Protein AF-A0AAW0LXL0-F1 (afdb_monomer_lite)

Organism: Quercus suber (NCBI:txid58331)

InterPro domains:
  IPR003107 HAT (Half-A-TPR) repeat [SM00386] (89-121)
  IPR003107 HAT (Half-A-TPR) repeat [SM00386] (128-159)
  IPR003107 HAT (Half-A-TPR) repeat [SM00386] (170-206)
  IPR003107 HAT (Half-A-TPR) repeat [SM00386] (319-351)
  IPR003107 HAT (Half-A-TPR) repeat [SM00386] (354-386)
  IPR008847 Suppressor of forked [PF05843] (61-403)
  IPR011990 Tetratricopeptide-like helical domain superfamily [G3DSA:1.25.40.10] (64-263)
  IPR011990 Tetratricopeptide-like helical domain superfamily [G3DSA:1.25.40.10] (299-406)
  IPR011990 Tetratricopeptide-like helical domain superfamily [SSF48452] (65-401)

Sequence (417 aa):
MEETLTTILEEEEEREETTDQPMPDVPQNPNSLASDDASDSHSDSDSDSDSEDEPQQKVELQTLETELSSNPSNYDSHVQYIRLLRKMGEIEKLRQAREAMSLLFPLTPSMWQDWAKDEASLATTQPEAVAAIEKLYERGVFDYLSVSLWYDYLTFVQEYDPMVRDCLPAGISKARNLFERALTAAGLHVTEGIKLWEAYRTFEQAILLTIDESDIQAKEKQNQRIRTLFHRQLSVPLVNMKSTLQAYKAWEVEQGKVLDVESSDLDGISSHVATAYQKALEGYNARAHLEEQSSRQDISDSERLQQFVIYLKFEESSGDPARVQVLYERAIADFPIASDLWLDYTRYLDKTLKVGNVVREVYSRATKNCPWVGELWVRYLLCLERGRASEEELAAVCYNWCLAFGVIVLWELILIF

Structure (mmCIF, N/CA/C/O backbone):
data_AF-A0AAW0LXL0-F1
#
_entry.id   AF-A0AAW0LXL0-F1
#
loop_
_atom_site.group_PDB
_atom_site.id
_atom_site.type_symbol
_atom_site.label_atom_id
_atom_site.label_alt_id
_atom_site.label_comp_id
_atom_site.label_asym_id
_atom_site.label_entity_id
_atom_site.label_seq_id
_atom_site.pdbx_PDB_ins_code
_atom_site.Cartn_x
_atom_site.Cartn_y
_atom_site.Cartn_z
_atom_site.occupancy
_atom_site.B_iso_or_equiv
_atom_site.auth_seq_id
_atom_site.auth_comp_id
_atom_site.auth_asym_id
_atom_site.auth_atom_id
_atom_site.pdbx_PDB_model_num
ATOM 1 N N . MET A 1 1 ? 37.447 -44.797 -29.712 1.00 35.69 1 MET A N 1
ATOM 2 C CA . MET A 1 1 ? 38.153 -45.220 -30.935 1.00 35.69 1 MET A CA 1
ATOM 3 C C . MET A 1 1 ? 37.114 -45.164 -32.025 1.00 35.69 1 MET A C 1
ATOM 5 O O . MET A 1 1 ? 36.094 -45.829 -31.898 1.00 35.69 1 MET A O 1
ATOM 9 N N . GLU A 1 2 ? 37.301 -44.192 -32.902 1.00 31.72 2 GLU A N 1
ATOM 10 C CA . GLU A 1 2 ? 36.338 -43.651 -33.854 1.00 31.72 2 GLU A CA 1
ATOM 11 C C . GLU A 1 2 ? 35.936 -44.644 -34.950 1.00 31.72 2 GLU A C 1
ATOM 13 O O . GLU A 1 2 ? 36.704 -45.538 -35.292 1.00 31.72 2 GLU A O 1
ATOM 18 N N . GLU A 1 3 ? 34.731 -44.428 -35.482 1.00 33.69 3 GLU A N 1
ATOM 19 C CA . GLU A 1 3 ? 34.411 -44.234 -36.911 1.00 33.69 3 GLU A CA 1
ATOM 20 C C . GLU A 1 3 ? 33.104 -44.940 -37.295 1.00 33.69 3 GLU A C 1
ATOM 22 O O . GLU A 1 3 ? 33.062 -46.100 -37.693 1.00 33.69 3 GLU A O 1
ATOM 27 N N . THR A 1 4 ? 32.009 -44.186 -37.203 1.00 34.78 4 THR A N 1
ATOM 28 C CA . THR A 1 4 ? 30.754 -44.455 -37.910 1.00 34.78 4 THR A CA 1
ATOM 29 C C . THR A 1 4 ? 30.404 -43.199 -38.686 1.00 34.78 4 THR A C 1
ATOM 31 O O . THR A 1 4 ? 29.961 -42.212 -38.098 1.00 34.78 4 THR A O 1
ATOM 34 N N . LEU A 1 5 ? 30.631 -43.215 -39.996 1.00 31.39 5 LEU A N 1
ATOM 35 C CA . LEU A 1 5 ? 30.158 -42.165 -40.885 1.00 31.39 5 LEU A CA 1
ATOM 36 C C . LEU A 1 5 ? 29.953 -42.735 -42.287 1.00 31.39 5 LEU A C 1
ATOM 38 O O . LEU A 1 5 ? 30.866 -43.345 -42.839 1.00 31.39 5 LEU A O 1
ATOM 42 N N . THR A 1 6 ? 28.789 -42.413 -42.865 1.00 28.69 6 THR A N 1
ATOM 43 C CA . THR A 1 6 ? 28.425 -42.533 -44.294 1.00 28.69 6 THR A CA 1
ATOM 44 C C . THR A 1 6 ? 28.309 -43.979 -44.805 1.00 28.69 6 THR A C 1
ATOM 46 O O . THR A 1 6 ? 29.237 -44.766 -44.721 1.00 28.69 6 THR A O 1
ATOM 49 N N . THR A 1 7 ? 27.170 -44.450 -45.315 1.00 29.94 7 THR A N 1
ATOM 50 C CA . THR A 1 7 ? 26.404 -43.908 -46.448 1.00 29.94 7 THR A CA 1
ATOM 51 C C . THR A 1 7 ? 25.082 -44.685 -46.542 1.00 29.94 7 THR A C 1
ATOM 53 O O . THR A 1 7 ? 25.094 -45.888 -46.298 1.00 29.94 7 THR A O 1
ATOM 56 N N . ILE A 1 8 ? 23.980 -44.019 -46.902 1.00 30.28 8 ILE A N 1
ATOM 57 C CA . ILE A 1 8 ? 22.997 -44.393 -47.947 1.00 30.28 8 ILE A CA 1
ATOM 58 C C . ILE A 1 8 ? 21.758 -43.503 -47.735 1.00 30.28 8 ILE A C 1
ATOM 60 O O . ILE A 1 8 ? 20.955 -43.707 -46.827 1.00 30.28 8 ILE A O 1
ATOM 64 N N . LEU A 1 9 ? 21.697 -42.461 -48.562 1.00 28.16 9 LEU A N 1
ATOM 65 C CA . LEU A 1 9 ? 20.495 -41.736 -48.972 1.00 28.16 9 LEU A CA 1
ATOM 66 C C . LEU A 1 9 ? 20.111 -42.248 -50.374 1.00 28.16 9 LEU A C 1
ATOM 68 O O . LEU A 1 9 ? 20.982 -42.794 -51.051 1.00 28.16 9 LEU A O 1
ATOM 72 N N . GLU A 1 10 ? 18.864 -41.968 -50.775 1.00 30.05 10 GLU A N 1
ATOM 73 C CA . GLU A 1 10 ? 18.208 -42.227 -52.081 1.00 30.05 10 GLU A CA 1
ATOM 74 C C . GLU A 1 10 ? 17.595 -43.641 -52.212 1.00 30.05 10 GLU A C 1
ATOM 76 O O . GLU A 1 10 ? 18.254 -44.633 -51.927 1.00 30.05 10 GLU A O 1
ATOM 81 N N . GLU A 1 11 ? 16.341 -43.857 -52.624 1.00 29.58 11 GLU A N 1
ATOM 82 C CA . GLU A 1 11 ? 15.230 -42.991 -53.054 1.00 29.58 11 GLU A CA 1
ATOM 83 C C . GLU A 1 11 ? 13.950 -43.859 -53.185 1.00 29.58 11 GLU A C 1
ATOM 85 O O . GLU A 1 11 ? 14.056 -45.067 -53.394 1.00 29.58 11 GLU A O 1
ATOM 90 N N . GLU A 1 12 ? 12.791 -43.188 -53.099 1.00 29.16 12 GLU A N 1
ATOM 91 C CA . GLU A 1 12 ? 11.453 -43.517 -53.647 1.00 29.16 12 GLU A CA 1
ATOM 92 C C . GLU A 1 12 ? 10.670 -44.762 -53.166 1.00 29.16 12 GLU A C 1
ATOM 94 O O . GLU A 1 12 ? 11.224 -45.802 -52.834 1.00 29.16 12 GLU A O 1
ATOM 99 N N . GLU A 1 13 ? 9.338 -44.843 -53.229 1.00 26.27 13 GLU A N 1
ATOM 100 C CA . GLU A 1 13 ? 8.147 -43.972 -53.130 1.00 26.27 13 GLU A CA 1
ATOM 101 C C . GLU A 1 13 ? 6.992 -44.934 -53.505 1.00 26.27 13 GLU A C 1
ATOM 103 O O . GLU A 1 13 ? 7.088 -45.606 -54.524 1.00 26.27 13 GLU A O 1
ATOM 108 N N . GLU A 1 14 ? 5.949 -45.090 -52.681 1.00 26.53 14 GLU A N 1
ATOM 109 C CA . GLU A 1 14 ? 4.532 -45.060 -53.104 1.00 26.53 14 GLU A CA 1
ATOM 110 C C . GLU A 1 14 ? 3.570 -45.479 -51.979 1.00 26.53 14 GLU A C 1
ATOM 112 O O . GLU A 1 14 ? 3.890 -46.225 -51.055 1.00 26.53 14 GLU A O 1
ATOM 117 N N . ARG A 1 15 ? 2.389 -44.868 -52.064 1.00 25.83 15 ARG A N 1
ATOM 118 C CA . ARG A 1 15 ? 1.365 -44.618 -51.046 1.00 25.83 15 ARG A CA 1
ATOM 119 C C . ARG A 1 15 ? 0.335 -45.746 -50.959 1.00 25.83 15 ARG A C 1
ATOM 121 O O . ARG A 1 15 ? 0.042 -46.364 -51.971 1.00 25.83 15 ARG A O 1
ATOM 128 N N . GLU A 1 16 ? -0.345 -45.852 -49.815 1.00 25.38 16 GLU A N 1
ATOM 129 C CA . GLU A 1 16 ? -1.813 -45.958 -49.774 1.00 25.38 16 GLU A CA 1
ATOM 130 C C . GLU A 1 16 ? -2.368 -45.587 -48.385 1.00 25.38 16 GLU A C 1
ATOM 132 O O . GLU A 1 16 ? -1.665 -45.595 -47.377 1.00 25.38 16 GLU A O 1
ATOM 137 N N . GLU A 1 17 ? -3.619 -45.144 -48.398 1.00 24.89 17 GLU A N 1
ATOM 138 C CA . GLU A 1 17 ? -4.264 -44.166 -47.523 1.00 24.89 17 GLU A CA 1
ATOM 139 C C . GLU A 1 17 ? -4.796 -44.721 -46.190 1.00 24.89 17 GLU A C 1
ATOM 141 O O . GLU A 1 17 ? -5.415 -45.782 -46.150 1.00 24.89 17 GLU A O 1
ATOM 146 N N . THR A 1 18 ? -4.722 -43.920 -45.118 1.00 27.45 18 THR A N 1
ATOM 147 C CA . THR A 1 18 ? -5.676 -44.006 -43.997 1.00 27.45 18 THR A CA 1
ATOM 148 C C . THR A 1 18 ? -6.074 -42.610 -43.520 1.00 27.45 18 THR A C 1
ATOM 150 O O . THR A 1 18 ? -5.287 -41.902 -42.902 1.00 27.45 18 THR A O 1
ATOM 153 N N . THR A 1 19 ? -7.315 -42.263 -43.856 1.00 26.39 19 THR A N 1
ATOM 154 C CA . THR A 1 19 ? -8.231 -41.245 -43.311 1.00 26.39 19 THR A CA 1
ATOM 155 C C . THR A 1 19 ? -7.801 -40.478 -42.055 1.00 26.39 19 THR A C 1
ATOM 157 O O . THR A 1 19 ? -7.807 -41.018 -40.950 1.00 26.39 19 THR A O 1
ATOM 160 N N . ASP A 1 20 ? -7.588 -39.176 -42.254 1.00 25.94 20 ASP A N 1
ATOM 161 C CA . ASP A 1 20 ? -7.561 -38.114 -41.247 1.00 25.94 20 ASP A CA 1
ATOM 162 C C . ASP A 1 20 ? -8.994 -37.796 -40.775 1.00 25.94 20 ASP A C 1
ATOM 164 O O . ASP A 1 20 ? -9.881 -37.518 -41.588 1.00 25.94 20 ASP A O 1
ATOM 168 N N . GLN A 1 21 ? -9.226 -37.803 -39.462 1.00 29.67 21 GLN A N 1
ATOM 169 C CA . GLN A 1 21 ? -10.357 -37.105 -38.847 1.00 29.67 21 GLN A CA 1
ATOM 170 C C . GLN A 1 21 ? -9.808 -36.058 -37.869 1.00 29.67 21 GLN A C 1
ATOM 172 O O . GLN A 1 21 ? -9.042 -36.421 -36.975 1.00 29.67 21 GLN A O 1
ATOM 177 N N . PRO A 1 22 ? -10.186 -34.774 -38.011 1.00 31.11 22 PRO A N 1
ATOM 178 C CA . PRO A 1 22 ? -9.677 -33.711 -37.159 1.00 31.11 22 PRO A CA 1
ATOM 179 C C . PRO A 1 22 ? -10.313 -33.774 -35.767 1.00 31.11 22 PRO A C 1
ATOM 181 O O . PRO A 1 22 ? -11.529 -33.917 -35.618 1.00 31.11 22 PRO A O 1
ATOM 184 N N . MET A 1 23 ? -9.468 -33.643 -34.744 1.00 34.75 23 MET A N 1
ATOM 185 C CA . MET A 1 23 ? -9.897 -33.368 -33.376 1.00 34.75 23 MET A CA 1
ATOM 186 C C . MET A 1 23 ? -10.593 -31.999 -33.304 1.00 34.75 23 MET A C 1
ATOM 188 O O . MET A 1 23 ? -10.178 -31.079 -34.008 1.00 34.75 23 MET A O 1
ATOM 192 N N . PRO A 1 24 ? -11.634 -31.842 -32.469 1.00 31.30 24 PRO A N 1
ATOM 193 C CA . PRO A 1 24 ? -12.372 -30.591 -32.382 1.00 31.30 24 PRO A CA 1
ATOM 194 C C . PRO A 1 24 ? -11.538 -29.502 -31.697 1.00 31.30 24 PRO A C 1
ATOM 196 O O . PRO A 1 24 ? -11.009 -29.704 -30.602 1.00 31.30 24 PRO A O 1
ATOM 199 N N . ASP A 1 25 ? -11.468 -28.352 -32.367 1.00 29.25 25 ASP A N 1
ATOM 200 C CA . ASP A 1 25 ? -10.920 -27.093 -31.875 1.00 29.25 25 ASP A CA 1
ATOM 201 C C . ASP A 1 25 ? -11.474 -26.743 -30.488 1.00 29.25 25 ASP A C 1
ATOM 203 O O . ASP A 1 25 ? -12.685 -26.631 -30.274 1.00 29.25 25 ASP A O 1
ATOM 207 N N . VAL A 1 26 ? -10.559 -26.526 -29.544 1.00 34.94 26 VAL A N 1
ATOM 208 C CA . VAL A 1 26 ? -10.850 -25.838 -28.286 1.00 34.94 26 VAL A CA 1
ATOM 209 C C . VAL A 1 26 ? -11.145 -24.376 -28.635 1.00 34.94 26 VAL A C 1
ATOM 211 O O . VAL A 1 26 ? -10.315 -23.752 -29.302 1.00 34.94 26 VAL A O 1
ATOM 214 N N . PRO A 1 27 ? -12.282 -23.795 -28.212 1.00 29.42 27 PRO A N 1
ATOM 215 C CA . PRO A 1 27 ? -12.586 -22.410 -28.530 1.00 29.42 27 PRO A CA 1
ATOM 216 C C . PRO A 1 27 ? -11.541 -21.492 -27.892 1.00 29.42 27 PRO A C 1
ATOM 218 O O . PRO A 1 27 ? -11.480 -21.344 -26.671 1.00 29.42 27 PRO A O 1
ATOM 221 N N . GLN A 1 28 ? -10.726 -20.855 -28.732 1.00 29.33 28 GLN A N 1
ATOM 222 C CA . GLN A 1 28 ? -10.069 -19.604 -28.383 1.00 29.33 28 GLN A CA 1
ATOM 223 C C . GLN A 1 28 ? -11.175 -18.626 -28.006 1.00 29.33 28 GLN A C 1
ATOM 225 O O . GLN A 1 28 ? -11.992 -18.279 -28.851 1.00 29.33 28 GLN A O 1
ATOM 230 N N . ASN A 1 29 ? -11.232 -18.238 -26.736 1.00 29.53 29 ASN A N 1
ATOM 231 C CA . ASN A 1 29 ? -12.184 -17.260 -26.238 1.00 29.53 29 ASN A CA 1
ATOM 232 C C . ASN A 1 29 ? -11.718 -15.857 -26.673 1.00 29.53 29 ASN A C 1
ATOM 234 O O . ASN A 1 29 ? -10.702 -15.389 -26.155 1.00 29.53 29 ASN A O 1
ATOM 238 N N . PRO A 1 30 ? -12.393 -15.172 -27.613 1.00 32.53 30 PRO A N 1
ATOM 239 C CA . PRO A 1 30 ? -12.071 -13.813 -27.995 1.00 32.53 30 PRO A CA 1
ATOM 240 C C . PRO A 1 30 ? -13.143 -12.918 -27.374 1.00 32.53 30 PRO A C 1
ATOM 242 O O . PRO A 1 30 ? -14.120 -12.578 -28.029 1.00 32.53 30 PRO A O 1
ATOM 245 N N . ASN A 1 31 ? -12.995 -12.578 -26.096 1.00 27.28 31 ASN A N 1
ATOM 246 C CA . ASN A 1 31 ? -13.834 -11.559 -25.472 1.00 27.28 31 ASN A CA 1
ATOM 247 C C . ASN A 1 31 ? -12.950 -10.532 -24.771 1.00 27.28 31 ASN A C 1
ATOM 249 O O . ASN A 1 31 ? -12.727 -10.554 -23.566 1.00 27.28 31 ASN A O 1
ATOM 253 N N . SER A 1 32 ? -12.446 -9.615 -25.592 1.00 38.56 32 SER A N 1
ATOM 254 C CA . SER A 1 32 ? -12.276 -8.224 -25.203 1.00 38.56 32 SER A CA 1
ATOM 255 C C . SER A 1 32 ? -13.664 -7.628 -24.930 1.00 38.56 32 SER A C 1
ATOM 257 O O . SER A 1 32 ? -14.427 -7.397 -25.867 1.00 38.56 32 SER A O 1
ATOM 259 N N . LEU A 1 33 ? -13.995 -7.397 -23.664 1.00 33.31 33 LEU A N 1
ATOM 260 C CA . LEU A 1 33 ? -15.152 -6.611 -23.229 1.00 33.31 33 LEU A CA 1
ATOM 261 C C . LEU A 1 33 ? -14.581 -5.566 -22.261 1.00 33.31 33 LEU A C 1
ATOM 263 O O . LEU A 1 33 ? -14.096 -5.924 -21.198 1.00 33.31 33 LEU A O 1
ATOM 267 N N . ALA A 1 34 ? -14.294 -4.349 -22.724 1.00 27.55 34 ALA A N 1
ATOM 268 C CA . ALA A 1 34 ? -15.253 -3.244 -22.797 1.00 27.55 34 ALA A CA 1
ATOM 269 C C . ALA A 1 34 ? -15.828 -2.934 -21.406 1.00 27.55 34 ALA A C 1
ATOM 271 O O . ALA A 1 34 ? -16.892 -3.414 -21.028 1.00 27.55 34 ALA A O 1
ATOM 272 N N . SER A 1 35 ? -15.074 -2.148 -20.639 1.00 31.30 35 SER A N 1
ATOM 273 C CA . SER A 1 35 ? -15.563 -1.446 -19.461 1.00 31.30 35 SER A CA 1
ATOM 274 C C . SER A 1 35 ? -16.475 -0.304 -19.920 1.00 31.30 35 SER A C 1
ATOM 276 O O . SER A 1 35 ? -15.994 0.758 -20.315 1.00 31.30 35 SER A O 1
ATOM 278 N N . ASP A 1 36 ? -17.786 -0.538 -19.908 1.00 27.06 36 ASP A N 1
ATOM 279 C CA . ASP A 1 36 ? -18.772 0.538 -19.989 1.00 27.06 36 ASP A CA 1
ATOM 280 C C . ASP A 1 36 ? -18.753 1.310 -18.663 1.00 27.06 36 ASP A C 1
ATOM 282 O O . ASP A 1 36 ? -19.288 0.873 -17.642 1.00 27.06 36 ASP A O 1
ATOM 286 N N . ASP A 1 37 ? -18.074 2.453 -18.694 1.00 29.80 37 ASP A N 1
ATOM 287 C CA . ASP A 1 37 ? -17.977 3.415 -17.604 1.00 29.80 37 ASP A CA 1
ATOM 288 C C . ASP A 1 37 ? -19.286 4.218 -17.530 1.00 29.80 37 ASP A C 1
ATOM 290 O O . ASP A 1 37 ? -19.553 5.117 -18.335 1.00 29.80 37 ASP A O 1
ATOM 294 N N . ALA A 1 38 ? -20.146 3.867 -16.575 1.00 32.62 38 ALA A N 1
ATOM 295 C CA . ALA A 1 38 ? -21.320 4.658 -16.236 1.00 32.62 38 ALA A CA 1
ATOM 296 C C . ALA A 1 38 ? -20.901 5.798 -15.298 1.00 32.62 38 ALA A C 1
ATOM 298 O O . ALA A 1 38 ? -20.801 5.635 -14.082 1.00 32.62 38 ALA A O 1
ATOM 299 N N . SER A 1 39 ? -20.674 6.978 -15.873 1.00 40.41 39 SER A N 1
ATOM 300 C CA . SER A 1 39 ? -20.691 8.228 -15.123 1.00 40.41 39 SER A CA 1
ATOM 301 C C . SER A 1 39 ? -22.133 8.546 -14.723 1.00 40.41 39 SER A C 1
ATOM 303 O O . SER A 1 39 ? -22.899 9.028 -15.556 1.00 40.41 39 SER A O 1
ATOM 305 N N . ASP A 1 40 ? -22.495 8.325 -13.462 1.00 31.94 40 ASP A N 1
ATOM 306 C CA . ASP A 1 40 ? -23.738 8.860 -12.913 1.00 31.94 40 ASP A CA 1
ATOM 307 C C . ASP A 1 40 ? -23.471 9.645 -11.630 1.00 31.94 40 ASP A C 1
ATOM 309 O O . ASP A 1 40 ? -23.043 9.131 -10.595 1.00 31.94 40 ASP A O 1
ATOM 313 N N . SER A 1 41 ? -23.697 10.956 -11.735 1.00 46.09 41 SER A N 1
ATOM 314 C CA . SER A 1 41 ? -23.760 11.854 -10.595 1.00 46.09 41 SER A CA 1
ATOM 315 C C . SER A 1 41 ? -25.126 11.681 -9.942 1.00 46.09 41 SER A C 1
ATOM 317 O O . SER A 1 41 ? -26.146 11.998 -10.564 1.00 46.09 41 SER A O 1
ATOM 319 N N . HIS A 1 42 ? -25.168 11.248 -8.688 1.00 40.06 42 HIS A N 1
ATOM 320 C CA . HIS A 1 42 ? -26.412 11.219 -7.931 1.00 40.06 42 HIS A CA 1
ATOM 321 C C . HIS A 1 42 ? -26.319 12.122 -6.709 1.00 40.06 42 HIS A C 1
ATOM 323 O O . HIS A 1 42 ? -25.660 11.839 -5.716 1.00 40.06 42 HIS A O 1
ATOM 329 N N . SER A 1 43 ? -26.983 13.264 -6.884 1.00 37.75 43 SER A N 1
ATOM 330 C CA . SER A 1 43 ? -27.622 14.050 -5.840 1.00 37.75 43 SER A CA 1
ATOM 331 C C . SER A 1 43 ? -28.657 13.186 -5.124 1.00 37.75 43 SER A C 1
ATOM 333 O O . SER A 1 43 ? -29.455 12.515 -5.778 1.00 37.75 43 SER A O 1
ATOM 335 N N . ASP A 1 44 ? -28.664 13.270 -3.799 1.00 43.44 44 ASP A N 1
ATOM 336 C CA . ASP A 1 44 ? -29.593 12.590 -2.903 1.00 43.44 44 ASP A CA 1
ATOM 337 C C . ASP A 1 44 ? -31.064 12.886 -3.236 1.00 43.44 44 ASP A C 1
ATOM 339 O O . ASP A 1 44 ? -31.462 14.043 -3.413 1.00 43.44 44 ASP A O 1
ATOM 343 N N . SER A 1 45 ? -31.884 11.835 -3.260 1.00 39.16 45 SER A N 1
ATOM 344 C CA . SER A 1 45 ? -33.325 11.926 -3.027 1.00 39.16 45 SER A CA 1
ATOM 345 C C . SER A 1 45 ? -33.828 10.584 -2.500 1.00 39.16 45 SER A C 1
ATOM 347 O O . SER A 1 45 ? -34.112 9.671 -3.274 1.00 39.16 45 SER A O 1
ATOM 349 N N . ASP A 1 46 ? -33.959 10.493 -1.178 1.00 49.94 46 ASP A N 1
ATOM 350 C CA . ASP A 1 46 ? -34.618 9.397 -0.471 1.00 49.94 46 ASP A CA 1
ATOM 351 C C . ASP A 1 46 ? -36.048 9.185 -0.995 1.00 49.94 46 ASP A C 1
ATOM 353 O O . ASP A 1 46 ? -36.898 10.080 -0.933 1.00 49.94 46 ASP A O 1
ATOM 357 N N . SER A 1 47 ? -36.331 7.985 -1.501 1.00 40.59 47 SER A N 1
ATOM 358 C CA . SER A 1 47 ? -37.694 7.515 -1.739 1.00 40.59 47 SER A CA 1
ATOM 359 C C . SER A 1 47 ? -37.787 6.039 -1.361 1.00 40.59 47 SER A C 1
ATOM 361 O O . SER A 1 47 ? -37.465 5.155 -2.149 1.00 40.59 47 SER A O 1
ATOM 363 N N . ASP A 1 48 ? -38.213 5.797 -0.120 1.00 51.41 48 ASP A N 1
ATOM 364 C CA . ASP A 1 48 ? -38.544 4.480 0.422 1.00 51.41 48 ASP A CA 1
ATOM 365 C C . ASP A 1 48 ? -39.674 3.819 -0.390 1.00 51.41 48 ASP A C 1
ATOM 367 O O . ASP A 1 48 ? -40.847 4.190 -0.274 1.00 51.41 48 ASP A O 1
ATOM 371 N N . SER A 1 49 ? -39.337 2.807 -1.194 1.00 48.12 49 SER A N 1
ATOM 372 C CA . SER A 1 49 ? -40.303 1.883 -1.801 1.00 48.12 49 SER A CA 1
ATOM 373 C C . SER A 1 49 ? -39.660 0.513 -2.065 1.00 48.12 49 SER A C 1
ATOM 375 O O . SER A 1 49 ? -39.467 0.117 -3.205 1.00 48.12 49 SER A O 1
ATOM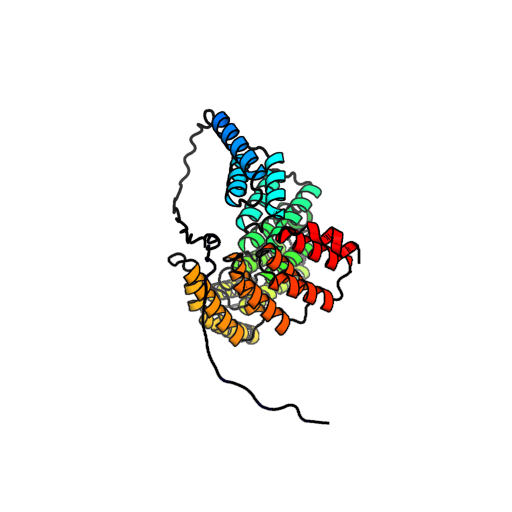 377 N N . ASP A 1 50 ? -39.294 -0.208 -0.999 1.00 54.94 50 ASP A N 1
ATOM 378 C CA . ASP A 1 50 ? -38.509 -1.459 -1.087 1.00 54.94 50 ASP A CA 1
ATOM 379 C C . ASP A 1 50 ? -39.286 -2.748 -0.727 1.00 54.94 50 ASP A C 1
ATOM 381 O O . ASP A 1 50 ? -38.704 -3.826 -0.627 1.00 54.94 50 ASP A O 1
ATOM 385 N N . SER A 1 51 ? -40.608 -2.705 -0.524 1.00 55.75 51 SER A N 1
ATOM 386 C CA . SER A 1 51 ? -41.338 -3.877 0.003 1.00 55.75 51 SER A CA 1
ATOM 387 C C . SER A 1 51 ? -41.861 -4.881 -1.036 1.00 55.75 51 SER A C 1
ATOM 389 O O . SER A 1 51 ? -42.408 -5.908 -0.635 1.00 55.75 51 SER A O 1
ATOM 391 N N . GLU A 1 52 ? -41.744 -4.623 -2.345 1.00 52.75 52 GLU A N 1
ATOM 392 C CA . GLU A 1 52 ? -42.313 -5.507 -3.388 1.00 52.75 52 GLU A CA 1
ATOM 393 C C . GLU A 1 52 ? -41.285 -6.440 -4.078 1.00 52.75 52 GLU A C 1
ATOM 395 O O . GLU A 1 52 ? -41.696 -7.389 -4.747 1.00 52.75 52 GLU A O 1
ATOM 400 N N . ASP A 1 53 ? -39.975 -6.282 -3.827 1.00 65.25 53 ASP A N 1
ATOM 401 C CA . ASP A 1 53 ? -38.900 -7.002 -4.549 1.00 65.25 53 ASP A CA 1
ATOM 402 C C . ASP A 1 53 ? -38.261 -8.194 -3.797 1.00 65.25 53 ASP A C 1
ATOM 404 O O . ASP A 1 53 ? -37.517 -8.983 -4.389 1.00 65.25 53 ASP A O 1
ATOM 408 N N . GLU A 1 54 ? -38.542 -8.388 -2.503 1.00 73.62 54 GLU A N 1
ATOM 409 C CA . GLU A 1 54 ? -37.970 -9.495 -1.711 1.00 73.62 54 GLU A CA 1
ATOM 410 C C . GLU A 1 54 ? -38.161 -10.915 -2.295 1.00 73.62 54 GLU A C 1
ATOM 412 O O . GLU A 1 54 ? -37.219 -11.716 -2.235 1.00 73.62 54 GLU A O 1
ATOM 417 N N . PRO A 1 55 ? -39.345 -11.311 -2.816 1.00 80.69 55 PRO A N 1
ATOM 418 C CA . PRO A 1 55 ? -39.526 -12.672 -3.316 1.00 80.69 55 PRO A CA 1
ATOM 419 C C . PRO A 1 55 ? -38.720 -12.928 -4.593 1.00 80.69 55 PRO A C 1
ATOM 421 O O . PRO A 1 55 ? -38.238 -14.043 -4.785 1.00 80.69 55 PRO A O 1
ATOM 424 N N . GLN A 1 56 ? -38.535 -11.910 -5.437 1.00 83.50 56 GLN A N 1
ATOM 425 C CA . GLN A 1 56 ? -37.737 -12.022 -6.654 1.00 83.50 56 GLN A CA 1
ATOM 426 C C . GLN A 1 56 ? -36.247 -12.177 -6.319 1.00 83.50 56 GLN A C 1
ATOM 428 O O . GLN A 1 56 ? -35.599 -13.092 -6.826 1.00 83.50 56 GLN A O 1
ATOM 433 N N . GLN A 1 57 ? -35.742 -11.386 -5.368 1.00 84.31 57 GLN A N 1
ATOM 434 C CA . GLN A 1 57 ? -34.358 -11.479 -4.886 1.00 84.31 57 GLN A CA 1
ATOM 435 C C . GLN A 1 57 ? -34.039 -12.862 -4.287 1.00 84.31 57 GLN A C 1
ATOM 437 O O . GLN A 1 57 ? -32.961 -13.409 -4.507 1.00 84.31 57 GLN A O 1
ATOM 442 N N . LYS A 1 58 ? -34.990 -13.493 -3.585 1.00 87.06 58 LYS A N 1
ATOM 443 C CA . LYS A 1 58 ? -34.809 -14.857 -3.048 1.00 87.06 58 LYS A CA 1
ATOM 444 C C . LYS A 1 58 ? -34.697 -15.927 -4.142 1.00 87.06 58 LYS A C 1
ATOM 446 O O . LYS A 1 58 ? -33.924 -16.870 -3.982 1.00 87.06 58 LYS A O 1
ATOM 451 N N . VAL A 1 59 ? -35.443 -15.795 -5.242 1.00 88.88 59 VAL A N 1
ATOM 452 C CA . VAL A 1 59 ? -35.360 -16.719 -6.392 1.00 88.88 59 VAL A CA 1
ATOM 453 C C . VAL A 1 59 ? -34.040 -16.538 -7.144 1.00 88.88 59 VAL A C 1
ATOM 455 O O . VAL A 1 59 ? -33.386 -17.523 -7.497 1.00 88.88 59 VAL A O 1
ATOM 458 N N . GLU A 1 60 ? -33.614 -15.291 -7.345 1.00 88.88 60 GLU A N 1
ATOM 459 C CA . GLU A 1 60 ? -32.313 -14.969 -7.940 1.00 88.88 60 GLU A CA 1
ATOM 460 C C . GLU A 1 60 ? -31.164 -15.548 -7.101 1.00 88.88 60 GLU A C 1
ATOM 462 O O . GLU A 1 60 ? -30.263 -16.186 -7.646 1.00 88.88 60 GLU A O 1
ATOM 467 N N . LEU A 1 61 ? -31.246 -15.451 -5.768 1.00 89.50 61 LEU A N 1
ATOM 468 C CA . LEU A 1 61 ? -30.254 -16.036 -4.865 1.00 89.50 61 LEU A CA 1
ATOM 469 C C . LEU A 1 61 ? -30.151 -17.560 -5.022 1.00 89.50 61 LEU A C 1
ATOM 471 O O . LEU A 1 61 ? -29.046 -18.082 -5.133 1.00 89.50 61 LEU A O 1
ATOM 475 N N . GLN A 1 62 ? -31.276 -18.280 -5.064 1.00 88.75 62 GLN A N 1
ATOM 476 C CA . GLN A 1 62 ? -31.273 -19.741 -5.252 1.00 88.75 62 GLN A CA 1
ATOM 477 C C . GLN A 1 62 ? -30.692 -20.156 -6.609 1.00 88.75 62 GLN A C 1
ATOM 479 O O . GLN A 1 62 ? -30.032 -21.193 -6.728 1.00 88.75 62 GLN A O 1
ATOM 484 N N . THR A 1 63 ? -30.928 -19.340 -7.636 1.00 91.12 63 THR A N 1
ATOM 485 C CA . THR A 1 63 ? -30.371 -19.557 -8.973 1.00 91.12 63 THR A CA 1
ATOM 486 C C . THR A 1 63 ? -28.848 -19.428 -8.938 1.00 91.12 63 THR A C 1
ATOM 488 O O . THR A 1 63 ? -28.155 -20.326 -9.415 1.00 91.12 63 THR A O 1
ATOM 491 N N . LEU A 1 64 ? -28.331 -18.381 -8.288 1.00 90.00 64 LEU A N 1
ATOM 492 C CA . LEU A 1 64 ? -26.893 -18.166 -8.103 1.00 90.00 64 LEU A CA 1
ATOM 493 C C . LEU A 1 64 ? -26.245 -19.241 -7.216 1.00 90.00 64 LEU A C 1
ATOM 495 O O . LEU A 1 64 ? -25.166 -19.721 -7.548 1.00 90.00 64 LEU A O 1
ATOM 499 N N . GLU A 1 65 ? -26.899 -19.688 -6.135 1.00 90.44 65 GLU A N 1
ATOM 500 C CA . GLU A 1 65 ? -26.415 -20.815 -5.314 1.00 90.44 65 GLU A CA 1
ATOM 501 C C . GLU A 1 65 ? -26.275 -22.093 -6.163 1.00 90.44 65 GLU A C 1
ATOM 503 O O . GLU A 1 65 ? -25.274 -22.809 -6.068 1.00 90.44 65 GLU A O 1
ATOM 508 N N . THR A 1 66 ? -27.250 -22.360 -7.038 1.00 89.75 66 THR A N 1
ATOM 509 C CA . THR A 1 66 ? -27.210 -23.514 -7.947 1.00 89.75 66 THR A CA 1
ATOM 510 C C . THR A 1 66 ? -26.091 -23.365 -8.976 1.00 89.75 66 THR A C 1
ATOM 512 O O . THR A 1 66 ? -25.333 -24.311 -9.199 1.00 89.75 66 THR A O 1
ATOM 515 N N . GLU A 1 67 ? -25.934 -22.181 -9.566 1.00 89.12 67 GLU A N 1
ATOM 516 C CA . GLU A 1 67 ? -24.875 -21.906 -10.534 1.00 89.12 67 GLU A CA 1
ATOM 517 C C . GLU A 1 67 ? -23.487 -22.082 -9.908 1.00 89.12 67 GLU A C 1
ATOM 519 O O . GLU A 1 67 ? -22.669 -22.825 -10.449 1.00 89.12 67 GLU A O 1
ATOM 524 N N . LEU A 1 68 ? -23.255 -21.514 -8.723 1.00 89.94 68 LEU A N 1
ATOM 525 C CA . LEU A 1 68 ? -21.998 -21.651 -7.984 1.00 89.94 68 LEU A CA 1
ATOM 526 C C . LEU A 1 68 ? -21.721 -23.094 -7.551 1.00 89.94 68 LEU A C 1
ATOM 528 O O . LEU A 1 68 ? -20.566 -23.513 -7.527 1.00 89.94 68 LEU A O 1
ATOM 532 N N . SER A 1 69 ? -22.760 -23.883 -7.258 1.00 87.81 69 SER A N 1
ATOM 533 C CA . SER A 1 69 ? -22.596 -25.317 -6.986 1.00 87.81 69 SER A CA 1
ATOM 534 C C . SER A 1 69 ? -22.171 -26.109 -8.229 1.00 87.81 69 SER A C 1
ATOM 536 O O . SER A 1 69 ? -21.451 -27.100 -8.114 1.00 87.81 69 SER A O 1
ATOM 538 N N . SER A 1 70 ? -22.594 -25.665 -9.418 1.00 89.12 70 SER A N 1
ATOM 539 C CA . SER A 1 70 ? -22.275 -26.308 -10.696 1.00 89.12 70 SER A CA 1
ATOM 540 C C . SER A 1 70 ? -20.941 -25.847 -11.288 1.00 89.12 70 SER A C 1
ATOM 542 O O . SER A 1 70 ? -20.228 -26.644 -11.895 1.00 89.12 70 SER A O 1
ATOM 544 N N . ASN A 1 71 ? -20.585 -24.577 -11.082 1.00 85.31 71 ASN A N 1
ATOM 545 C CA . ASN A 1 71 ? -19.354 -23.959 -11.550 1.00 85.31 71 ASN A CA 1
ATOM 546 C C . ASN A 1 71 ? -18.787 -23.012 -10.474 1.00 85.31 71 ASN A C 1
ATOM 548 O O . ASN A 1 71 ? -18.981 -21.795 -10.548 1.00 85.31 71 ASN A O 1
ATOM 552 N N . PRO A 1 72 ? -18.041 -23.548 -9.490 1.00 85.81 72 PRO A N 1
ATOM 553 C CA . PRO A 1 72 ? -17.439 -22.742 -8.426 1.00 85.81 72 PRO A CA 1
ATOM 554 C C . PRO A 1 72 ? -16.436 -21.696 -8.930 1.00 85.81 72 PRO A C 1
ATOM 556 O O . PRO A 1 72 ? -16.135 -20.743 -8.214 1.00 85.81 72 PRO A O 1
ATOM 559 N N . SER A 1 73 ? -15.916 -21.866 -10.149 1.00 83.62 73 SER A N 1
ATOM 560 C CA . SER A 1 73 ? -14.923 -20.987 -10.769 1.00 83.62 73 SER A CA 1
ATOM 561 C C . SER A 1 73 ? -15.534 -19.808 -11.543 1.00 83.62 73 SER A C 1
ATOM 563 O O . SER A 1 73 ? -14.789 -19.060 -12.174 1.00 83.62 73 SER A O 1
ATOM 565 N N . ASN A 1 74 ? -16.858 -19.612 -11.511 1.00 87.75 74 ASN A N 1
ATOM 566 C CA . ASN A 1 74 ? -17.492 -18.451 -12.139 1.00 87.75 74 ASN A CA 1
ATOM 567 C C . ASN A 1 74 ? -17.356 -17.193 -11.260 1.00 87.75 74 ASN A C 1
ATOM 569 O O . ASN A 1 74 ? -18.071 -17.036 -10.270 1.00 87.75 74 ASN A O 1
ATOM 573 N N . TYR A 1 75 ? -16.451 -16.287 -11.641 1.00 88.19 75 TYR A N 1
ATOM 574 C CA . TYR A 1 75 ? -16.201 -15.033 -10.926 1.00 88.19 75 TYR A CA 1
ATOM 575 C C . TYR A 1 75 ? -17.440 -14.127 -10.852 1.00 88.19 75 TYR A C 1
ATOM 577 O O . TYR A 1 75 ? -17.785 -13.648 -9.770 1.00 88.19 75 TYR A O 1
ATOM 585 N N . ASP A 1 76 ? -18.141 -13.927 -11.971 1.00 90.62 76 ASP A N 1
ATOM 586 C CA . ASP A 1 76 ? -19.273 -12.998 -12.043 1.00 90.62 76 ASP A CA 1
ATOM 587 C C . ASP A 1 76 ? -20.436 -13.452 -11.158 1.00 90.62 76 ASP A C 1
ATOM 589 O O . ASP A 1 76 ? -21.058 -12.628 -10.481 1.00 90.62 76 ASP A O 1
ATOM 593 N N . SER A 1 77 ? -20.687 -14.763 -11.087 1.00 91.69 77 SER A N 1
ATOM 594 C CA . SER A 1 77 ? -21.710 -15.328 -10.200 1.00 91.69 77 SER A CA 1
ATOM 595 C C . SER A 1 77 ? -21.383 -15.083 -8.726 1.00 91.69 77 SER A C 1
ATOM 597 O O . SER A 1 77 ? -22.284 -14.737 -7.963 1.00 91.69 77 SER A O 1
ATOM 599 N N . HIS A 1 78 ? -20.110 -15.181 -8.309 1.00 92.56 78 HIS A N 1
ATOM 600 C CA . HIS A 1 78 ? -19.704 -14.843 -6.932 1.00 92.56 78 HIS A CA 1
ATOM 601 C C . HIS A 1 78 ? -19.943 -13.364 -6.625 1.00 92.56 78 HIS A C 1
ATOM 603 O O . HIS A 1 78 ? -20.503 -13.036 -5.577 1.00 92.56 78 HIS A O 1
ATOM 609 N N . VAL A 1 79 ? -19.572 -12.467 -7.544 1.00 92.75 79 VAL A N 1
ATOM 610 C CA . VAL A 1 79 ? -19.766 -11.017 -7.374 1.00 92.75 79 VAL A CA 1
ATOM 611 C C . VAL A 1 79 ? -21.248 -10.667 -7.253 1.00 92.75 79 VAL A C 1
ATOM 613 O O . VAL A 1 79 ? -21.637 -9.921 -6.350 1.00 92.75 79 VAL A O 1
ATOM 616 N N . GLN A 1 80 ? -22.088 -11.219 -8.130 1.00 92.38 80 GLN A N 1
ATOM 617 C CA . GLN A 1 80 ? -23.535 -11.005 -8.095 1.00 92.38 80 GLN A CA 1
ATOM 618 C C . GLN A 1 80 ? -24.158 -11.575 -6.816 1.00 92.38 80 GLN A C 1
ATOM 620 O O . GLN A 1 80 ? -24.959 -10.897 -6.171 1.00 92.38 80 GLN A O 1
ATOM 625 N N . TYR A 1 81 ? -23.737 -12.770 -6.400 1.00 92.75 81 TYR A N 1
ATOM 626 C CA . TYR A 1 81 ? -24.214 -13.419 -5.181 1.00 92.75 81 TYR A CA 1
ATOM 627 C C . TYR A 1 81 ? -23.886 -12.600 -3.926 1.00 92.75 81 TYR A C 1
ATOM 629 O O . TYR A 1 81 ? -24.770 -12.326 -3.114 1.00 92.75 81 TYR A O 1
ATOM 637 N N . ILE A 1 82 ? -22.646 -12.117 -3.799 1.00 94.12 82 ILE A N 1
ATOM 638 C CA . ILE A 1 82 ? -22.216 -11.245 -2.694 1.00 94.12 82 ILE A CA 1
ATOM 639 C C . ILE A 1 82 ? -22.998 -9.927 -2.699 1.00 94.12 82 ILE A C 1
ATOM 641 O O . ILE A 1 82 ? -23.446 -9.475 -1.643 1.00 94.12 82 ILE A O 1
ATOM 645 N N . ARG A 1 83 ? -23.201 -9.312 -3.871 1.00 93.12 83 ARG A N 1
ATOM 646 C CA . ARG A 1 83 ? -23.973 -8.065 -4.000 1.00 93.12 83 ARG A CA 1
ATOM 647 C C . ARG A 1 83 ? -25.417 -8.248 -3.529 1.00 93.12 83 ARG A C 1
ATOM 649 O O . ARG A 1 83 ? -25.922 -7.414 -2.779 1.00 93.12 83 ARG A O 1
ATOM 656 N N . LEU A 1 84 ? -26.060 -9.341 -3.935 1.00 92.38 84 LEU A N 1
ATOM 657 C CA . LEU A 1 84 ? -27.441 -9.645 -3.569 1.00 92.38 84 LEU A CA 1
ATOM 658 C C . LEU A 1 84 ? -27.576 -9.943 -2.068 1.00 92.38 84 LEU A C 1
ATOM 660 O O . LEU A 1 84 ? -28.457 -9.392 -1.410 1.00 92.38 84 LEU A O 1
ATOM 664 N N . LEU A 1 85 ? -26.659 -10.736 -1.501 1.00 92.62 85 LEU A N 1
ATOM 665 C CA . LEU A 1 85 ? -26.597 -11.006 -0.059 1.00 92.62 85 LEU A CA 1
ATOM 666 C C . LEU A 1 85 ? -26.422 -9.729 0.772 1.00 92.62 85 LEU A C 1
ATOM 668 O O . LEU A 1 85 ? -27.081 -9.575 1.801 1.00 92.62 85 LEU A O 1
ATOM 672 N N . ARG A 1 86 ? -25.569 -8.803 0.310 1.00 92.88 86 ARG A N 1
ATOM 673 C CA . ARG A 1 86 ? -25.381 -7.489 0.941 1.00 92.88 86 ARG A CA 1
ATOM 674 C C . ARG A 1 86 ? -26.671 -6.666 0.907 1.00 92.88 86 ARG A C 1
ATOM 676 O O . ARG A 1 86 ? -27.020 -6.092 1.932 1.00 92.88 86 ARG A O 1
ATOM 683 N N . LYS A 1 87 ? -27.406 -6.658 -0.217 1.00 91.19 87 LYS A N 1
ATOM 684 C CA . LYS A 1 87 ? -28.694 -5.946 -0.352 1.00 91.19 87 LYS A CA 1
ATOM 685 C C . LYS A 1 87 ? -29.771 -6.499 0.591 1.00 91.19 87 LYS A C 1
ATOM 687 O O . LYS A 1 87 ? -30.501 -5.725 1.193 1.00 91.19 87 LYS A O 1
ATOM 692 N N . MET A 1 88 ? -29.847 -7.820 0.748 1.00 89.38 88 MET A N 1
ATOM 693 C CA . MET A 1 88 ? -30.846 -8.466 1.614 1.00 89.38 88 MET A CA 1
ATOM 694 C C . MET A 1 88 ? -30.492 -8.449 3.109 1.00 89.38 88 MET A C 1
ATOM 696 O O . MET A 1 88 ? -31.308 -8.865 3.928 1.00 89.38 88 MET A O 1
ATOM 700 N N . GLY A 1 89 ? -29.287 -8.010 3.488 1.00 88.06 89 GLY A N 1
ATOM 701 C CA . GLY A 1 89 ? -28.855 -7.992 4.890 1.00 88.06 89 GLY A CA 1
ATOM 702 C C . GLY A 1 89 ? -28.579 -9.380 5.485 1.00 88.06 89 GLY A C 1
ATOM 703 O O . GLY A 1 89 ? -28.588 -9.544 6.704 1.00 88.06 89 GLY A O 1
ATOM 704 N N . GLU A 1 90 ? -28.303 -10.388 4.653 1.00 89.81 90 GLU A N 1
ATOM 705 C CA . GLU A 1 90 ? -27.991 -11.760 5.082 1.00 89.81 90 GLU A CA 1
ATOM 706 C C . GLU A 1 90 ? -26.514 -11.878 5.515 1.00 89.81 90 GLU A C 1
ATOM 708 O O . GLU A 1 90 ? -25.686 -12.498 4.844 1.00 89.81 90 GLU A O 1
ATOM 713 N N . ILE A 1 91 ? -26.170 -11.246 6.645 1.00 90.69 91 ILE A N 1
ATOM 714 C CA . ILE A 1 91 ? -24.786 -11.007 7.107 1.00 90.69 91 ILE A CA 1
ATOM 715 C C . ILE A 1 91 ? -23.947 -12.292 7.182 1.00 90.69 91 ILE A C 1
ATOM 717 O O . ILE A 1 91 ? -22.807 -12.325 6.720 1.00 90.69 91 ILE A O 1
ATOM 721 N N . GLU A 1 92 ? -24.483 -13.365 7.765 1.00 91.06 92 GLU A N 1
ATOM 722 C CA . GLU A 1 92 ? -23.698 -14.586 7.988 1.00 91.06 92 GLU A CA 1
ATOM 723 C C . GLU A 1 92 ? -23.410 -15.329 6.677 1.00 91.06 92 GLU A C 1
ATOM 725 O O . GLU A 1 92 ? -22.289 -15.781 6.439 1.00 91.06 92 GLU A O 1
ATOM 730 N N . LYS A 1 93 ? -24.393 -15.378 5.769 1.00 91.81 93 LYS A N 1
ATOM 731 C CA . LYS A 1 93 ? -24.185 -15.907 4.417 1.00 91.81 93 LYS A CA 1
ATOM 732 C C . LYS A 1 93 ? -23.204 -15.042 3.627 1.00 91.81 93 LYS A C 1
ATOM 734 O O . LYS A 1 93 ? -22.369 -15.584 2.908 1.00 91.81 93 LYS A O 1
ATOM 739 N N . LEU A 1 94 ? -23.271 -13.718 3.780 1.00 93.38 94 LEU A N 1
ATOM 740 C CA . LEU A 1 94 ? -22.356 -12.775 3.135 1.00 93.38 94 LEU A CA 1
ATOM 741 C C . LEU A 1 94 ? -20.900 -13.022 3.548 1.00 93.38 94 LEU A C 1
ATOM 743 O O . LEU A 1 94 ? -20.023 -13.061 2.685 1.00 93.38 94 LEU A O 1
ATOM 747 N N . ARG A 1 95 ? -20.640 -13.251 4.841 1.00 94.12 95 ARG A N 1
ATOM 748 C CA . ARG A 1 95 ? -19.306 -13.619 5.347 1.00 94.12 95 ARG A CA 1
ATOM 749 C C . ARG A 1 95 ? -18.791 -14.903 4.712 1.00 94.12 95 ARG A C 1
ATOM 751 O O . ARG A 1 95 ? -17.669 -14.934 4.214 1.00 94.12 95 ARG A O 1
ATOM 758 N N . GLN A 1 96 ? -19.624 -15.942 4.686 1.00 93.44 96 GLN A N 1
ATOM 759 C CA . GLN A 1 96 ? -19.267 -17.235 4.097 1.00 93.44 96 GLN A CA 1
ATOM 760 C C . GLN A 1 96 ? -18.990 -17.117 2.594 1.00 93.44 96 GLN A C 1
ATOM 762 O O . GLN A 1 96 ? -18.008 -17.675 2.109 1.00 93.44 96 GLN A O 1
ATOM 767 N N . ALA A 1 97 ? -19.809 -16.351 1.869 1.00 93.44 97 ALA A N 1
ATOM 768 C CA . ALA A 1 97 ? -19.633 -16.100 0.443 1.00 93.44 97 ALA A CA 1
ATOM 769 C C . ALA A 1 97 ? -18.321 -15.358 0.144 1.00 93.44 97 ALA A C 1
ATOM 771 O O . ALA A 1 97 ? -17.579 -15.751 -0.755 1.00 93.44 97 ALA A O 1
ATOM 772 N N . ARG A 1 98 ? -18.000 -14.320 0.926 1.00 94.88 98 ARG A N 1
ATOM 773 C CA . ARG A 1 98 ? -16.751 -13.554 0.790 1.00 94.88 98 ARG A CA 1
ATOM 774 C C . ARG A 1 98 ? -15.516 -14.397 1.092 1.00 94.88 98 ARG A C 1
ATOM 776 O O . ARG A 1 98 ? -14.556 -14.351 0.326 1.00 94.88 98 ARG A O 1
ATOM 783 N N . GLU A 1 99 ? -15.549 -15.209 2.150 1.00 94.62 99 GLU A N 1
ATOM 784 C CA . GLU A 1 99 ? -14.454 -16.140 2.445 1.00 94.62 99 GLU A CA 1
ATOM 785 C C . GLU A 1 99 ? -14.279 -17.164 1.320 1.00 94.62 99 GLU A C 1
ATOM 787 O O . GLU A 1 99 ? -13.164 -17.327 0.824 1.00 94.62 99 GLU A O 1
ATOM 792 N N . ALA A 1 100 ? -15.368 -17.781 0.849 1.00 91.69 100 ALA A N 1
ATOM 793 C CA . ALA A 1 100 ? -15.331 -18.729 -0.263 1.00 91.69 100 ALA A CA 1
ATOM 794 C C . ALA A 1 100 ? -14.738 -18.104 -1.536 1.00 91.69 100 ALA A C 1
ATOM 796 O O . ALA A 1 100 ? -13.846 -18.692 -2.150 1.00 91.69 100 ALA A O 1
ATOM 797 N N . MET A 1 101 ? -15.163 -16.888 -1.894 1.00 92.00 101 MET A N 1
ATOM 798 C CA . MET A 1 101 ? -14.611 -16.164 -3.038 1.00 92.00 101 MET A CA 1
ATOM 799 C C . MET A 1 101 ? -13.121 -15.853 -2.842 1.00 92.00 101 MET A C 1
ATOM 801 O O . MET A 1 101 ? -12.340 -16.058 -3.763 1.00 92.00 101 MET A O 1
ATOM 805 N N . SER A 1 102 ? -12.701 -15.431 -1.643 1.00 92.44 102 SER A N 1
ATOM 806 C CA . SER A 1 102 ? -11.302 -15.070 -1.349 1.00 92.44 102 SER A CA 1
ATOM 807 C C . SER A 1 102 ? -10.315 -16.246 -1.406 1.00 92.44 102 SER A C 1
ATOM 809 O O . SER A 1 102 ? -9.107 -16.042 -1.583 1.00 92.44 102 SER A O 1
ATOM 811 N N . LEU A 1 103 ? -10.822 -17.470 -1.216 1.00 88.12 103 LEU A N 1
ATOM 812 C CA . LEU A 1 103 ? -10.053 -18.710 -1.322 1.00 88.12 103 LEU A CA 1
ATOM 813 C C . LEU A 1 103 ? -9.809 -19.097 -2.782 1.00 88.12 103 LEU A C 1
ATOM 815 O O . LEU A 1 103 ? -8.766 -19.668 -3.090 1.00 88.12 103 LEU A O 1
ATOM 819 N N . LEU A 1 104 ? -10.757 -18.781 -3.664 1.00 85.06 104 LEU A N 1
ATOM 820 C CA . LEU A 1 104 ? -10.697 -19.122 -5.084 1.00 85.06 104 LEU A CA 1
ATOM 821 C C . LEU A 1 104 ? -10.033 -18.026 -5.916 1.00 85.06 104 LEU A C 1
ATOM 823 O O . LEU A 1 104 ? -9.271 -18.323 -6.831 1.00 85.06 104 LEU A O 1
ATOM 827 N N . PHE A 1 105 ? -10.302 -16.766 -5.580 1.00 85.38 105 PHE A N 1
ATOM 828 C CA . PHE A 1 105 ? -9.871 -15.605 -6.342 1.00 85.38 105 PHE A CA 1
ATOM 829 C C . PHE A 1 105 ? -9.143 -14.604 -5.442 1.00 85.38 105 PHE A C 1
ATOM 831 O O . PHE A 1 105 ? -9.534 -14.381 -4.292 1.00 85.38 105 PHE A O 1
ATOM 838 N N . PRO A 1 106 ? -8.087 -13.955 -5.946 1.00 86.19 106 PRO A N 1
ATOM 839 C CA . PRO A 1 106 ? -7.647 -12.679 -5.402 1.00 86.19 106 PRO A CA 1
ATOM 840 C C . PRO A 1 106 ? -8.802 -11.669 -5.436 1.00 86.19 106 PRO A C 1
ATOM 842 O O . PRO A 1 106 ? -9.469 -11.524 -6.462 1.00 86.19 106 PRO A O 1
ATOM 845 N N . LEU A 1 107 ? -9.055 -10.978 -4.324 1.00 92.44 107 LEU A N 1
ATOM 846 C CA . LEU A 1 107 ? -10.091 -9.945 -4.288 1.00 92.44 107 LEU A CA 1
ATOM 847 C C . LEU A 1 107 ? -9.476 -8.590 -4.622 1.00 92.44 107 LEU A C 1
ATOM 849 O O . LEU A 1 107 ? -8.386 -8.264 -4.151 1.00 92.44 107 LEU A O 1
ATOM 853 N N . THR A 1 108 ? -10.188 -7.783 -5.406 1.00 92.88 108 THR A N 1
ATOM 854 C CA . THR A 1 108 ? -9.732 -6.431 -5.739 1.00 92.88 108 THR A CA 1
ATOM 855 C C . THR A 1 108 ? -9.634 -5.566 -4.475 1.00 92.88 108 THR A C 1
ATOM 857 O O . THR A 1 108 ? -10.326 -5.828 -3.483 1.00 92.88 108 THR A O 1
ATOM 860 N N . PRO A 1 109 ? -8.833 -4.486 -4.488 1.00 94.44 109 PRO A N 1
ATOM 861 C CA . PRO A 1 109 ? -8.765 -3.569 -3.353 1.00 94.44 109 PRO A CA 1
ATOM 862 C C . PRO A 1 109 ? -10.135 -3.042 -2.903 1.00 94.44 109 PRO A C 1
ATOM 864 O O . PRO A 1 109 ? -10.396 -2.979 -1.705 1.00 94.44 109 PRO A O 1
ATOM 867 N N . SER A 1 110 ? -11.035 -2.736 -3.844 1.00 94.62 110 SER A N 1
ATOM 868 C CA . SER A 1 110 ? -12.389 -2.260 -3.535 1.00 94.62 110 SER A CA 1
ATOM 869 C C . SER A 1 110 ? -13.240 -3.315 -2.826 1.00 94.62 110 SER A C 1
ATOM 871 O O . SER A 1 110 ? -13.944 -2.987 -1.874 1.00 94.62 110 SER A O 1
ATOM 873 N N . MET A 1 111 ? -13.134 -4.589 -3.215 1.00 95.12 111 MET A N 1
ATOM 874 C CA . MET A 1 111 ? -13.829 -5.688 -2.536 1.00 95.12 111 MET A CA 1
ATOM 875 C C . MET A 1 111 ? -13.346 -5.867 -1.094 1.00 95.12 111 MET A C 1
ATOM 877 O O . MET A 1 111 ? -14.163 -6.076 -0.195 1.00 95.12 111 MET A O 1
ATOM 881 N N . TRP A 1 112 ? -12.035 -5.747 -0.858 1.00 96.75 112 TRP A N 1
ATOM 882 C CA . TRP A 1 112 ? -11.471 -5.766 0.493 1.00 96.75 112 TRP A CA 1
ATOM 883 C C . TRP A 1 112 ? -11.947 -4.575 1.333 1.00 96.75 112 TRP A C 1
ATOM 885 O O . TRP A 1 112 ? -12.329 -4.768 2.488 1.00 96.75 112 TRP A O 1
ATOM 895 N N . GLN A 1 113 ? -11.971 -3.365 0.760 1.00 95.56 113 GLN A N 1
ATOM 896 C CA . GLN A 1 113 ? -12.477 -2.163 1.436 1.00 95.56 113 GLN A CA 1
ATOM 897 C C . GLN A 1 113 ? -13.953 -2.309 1.816 1.00 95.56 113 GLN A C 1
ATOM 899 O O . GLN A 1 113 ? -14.316 -2.039 2.959 1.00 95.56 113 GLN A O 1
ATOM 904 N N . ASP A 1 114 ? -14.794 -2.766 0.887 1.00 94.94 114 ASP A N 1
ATOM 905 C CA . ASP A 1 114 ? -16.222 -2.986 1.129 1.00 94.94 114 ASP A CA 1
ATOM 906 C C . ASP A 1 114 ? -16.455 -4.007 2.239 1.00 94.94 114 ASP A C 1
ATOM 908 O O . ASP A 1 114 ? -17.271 -3.784 3.133 1.00 94.94 114 ASP A O 1
ATOM 912 N N . TRP A 1 115 ? -15.713 -5.116 2.218 1.00 95.81 115 TRP A N 1
ATOM 913 C CA . TRP A 1 115 ? -15.814 -6.127 3.261 1.00 95.81 115 TRP A CA 1
ATOM 914 C C . TRP A 1 115 ? -15.402 -5.573 4.625 1.00 95.81 115 TRP A C 1
ATOM 916 O O . TRP A 1 115 ? -16.158 -5.693 5.589 1.00 95.81 115 TRP A O 1
ATOM 926 N N . ALA A 1 116 ? -14.243 -4.922 4.713 1.00 95.50 116 ALA A N 1
ATOM 927 C CA . ALA A 1 116 ? -13.761 -4.374 5.972 1.00 95.50 116 ALA A CA 1
ATOM 928 C C . ALA A 1 116 ? -14.697 -3.288 6.536 1.00 95.50 116 ALA A C 1
ATOM 930 O O . ALA A 1 116 ? -14.920 -3.250 7.745 1.00 95.50 116 ALA A O 1
ATOM 931 N N . LYS A 1 117 ? -15.286 -2.442 5.679 1.00 94.12 117 LYS A N 1
ATOM 932 C CA . LYS A 1 117 ? -16.253 -1.404 6.079 1.00 94.12 117 LYS A CA 1
ATOM 933 C C . LYS A 1 117 ? -17.575 -1.986 6.558 1.00 94.12 117 LYS A C 1
ATOM 935 O O . LYS A 1 117 ? -18.082 -1.543 7.586 1.00 94.12 117 LYS A O 1
ATOM 940 N N . ASP A 1 118 ? -18.106 -2.987 5.860 1.00 93.44 118 ASP A N 1
ATOM 941 C CA . ASP A 1 118 ? -19.320 -3.674 6.301 1.00 93.44 118 ASP A CA 1
ATOM 942 C C . ASP A 1 118 ? -19.098 -4.309 7.681 1.00 93.44 118 ASP A C 1
ATOM 944 O O . ASP A 1 118 ? -19.897 -4.100 8.590 1.00 93.44 118 ASP A O 1
ATOM 948 N N . GLU A 1 119 ? -17.978 -5.011 7.884 1.00 92.75 119 GLU A N 1
ATOM 949 C CA . GLU A 1 119 ? -17.653 -5.589 9.193 1.00 92.75 119 GLU A CA 1
ATOM 950 C C . GLU A 1 119 ? -17.441 -4.517 10.263 1.00 92.75 119 GLU A C 1
ATOM 952 O O . GLU A 1 119 ? -17.929 -4.680 11.377 1.00 92.75 119 GLU A O 1
ATOM 957 N N . ALA A 1 120 ? -16.785 -3.397 9.941 1.00 91.38 120 ALA A N 1
ATOM 958 C CA . ALA A 1 120 ? -16.622 -2.278 10.870 1.00 91.38 120 ALA A CA 1
ATOM 959 C C . ALA A 1 120 ? -17.965 -1.656 11.282 1.00 91.38 120 ALA A C 1
ATOM 961 O O . ALA A 1 120 ? -18.138 -1.321 12.451 1.00 91.38 120 ALA A O 1
ATOM 962 N N . SER A 1 121 ? -18.932 -1.561 10.362 1.00 90.81 121 SER A N 1
ATOM 963 C CA . SER A 1 121 ? -20.276 -1.038 10.653 1.00 90.81 121 SER A CA 1
ATOM 964 C C . SER A 1 121 ? -21.094 -1.946 11.580 1.00 90.81 121 SER A C 1
ATOM 966 O O . SER A 1 121 ? -21.949 -1.473 12.329 1.00 90.81 121 SER A O 1
ATOM 968 N N . LEU A 1 122 ? -20.818 -3.252 11.544 1.00 87.31 122 LEU A N 1
ATOM 969 C CA . LEU A 1 122 ? -21.477 -4.272 12.361 1.00 87.31 122 LEU A CA 1
ATOM 970 C C . LEU A 1 122 ? -20.729 -4.546 13.671 1.00 87.31 122 LEU A C 1
ATOM 972 O O . LEU A 1 122 ? -21.304 -5.079 14.625 1.00 87.31 122 LEU A O 1
ATOM 976 N N . ALA A 1 123 ? -19.437 -4.232 13.711 1.00 81.06 123 ALA A N 1
ATOM 977 C CA . ALA A 1 123 ? -18.579 -4.504 14.843 1.00 81.06 123 ALA A CA 1
ATOM 978 C C . ALA A 1 123 ? -18.918 -3.604 16.032 1.00 81.06 123 ALA A C 1
ATOM 980 O O . ALA A 1 123 ? -19.134 -2.399 15.930 1.00 81.06 123 ALA A O 1
ATOM 981 N N . THR A 1 124 ? -18.882 -4.205 17.217 1.00 72.94 124 THR A N 1
ATOM 982 C CA . THR A 1 124 ? -18.785 -3.439 18.461 1.00 72.94 124 THR A CA 1
ATOM 983 C C . THR A 1 124 ? -17.326 -3.038 18.685 1.00 72.94 124 THR A C 1
ATOM 985 O O . THR A 1 124 ? -16.418 -3.676 18.155 1.00 72.94 124 THR A O 1
ATOM 988 N N . THR A 1 125 ? -17.057 -2.038 19.531 1.00 72.25 125 THR A N 1
ATOM 989 C CA . THR A 1 125 ? -15.687 -1.615 19.906 1.00 72.25 125 THR A CA 1
ATOM 990 C C . THR A 1 125 ? -14.940 -2.649 20.771 1.00 72.25 125 THR A C 1
ATOM 992 O O . THR A 1 125 ? -14.088 -2.299 21.589 1.00 72.25 125 THR A O 1
ATOM 995 N N . GLN A 1 126 ? -15.302 -3.929 20.665 1.00 82.06 126 GLN A N 1
ATOM 996 C CA . GLN A 1 126 ? -14.639 -5.033 21.337 1.00 82.06 126 GLN A CA 1
ATOM 997 C C . GLN A 1 126 ? -13.291 -5.320 20.658 1.00 82.06 126 GLN A C 1
ATOM 999 O O . GLN A 1 126 ? -13.236 -5.396 19.428 1.00 82.06 126 GLN A O 1
ATOM 1004 N N . PRO A 1 127 ? -12.211 -5.555 21.427 1.00 85.19 127 PRO A N 1
ATOM 1005 C CA . PRO A 1 127 ? -10.878 -5.786 20.866 1.00 85.19 127 PRO A CA 1
ATOM 1006 C C . PRO A 1 127 ? -10.800 -6.948 19.865 1.00 85.19 127 PRO A C 1
ATOM 1008 O O . PRO A 1 127 ? -10.024 -6.888 18.917 1.00 85.19 127 PRO A O 1
ATOM 1011 N N . GLU A 1 128 ? -11.605 -7.996 20.054 1.00 88.56 128 GLU A N 1
ATOM 1012 C CA . GLU A 1 128 ? -11.632 -9.163 19.163 1.00 88.56 128 GLU A CA 1
ATOM 1013 C C . GLU A 1 128 ? -12.188 -8.821 17.776 1.00 88.56 128 GLU A C 1
ATOM 1015 O O . GLU A 1 128 ? -11.622 -9.246 16.769 1.00 88.56 128 GLU A O 1
ATOM 1020 N N . ALA A 1 129 ? -13.251 -8.011 17.718 1.00 88.94 129 ALA A N 1
ATOM 1021 C CA . ALA A 1 129 ? -13.844 -7.562 16.463 1.00 88.94 129 ALA A CA 1
ATOM 1022 C C . ALA A 1 129 ? -12.888 -6.629 15.705 1.00 88.94 129 ALA A C 1
ATOM 1024 O O . ALA A 1 129 ? -12.671 -6.807 14.508 1.00 88.94 129 ALA A O 1
ATOM 1025 N N . VAL A 1 130 ? -12.232 -5.705 16.420 1.00 91.06 130 VAL A N 1
ATOM 1026 C CA . VAL A 1 130 ? -11.200 -4.830 15.840 1.00 91.06 130 VAL A CA 1
ATOM 1027 C C . VAL A 1 130 ? -10.055 -5.663 15.264 1.00 91.06 130 VAL A C 1
ATOM 1029 O O . VAL A 1 130 ? -9.702 -5.490 14.102 1.00 91.06 130 VAL A O 1
ATOM 1032 N N . ALA A 1 131 ? -9.533 -6.633 16.019 1.00 93.31 131 ALA A N 1
ATOM 1033 C CA . ALA A 1 131 ? -8.455 -7.504 15.554 1.00 93.31 131 ALA A CA 1
ATOM 1034 C C . ALA A 1 131 ? -8.851 -8.374 14.345 1.00 93.31 131 ALA A C 1
ATOM 1036 O O . ALA A 1 131 ? -8.004 -8.682 13.506 1.00 93.31 131 ALA A O 1
ATOM 1037 N N . ALA A 1 132 ? -10.117 -8.789 14.237 1.00 93.50 132 ALA A N 1
ATOM 1038 C CA . ALA A 1 132 ? -10.614 -9.513 13.068 1.00 93.50 132 ALA A CA 1
ATOM 1039 C C . ALA A 1 132 ? -10.635 -8.625 11.812 1.00 93.50 132 ALA A C 1
ATOM 1041 O O . ALA A 1 132 ? -10.205 -9.070 10.749 1.00 93.50 132 ALA A O 1
ATOM 1042 N N . ILE A 1 133 ? -11.055 -7.364 11.939 1.00 95.69 133 ILE A N 1
ATOM 1043 C CA . ILE A 1 133 ? -11.061 -6.401 10.828 1.00 95.69 133 ILE A CA 1
ATOM 1044 C C . ILE A 1 133 ? -9.636 -5.991 10.442 1.00 95.69 133 ILE A C 1
ATOM 1046 O O . ILE A 1 133 ? -9.329 -5.919 9.254 1.00 95.69 133 ILE A O 1
ATOM 1050 N N . GLU A 1 134 ? -8.729 -5.806 11.410 1.00 96.00 134 GLU A N 1
ATOM 1051 C CA . GLU A 1 134 ? -7.304 -5.587 11.118 1.00 96.00 134 GLU A CA 1
ATOM 1052 C C . GLU A 1 134 ? -6.758 -6.725 10.247 1.00 96.00 134 GLU A C 1
ATOM 1054 O O . GLU A 1 134 ? -6.122 -6.465 9.233 1.00 96.00 134 GLU A O 1
ATOM 1059 N N . LYS A 1 135 ? -7.086 -7.989 10.554 1.00 96.31 135 LYS A N 1
ATOM 1060 C CA . LYS A 1 135 ? -6.687 -9.133 9.713 1.00 96.31 135 LYS A CA 1
ATOM 1061 C C . LYS A 1 135 ? -7.264 -9.081 8.296 1.00 96.31 135 LYS A C 1
ATOM 1063 O O . LYS A 1 135 ? -6.597 -9.548 7.376 1.00 96.31 135 LYS A O 1
ATOM 1068 N N . LEU A 1 136 ? -8.473 -8.548 8.102 1.00 96.31 136 LEU A N 1
ATOM 1069 C CA . LEU A 1 136 ? -9.039 -8.354 6.760 1.00 96.31 136 LEU A CA 1
ATOM 1070 C C . LEU A 1 136 ? -8.243 -7.309 5.976 1.00 96.31 136 LEU A C 1
ATOM 1072 O O . LEU A 1 136 ? -7.866 -7.569 4.835 1.00 96.31 136 LEU A O 1
ATOM 1076 N N . TYR A 1 137 ? -7.909 -6.177 6.601 1.00 97.69 137 TYR A N 1
ATOM 1077 C CA . TYR A 1 137 ? -7.036 -5.183 5.977 1.00 97.69 137 TYR A CA 1
ATOM 1078 C C . TYR A 1 137 ? -5.650 -5.752 5.667 1.00 97.69 137 TYR A C 1
ATOM 1080 O O . TYR A 1 137 ? -5.160 -5.550 4.561 1.00 97.69 137 TYR A O 1
ATOM 1088 N N . GLU A 1 138 ? -5.048 -6.512 6.588 1.00 97.50 138 GLU A N 1
ATOM 1089 C CA . GLU A 1 138 ? -3.754 -7.178 6.380 1.00 97.50 138 GLU A CA 1
ATOM 1090 C C . GLU A 1 138 ? -3.775 -8.128 5.172 1.00 97.50 138 GLU A C 1
ATOM 1092 O O . GLU A 1 138 ? -2.830 -8.137 4.386 1.00 97.50 138 GLU A O 1
ATOM 1097 N N . ARG A 1 139 ? -4.864 -8.886 4.975 1.00 96.25 139 ARG A N 1
ATOM 1098 C CA . ARG A 1 139 ? -5.050 -9.730 3.779 1.00 96.25 139 ARG A CA 1
ATOM 1099 C C . ARG A 1 139 ? -5.136 -8.889 2.508 1.00 96.25 139 ARG A C 1
ATOM 1101 O O . ARG A 1 139 ? -4.480 -9.210 1.522 1.00 96.25 139 ARG A O 1
ATOM 1108 N N . GLY A 1 140 ? -5.904 -7.803 2.534 1.00 96.31 140 GLY A N 1
ATOM 1109 C CA . GLY A 1 140 ? -6.081 -6.961 1.355 1.00 96.31 140 GLY A CA 1
ATOM 1110 C C . GLY A 1 140 ? -4.810 -6.215 0.938 1.00 96.31 140 GLY A C 1
ATOM 1111 O O . GLY A 1 140 ? -4.470 -6.209 -0.244 1.00 96.31 140 GLY A O 1
ATOM 1112 N N . VAL A 1 141 ? -4.074 -5.627 1.892 1.00 96.94 141 VAL A N 1
ATOM 1113 C CA . VAL A 1 141 ? -2.807 -4.926 1.597 1.00 96.94 141 VAL A CA 1
ATOM 1114 C C . VAL A 1 141 ? -1.673 -5.885 1.242 1.00 96.94 141 VAL A C 1
ATOM 1116 O O . VAL A 1 141 ? -0.676 -5.459 0.659 1.00 96.94 141 VAL A O 1
ATOM 1119 N N . PHE A 1 142 ? -1.807 -7.165 1.604 1.00 95.94 142 PHE A N 1
ATOM 1120 C CA . PHE A 1 142 ? -0.930 -8.223 1.125 1.00 95.94 142 PHE A CA 1
ATOM 1121 C C . PHE A 1 142 ? -1.212 -8.536 -0.345 1.00 95.94 142 PHE A C 1
ATOM 1123 O O . PHE A 1 142 ? -0.274 -8.549 -1.138 1.00 95.94 142 PHE A O 1
ATOM 1130 N N . ASP A 1 143 ? -2.478 -8.757 -0.717 1.00 95.06 143 ASP A N 1
ATOM 1131 C CA . ASP A 1 143 ? -2.855 -9.132 -2.084 1.00 95.06 143 ASP A CA 1
ATOM 1132 C C . ASP A 1 143 ? -2.414 -8.063 -3.101 1.00 95.06 143 ASP A C 1
ATOM 1134 O O . ASP A 1 143 ? -1.720 -8.392 -4.068 1.00 95.06 143 ASP A O 1
ATOM 1138 N N . TYR A 1 144 ? -2.722 -6.784 -2.853 1.00 96.00 144 TYR A N 1
ATOM 1139 C CA . TYR A 1 144 ? -2.421 -5.703 -3.795 1.00 96.00 144 TYR A CA 1
ATOM 1140 C C . TYR A 1 144 ? -1.958 -4.409 -3.129 1.00 96.00 144 TYR A C 1
ATOM 1142 O O . TYR A 1 144 ? -2.438 -3.999 -2.070 1.00 96.00 144 TYR A O 1
ATOM 1150 N N . LEU A 1 145 ? -1.078 -3.692 -3.829 1.00 96.75 145 LEU A N 1
ATOM 1151 C CA . LEU A 1 145 ? -0.699 -2.337 -3.462 1.00 96.75 145 LEU A CA 1
ATOM 1152 C C . LEU A 1 145 ? -1.822 -1.354 -3.813 1.00 96.75 145 LEU A C 1
ATOM 1154 O O . LEU A 1 145 ? -1.968 -0.947 -4.961 1.00 96.75 145 LEU A O 1
ATOM 1158 N N . SER A 1 146 ? -2.575 -0.921 -2.804 1.00 96.75 146 SER A N 1
ATOM 1159 C CA . SER A 1 146 ? -3.616 0.099 -2.951 1.00 96.75 146 SER A CA 1
ATOM 1160 C C . SER A 1 146 ? -3.482 1.179 -1.885 1.00 96.75 146 SER A C 1
ATOM 1162 O O . SER A 1 146 ? -3.555 0.907 -0.685 1.00 96.75 146 SER A O 1
ATOM 1164 N N . VAL A 1 147 ? -3.298 2.430 -2.318 1.00 97.62 147 VAL A N 1
ATOM 1165 C CA . VAL A 1 147 ? -3.191 3.568 -1.397 1.00 97.62 147 VAL A CA 1
ATOM 1166 C C . VAL A 1 147 ? -4.506 3.821 -0.669 1.00 97.62 147 VAL A C 1
ATOM 1168 O O . VAL A 1 147 ? -4.481 4.128 0.521 1.00 97.62 147 VAL A O 1
ATOM 1171 N N . SER A 1 148 ? -5.643 3.664 -1.350 1.00 97.19 148 SER A N 1
ATOM 1172 C CA . SER A 1 148 ? -6.963 3.818 -0.733 1.00 97.19 148 SER A CA 1
ATOM 1173 C C . SER A 1 148 ? -7.195 2.785 0.369 1.00 97.19 148 SER A C 1
ATOM 1175 O O . SER A 1 148 ? -7.654 3.150 1.448 1.00 97.19 148 SER A O 1
ATOM 1177 N N . LEU A 1 149 ? -6.804 1.526 0.148 1.00 97.62 149 LEU A N 1
ATOM 1178 C CA . LEU A 1 149 ? -6.927 0.471 1.153 1.00 97.62 149 LEU A CA 1
ATOM 1179 C C . LEU A 1 149 ? -6.010 0.720 2.360 1.00 97.62 149 LEU A C 1
ATOM 1181 O O . LEU A 1 149 ? -6.449 0.580 3.500 1.00 97.62 149 LEU A O 1
ATOM 1185 N N . TRP A 1 150 ? -4.760 1.142 2.131 1.00 98.38 150 TRP A N 1
ATOM 1186 C CA . TRP A 1 150 ? -3.856 1.547 3.215 1.00 98.38 150 TRP A CA 1
ATOM 1187 C C . TRP A 1 150 ? -4.404 2.731 4.012 1.00 98.38 150 TRP A C 1
ATOM 1189 O O . TRP A 1 150 ? -4.301 2.742 5.237 1.00 98.38 150 TRP A O 1
ATOM 1199 N N . TYR A 1 151 ? -4.975 3.725 3.332 1.00 97.81 151 TYR A N 1
ATOM 1200 C CA . TYR A 1 151 ? -5.572 4.890 3.976 1.00 97.81 151 TYR A CA 1
ATOM 1201 C C . TYR A 1 151 ? -6.771 4.490 4.843 1.00 97.81 151 TYR A C 1
ATOM 1203 O O . TYR A 1 151 ? -6.811 4.846 6.017 1.00 97.81 151 TYR A O 1
ATOM 1211 N N . ASP A 1 152 ? 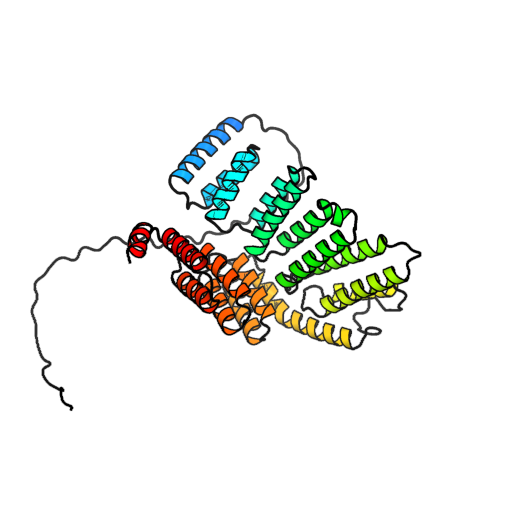-7.690 3.683 4.306 1.00 97.56 152 ASP A N 1
ATOM 1212 C CA . ASP A 1 152 ? -8.840 3.167 5.056 1.00 97.56 152 ASP A CA 1
ATOM 1213 C C . ASP A 1 152 ? -8.397 2.345 6.273 1.00 97.56 152 ASP A C 1
ATOM 1215 O O . ASP A 1 152 ? -8.945 2.517 7.361 1.00 97.56 152 ASP A O 1
ATOM 1219 N N . TYR A 1 153 ? -7.353 1.520 6.134 1.00 98.12 153 TYR A N 1
ATOM 1220 C CA . TYR A 1 153 ? -6.788 0.763 7.251 1.00 98.12 153 TYR A CA 1
ATOM 1221 C C . TYR A 1 153 ? -6.217 1.685 8.342 1.00 98.12 153 TYR A C 1
ATOM 1223 O O . TYR A 1 153 ? -6.499 1.514 9.530 1.00 98.12 153 TYR A O 1
ATOM 1231 N N . LEU A 1 154 ? -5.442 2.701 7.951 1.00 97.88 154 LEU A N 1
ATOM 1232 C CA . LEU A 1 154 ? -4.874 3.685 8.875 1.00 97.88 154 LEU A CA 1
ATOM 1233 C C . LEU A 1 154 ? -5.962 4.470 9.614 1.00 97.88 154 LEU A C 1
ATOM 1235 O O . LEU A 1 154 ? -5.814 4.730 10.810 1.00 97.88 154 LEU A O 1
ATOM 1239 N N . THR A 1 155 ? -7.034 4.849 8.920 1.00 96.75 155 THR A N 1
ATOM 1240 C CA . THR A 1 155 ? -8.185 5.537 9.513 1.00 96.75 155 THR A CA 1
ATOM 1241 C C . THR A 1 155 ? -8.943 4.618 10.464 1.00 96.75 155 THR A C 1
ATOM 1243 O O . THR A 1 155 ? -9.212 5.014 11.596 1.00 96.75 155 THR A O 1
ATOM 1246 N N . PHE A 1 156 ? -9.202 3.372 10.060 1.00 96.31 156 PHE A N 1
ATOM 1247 C CA . PHE A 1 156 ? -9.859 2.376 10.902 1.00 96.31 156 PHE A CA 1
ATOM 1248 C C . PHE A 1 156 ? -9.111 2.172 12.225 1.00 96.31 156 PHE A C 1
ATOM 1250 O O . PHE A 1 156 ? -9.706 2.252 13.297 1.00 96.31 156 PHE A O 1
ATOM 1257 N N . VAL A 1 157 ? -7.791 1.976 12.176 1.00 95.81 157 VAL A N 1
ATOM 1258 C CA . VAL A 1 157 ? -6.986 1.788 13.392 1.00 95.81 157 VAL A CA 1
ATOM 1259 C C . VAL A 1 157 ? -7.010 3.035 14.280 1.00 95.81 157 VAL A C 1
ATOM 1261 O O . VAL A 1 157 ? -7.060 2.908 15.498 1.00 95.81 157 VAL A O 1
ATOM 1264 N N . GLN A 1 158 ? -7.015 4.239 13.707 1.00 94.56 158 GLN A N 1
ATOM 1265 C CA . GLN A 1 158 ? -7.103 5.476 14.492 1.00 94.56 158 GLN A CA 1
ATOM 1266 C C . GLN A 1 158 ? -8.454 5.661 15.195 1.00 94.56 158 GLN A C 1
ATOM 1268 O O . GLN A 1 158 ? -8.493 6.218 16.290 1.00 94.56 158 GLN A O 1
ATOM 1273 N N . GLU A 1 159 ? -9.546 5.208 14.584 1.00 93.19 159 GLU A N 1
ATOM 1274 C CA . GLU A 1 159 ? -10.900 5.381 15.114 1.00 93.19 159 GLU A CA 1
ATOM 1275 C C . GLU A 1 159 ? -11.288 4.275 16.111 1.00 93.19 159 GLU A C 1
ATOM 1277 O O . GLU A 1 159 ? -11.845 4.553 17.181 1.00 93.19 159 GLU A O 1
ATOM 1282 N N . TYR A 1 160 ? -10.961 3.021 15.785 1.00 92.31 160 TYR A N 1
ATOM 1283 C CA . TYR A 1 160 ? -11.478 1.846 16.486 1.00 92.31 160 TYR A CA 1
ATOM 1284 C C . TYR A 1 160 ? -10.497 1.220 17.483 1.00 92.31 160 TYR A C 1
ATOM 1286 O O . TYR A 1 160 ? -10.958 0.570 18.423 1.00 92.31 160 TYR A O 1
ATOM 1294 N N . ASP A 1 161 ? -9.177 1.423 17.355 1.00 92.44 161 ASP A N 1
ATOM 1295 C CA . ASP A 1 161 ? -8.219 0.975 18.376 1.00 92.44 161 ASP A CA 1
ATOM 1296 C C . ASP A 1 161 ? -8.192 1.978 19.548 1.00 92.44 161 ASP A C 1
ATOM 1298 O O . ASP A 1 161 ? -7.732 3.114 19.378 1.00 92.44 161 ASP A O 1
ATOM 1302 N N . PRO A 1 162 ? -8.627 1.589 20.766 1.00 91.94 162 PRO A N 1
ATOM 1303 C CA . PRO A 1 162 ? -8.688 2.510 21.898 1.00 91.94 162 PRO A CA 1
ATOM 1304 C C . PRO A 1 162 ? -7.323 3.086 22.282 1.00 91.94 162 PRO A C 1
ATOM 1306 O O . PRO A 1 162 ? -7.230 4.241 22.680 1.00 91.94 162 PRO A O 1
ATOM 1309 N N . MET A 1 163 ? -6.244 2.310 22.148 1.00 92.81 163 MET A N 1
ATOM 1310 C CA . MET A 1 163 ? -4.909 2.770 22.521 1.00 92.81 163 MET A CA 1
ATOM 1311 C C . MET A 1 163 ? -4.405 3.845 21.562 1.00 92.81 163 MET A C 1
ATOM 1313 O O . MET A 1 163 ? -3.674 4.743 21.987 1.00 92.81 163 MET A O 1
ATOM 1317 N N . VAL A 1 164 ? -4.755 3.729 20.279 1.00 93.94 164 VAL A N 1
ATOM 1318 C CA . VAL A 1 164 ? -4.396 4.706 19.246 1.00 93.94 164 VAL A CA 1
ATOM 1319 C C . VAL A 1 164 ? -5.256 5.955 19.385 1.00 93.94 164 VAL A C 1
ATOM 1321 O O . VAL A 1 164 ? -4.699 7.048 19.476 1.00 93.94 164 VAL A O 1
ATOM 1324 N N . ARG A 1 165 ? -6.581 5.789 19.469 1.00 92.69 165 ARG A N 1
ATOM 1325 C CA . ARG A 1 165 ? -7.543 6.888 19.613 1.00 92.69 165 ARG A CA 1
ATOM 1326 C C . ARG A 1 165 ? -7.266 7.738 20.850 1.00 92.69 165 ARG A C 1
ATOM 1328 O O . ARG A 1 165 ? -7.291 8.962 20.780 1.00 92.69 165 ARG A O 1
ATOM 1335 N N . ASP A 1 166 ? -6.963 7.089 21.972 1.00 91.50 166 ASP A N 1
ATOM 1336 C CA . ASP A 1 166 ? -6.711 7.766 23.245 1.00 91.50 166 ASP A CA 1
ATOM 1337 C C . ASP A 1 166 ? -5.239 8.236 23.366 1.00 91.50 166 ASP A C 1
ATOM 1339 O O . ASP A 1 166 ? -4.792 8.627 24.446 1.00 91.50 166 ASP A O 1
ATOM 1343 N N . CYS A 1 167 ? -4.467 8.194 22.269 1.00 92.50 167 CYS A N 1
ATOM 1344 C CA . CYS A 1 167 ? -3.074 8.646 22.174 1.00 92.50 167 CYS A CA 1
ATOM 1345 C C . CYS A 1 167 ? -2.148 8.058 23.256 1.00 92.50 167 CYS A C 1
ATOM 1347 O O . CYS A 1 167 ? -1.208 8.708 23.723 1.00 92.50 167 CYS A O 1
ATOM 1349 N N . LEU A 1 168 ? -2.372 6.802 23.656 1.00 94.56 168 LEU A N 1
ATOM 1350 C CA . LEU A 1 168 ? -1.504 6.136 24.625 1.00 94.56 168 LEU A CA 1
ATOM 1351 C C . LEU A 1 168 ? -0.126 5.854 23.998 1.00 94.56 168 LEU A C 1
ATOM 1353 O O . LEU A 1 168 ? -0.048 5.539 22.809 1.00 94.56 168 LEU A O 1
ATOM 1357 N N . PRO A 1 169 ? 0.981 5.854 24.767 1.00 93.56 169 PRO A N 1
ATOM 1358 C CA . PRO A 1 169 ? 2.328 5.666 24.209 1.00 93.56 169 PRO A CA 1
ATOM 1359 C C . PRO A 1 169 ? 2.508 4.394 23.360 1.00 93.56 169 PRO A C 1
ATOM 1361 O O . PRO A 1 169 ? 3.228 4.395 22.356 1.00 93.56 169 PRO A O 1
ATOM 1364 N N . ALA A 1 170 ? 1.837 3.306 23.745 1.00 95.50 170 ALA A N 1
ATOM 1365 C CA . ALA A 1 170 ? 1.846 2.056 22.992 1.00 95.50 170 ALA A CA 1
ATOM 1366 C C . ALA A 1 170 ? 0.973 2.124 21.723 1.00 95.50 170 ALA A C 1
ATOM 1368 O O . ALA A 1 170 ? 1.392 1.613 20.687 1.00 95.50 170 ALA A O 1
ATOM 1369 N N . GLY A 1 171 ? -0.170 2.820 21.759 1.00 95.56 171 GLY A N 1
ATOM 1370 C CA . GLY A 1 171 ? -1.003 3.056 20.576 1.00 95.56 171 GLY A CA 1
ATOM 1371 C C . GLY A 1 171 ? -0.332 3.983 19.565 1.00 95.56 171 GLY A C 1
ATOM 1372 O O . GLY A 1 171 ? -0.270 3.664 18.384 1.00 95.56 171 GLY A O 1
ATOM 1373 N N . ILE A 1 172 ? 0.310 5.061 20.027 1.00 96.19 172 ILE A N 1
ATOM 1374 C CA . ILE A 1 172 ? 1.130 5.929 19.170 1.00 96.19 172 ILE A CA 1
ATOM 1375 C C . ILE A 1 172 ? 2.234 5.114 18.482 1.00 96.19 172 ILE A C 1
ATOM 1377 O O . ILE A 1 172 ? 2.465 5.261 17.284 1.00 96.19 172 ILE A O 1
ATOM 1381 N N . SER A 1 173 ? 2.915 4.234 19.221 1.00 97.31 173 SER A N 1
ATOM 1382 C CA . SER A 1 173 ? 3.936 3.348 18.648 1.00 97.31 173 SER A CA 1
ATOM 1383 C C . SER A 1 173 ? 3.355 2.384 17.605 1.00 97.31 173 SER A C 1
ATOM 1385 O O . SER A 1 173 ? 3.961 2.218 16.544 1.00 97.31 173 SER A O 1
ATOM 1387 N N . LYS A 1 174 ? 2.176 1.800 17.869 1.00 96.75 174 LYS A N 1
ATOM 1388 C CA . LYS A 1 174 ? 1.446 0.929 16.929 1.00 96.75 174 LYS A CA 1
ATOM 1389 C C . LYS A 1 174 ? 1.087 1.678 15.641 1.00 96.75 174 LYS A C 1
ATOM 1391 O O . LYS A 1 174 ? 1.463 1.233 14.561 1.00 96.75 174 LYS A O 1
ATOM 1396 N N . ALA A 1 175 ? 0.448 2.842 15.749 1.00 97.56 175 ALA A N 1
ATOM 1397 C CA . ALA A 1 175 ? 0.053 3.653 14.598 1.00 97.56 175 ALA A CA 1
ATOM 1398 C C . ALA A 1 175 ? 1.262 4.122 13.777 1.00 97.56 175 ALA A C 1
ATOM 1400 O O . ALA A 1 175 ? 1.266 3.987 12.558 1.00 97.56 175 ALA A O 1
ATOM 1401 N N . ARG A 1 176 ? 2.339 4.586 14.428 1.00 98.12 176 ARG A N 1
ATOM 1402 C CA . ARG A 1 176 ? 3.592 4.945 13.738 1.00 98.12 176 ARG A CA 1
ATOM 1403 C C . ARG A 1 176 ? 4.179 3.768 12.967 1.00 98.12 176 ARG A C 1
ATOM 1405 O O . ARG A 1 176 ? 4.617 3.951 11.838 1.00 98.12 176 ARG A O 1
ATOM 1412 N N . ASN A 1 177 ? 4.194 2.569 13.553 1.00 98.19 177 ASN A N 1
ATOM 1413 C CA . ASN A 1 177 ? 4.661 1.378 12.846 1.00 98.19 177 ASN A CA 1
ATOM 1414 C C . ASN A 1 177 ? 3.796 1.084 11.613 1.00 98.19 177 ASN A C 1
ATOM 1416 O O . ASN A 1 177 ? 4.342 0.798 10.550 1.00 98.19 177 ASN A O 1
ATOM 1420 N N . LEU A 1 178 ? 2.475 1.219 11.739 1.00 98.38 178 LEU A N 1
ATOM 1421 C CA . LEU A 1 178 ? 1.554 1.020 10.628 1.00 98.38 178 LEU A CA 1
ATOM 1422 C C . LEU A 1 178 ? 1.758 2.055 9.508 1.00 98.38 178 LEU A C 1
ATOM 1424 O O . LEU A 1 178 ? 1.832 1.677 8.342 1.00 98.38 178 LEU A O 1
ATOM 1428 N N . PHE A 1 179 ? 1.952 3.334 9.845 1.00 98.56 179 PHE A N 1
ATOM 1429 C CA . PHE A 1 179 ? 2.300 4.371 8.867 1.00 98.56 179 PHE A CA 1
ATOM 1430 C C . PHE A 1 179 ? 3.626 4.085 8.155 1.00 98.56 179 PHE A C 1
ATOM 1432 O O . PHE A 1 179 ? 3.707 4.218 6.938 1.00 98.56 179 PHE A O 1
ATOM 1439 N N . GLU A 1 180 ? 4.666 3.659 8.876 1.00 98.31 180 GLU A N 1
ATOM 1440 C CA . GLU A 1 180 ? 5.951 3.313 8.252 1.00 98.31 180 GLU A CA 1
ATOM 1441 C C . GLU A 1 180 ? 5.829 2.092 7.325 1.00 98.31 180 GLU A C 1
ATOM 1443 O O . GLU A 1 180 ? 6.468 2.058 6.272 1.00 98.31 180 GLU A O 1
ATOM 1448 N N . ARG A 1 181 ? 4.970 1.116 7.655 1.00 98.00 181 ARG A N 1
ATOM 1449 C CA . ARG A 1 181 ? 4.639 -0.000 6.751 1.00 98.00 181 ARG A CA 1
ATOM 1450 C C . ARG A 1 181 ? 3.927 0.490 5.492 1.00 98.00 181 ARG A C 1
ATOM 1452 O O . ARG A 1 181 ? 4.358 0.146 4.394 1.00 98.00 181 ARG A O 1
ATOM 1459 N N . ALA A 1 182 ? 2.917 1.347 5.640 1.00 98.31 182 ALA A N 1
ATOM 1460 C CA . ALA A 1 182 ? 2.199 1.940 4.514 1.00 98.31 182 ALA A CA 1
ATOM 1461 C C . ALA A 1 182 ? 3.140 2.753 3.604 1.00 98.31 182 ALA A C 1
ATOM 1463 O O . ALA A 1 182 ? 3.100 2.618 2.384 1.00 98.31 182 ALA A O 1
ATOM 1464 N N . LEU A 1 183 ? 4.053 3.543 4.181 1.00 98.00 183 LEU A N 1
ATOM 1465 C CA . LEU A 1 183 ? 5.061 4.288 3.422 1.00 98.00 183 LEU A CA 1
ATOM 1466 C C . LEU A 1 183 ? 6.114 3.386 2.771 1.00 98.00 183 LEU A C 1
ATOM 1468 O O . LEU A 1 183 ? 6.611 3.716 1.697 1.00 98.00 183 LEU A O 1
ATOM 1472 N N . THR A 1 184 ? 6.450 2.253 3.382 1.00 96.56 184 THR A N 1
ATOM 1473 C CA . THR A 1 184 ? 7.357 1.272 2.770 1.00 96.56 184 THR A CA 1
ATOM 1474 C C . THR A 1 184 ? 6.713 0.621 1.547 1.00 96.56 184 THR A C 1
ATOM 1476 O O . THR A 1 184 ? 7.383 0.450 0.534 1.00 96.56 184 THR A O 1
ATOM 1479 N N . ALA A 1 185 ? 5.417 0.305 1.620 1.00 96.06 185 ALA A N 1
ATOM 1480 C CA . ALA A 1 185 ? 4.679 -0.297 0.514 1.00 96.06 185 ALA A CA 1
ATOM 1481 C C . ALA A 1 185 ? 4.375 0.716 -0.606 1.00 96.06 185 ALA A C 1
ATOM 1483 O O . ALA A 1 185 ? 4.660 0.464 -1.772 1.00 96.06 185 ALA A O 1
ATOM 1484 N N . ALA A 1 186 ? 3.813 1.875 -0.253 1.00 97.19 186 ALA A N 1
ATOM 1485 C CA . ALA A 1 186 ? 3.196 2.814 -1.193 1.00 97.19 186 ALA A CA 1
ATOM 1486 C C . ALA A 1 186 ? 3.794 4.232 -1.172 1.00 97.19 186 ALA A C 1
ATOM 1488 O O . ALA A 1 186 ? 3.387 5.089 -1.956 1.00 97.19 186 ALA A O 1
ATOM 1489 N N . GLY A 1 187 ? 4.767 4.525 -0.308 1.00 97.25 187 GLY A N 1
ATOM 1490 C CA . GLY A 1 187 ? 5.289 5.886 -0.131 1.00 97.25 187 GLY A CA 1
ATOM 1491 C C . GLY A 1 187 ? 6.038 6.447 -1.344 1.00 97.25 187 GLY A C 1
ATOM 1492 O O . GLY A 1 187 ? 6.210 7.663 -1.423 1.00 97.25 187 GLY A O 1
ATOM 1493 N N . LEU A 1 188 ? 6.463 5.592 -2.284 1.00 97.38 188 LEU A N 1
ATOM 1494 C CA . LEU A 1 188 ? 7.079 5.985 -3.562 1.00 97.38 188 LEU A CA 1
ATOM 1495 C C . LEU A 1 188 ? 6.079 6.050 -4.729 1.00 97.38 188 LEU A C 1
ATOM 1497 O O . LEU A 1 188 ? 6.482 6.352 -5.853 1.00 97.38 188 LEU A O 1
ATOM 1501 N N . HIS A 1 189 ? 4.796 5.766 -4.487 1.00 97.50 189 HIS A N 1
ATOM 1502 C CA . HIS A 1 189 ? 3.759 5.874 -5.505 1.00 97.50 189 HIS A CA 1
ATOM 1503 C C . HIS A 1 189 ? 3.624 7.337 -5.940 1.00 97.50 189 HIS A C 1
ATOM 1505 O O . HIS A 1 189 ? 3.210 8.181 -5.151 1.00 97.50 189 HIS A O 1
ATOM 1511 N N . VAL A 1 190 ? 3.945 7.650 -7.199 1.00 96.81 190 VAL A N 1
ATOM 1512 C CA . VAL A 1 190 ? 4.146 9.040 -7.648 1.00 96.81 190 VAL A CA 1
ATOM 1513 C C . VAL A 1 190 ? 2.898 9.902 -7.473 1.00 96.81 190 VAL A C 1
ATOM 1515 O O . VAL A 1 190 ? 2.988 11.005 -6.940 1.00 96.81 190 VAL A O 1
ATOM 1518 N N . THR A 1 191 ? 1.738 9.406 -7.898 1.00 95.94 191 THR A N 1
ATOM 1519 C CA . THR A 1 191 ? 0.479 10.165 -7.869 1.00 95.94 191 THR A CA 1
ATOM 1520 C C . THR A 1 191 ? -0.256 10.059 -6.534 1.00 95.94 191 THR A C 1
ATOM 1522 O O . THR A 1 191 ? -0.736 11.063 -6.017 1.00 95.94 191 THR A O 1
ATOM 1525 N N . GLU A 1 192 ? -0.324 8.867 -5.941 1.00 96.44 192 GLU A N 1
ATOM 1526 C CA . GLU A 1 192 ? -1.143 8.632 -4.749 1.00 96.44 192 GLU A CA 1
ATOM 1527 C C . GLU A 1 192 ? -0.373 8.613 -3.427 1.00 96.44 192 GLU A C 1
ATOM 1529 O O . GLU A 1 192 ? -0.961 8.883 -2.381 1.00 96.44 192 GLU A O 1
ATOM 1534 N N . GLY A 1 193 ? 0.940 8.361 -3.436 1.00 96.81 193 GLY A N 1
ATOM 1535 C CA . GLY A 1 193 ? 1.740 8.209 -2.215 1.00 96.81 193 GLY A CA 1
ATOM 1536 C C . GLY A 1 193 ? 1.686 9.439 -1.307 1.00 96.81 193 GLY A C 1
ATOM 1537 O O . GLY A 1 193 ? 1.753 9.309 -0.083 1.00 96.81 193 GLY A O 1
ATOM 1538 N N . ILE A 1 194 ? 1.478 10.629 -1.887 1.00 96.50 194 ILE A N 1
ATOM 1539 C CA . ILE A 1 194 ? 1.278 11.888 -1.157 1.00 96.50 194 ILE A CA 1
ATOM 1540 C C . ILE A 1 194 ? 0.170 11.796 -0.098 1.00 96.50 194 ILE A C 1
ATOM 1542 O O . ILE A 1 194 ? 0.362 12.328 0.994 1.00 96.50 194 ILE A O 1
ATOM 1546 N N . LYS A 1 195 ? -0.915 11.051 -0.363 1.00 97.38 195 LYS A N 1
ATOM 1547 C CA . LYS A 1 195 ? -2.047 10.871 0.560 1.00 97.38 195 LYS A CA 1
ATOM 1548 C C . LYS A 1 195 ? -1.600 10.232 1.881 1.00 97.38 195 LYS A C 1
ATOM 1550 O O . LYS A 1 195 ? -2.005 10.672 2.953 1.00 97.38 195 LYS A O 1
ATOM 1555 N N . LEU A 1 196 ? -0.712 9.234 1.822 1.00 98.12 196 LEU A N 1
ATOM 1556 C CA . LEU A 1 196 ? -0.186 8.551 3.014 1.00 98.12 196 LEU A CA 1
ATOM 1557 C C . LEU A 1 196 ? 0.797 9.427 3.786 1.00 98.12 196 LEU A C 1
ATOM 1559 O O . LEU A 1 196 ? 0.767 9.463 5.016 1.00 98.12 196 LEU A O 1
ATOM 1563 N N . TRP A 1 197 ? 1.654 10.161 3.073 1.00 98.19 197 TRP A N 1
ATOM 1564 C CA . TRP A 1 197 ? 2.543 11.127 3.712 1.00 98.19 197 TRP A CA 1
ATOM 1565 C C . TRP A 1 197 ? 1.745 12.218 4.425 1.00 98.19 197 TRP A C 1
ATOM 1567 O O . TRP A 1 197 ? 2.128 12.624 5.520 1.00 98.19 197 TRP A O 1
ATOM 1577 N N . GLU A 1 198 ? 0.675 12.723 3.807 1.00 97.12 198 GLU A N 1
ATOM 1578 C CA . GLU A 1 198 ? -0.220 13.733 4.386 1.00 97.12 198 GLU A CA 1
ATOM 1579 C C . GLU A 1 198 ? -0.928 13.204 5.621 1.00 97.12 198 GLU A C 1
ATOM 1581 O O . GLU A 1 198 ? -0.797 13.811 6.680 1.00 97.12 198 GLU A O 1
ATOM 1586 N N . ALA A 1 199 ? -1.547 12.026 5.525 1.00 97.94 199 ALA A N 1
ATOM 1587 C CA . ALA A 1 199 ? -2.160 11.355 6.664 1.00 97.94 199 ALA A CA 1
ATOM 1588 C C . ALA A 1 199 ? -1.175 11.198 7.832 1.00 97.94 199 ALA A C 1
ATOM 1590 O O . ALA A 1 199 ? -1.512 11.503 8.977 1.00 97.94 199 ALA A O 1
ATOM 1591 N N . TYR A 1 200 ? 0.072 10.796 7.549 1.00 98.31 200 TYR A N 1
ATOM 1592 C CA . TYR A 1 200 ? 1.068 10.627 8.602 1.00 98.31 200 TYR A CA 1
ATOM 1593 C C . TYR A 1 200 ? 1.498 11.969 9.222 1.00 98.31 200 TYR A C 1
ATOM 1595 O O . TYR A 1 200 ? 1.667 12.072 10.439 1.00 98.31 200 TYR A O 1
ATOM 1603 N N . ARG A 1 201 ? 1.632 13.031 8.415 1.00 97.25 201 ARG A N 1
ATOM 1604 C CA . ARG A 1 201 ? 1.921 14.380 8.932 1.00 97.25 201 ARG A CA 1
ATOM 1605 C C . ARG A 1 201 ? 0.790 14.886 9.818 1.00 97.25 201 ARG A C 1
ATOM 1607 O O . ARG A 1 201 ? 1.074 15.353 10.918 1.00 97.25 201 ARG A O 1
ATOM 1614 N N . THR A 1 202 ? -0.457 14.741 9.380 1.00 96.75 202 THR A N 1
ATOM 1615 C CA . THR A 1 202 ? -1.638 15.127 10.158 1.00 96.75 202 THR A CA 1
ATOM 1616 C C . THR A 1 202 ? -1.702 14.368 11.478 1.00 96.75 202 THR A C 1
ATOM 1618 O O . THR A 1 202 ? -1.924 14.980 12.519 1.00 96.75 202 THR A O 1
ATOM 1621 N N . PHE A 1 203 ? -1.418 13.064 11.474 1.00 97.38 203 PHE A N 1
ATOM 1622 C CA . PHE A 1 203 ? -1.352 12.260 12.693 1.00 97.38 203 PHE A CA 1
ATOM 1623 C C . PHE A 1 203 ? -0.271 12.754 13.673 1.00 97.38 203 PHE A C 1
ATOM 1625 O O . PHE A 1 203 ? -0.542 12.960 14.856 1.00 97.38 203 PHE A O 1
ATOM 1632 N N . GLU A 1 204 ? 0.956 13.005 13.203 1.00 97.31 204 GLU A N 1
ATOM 1633 C CA . GLU A 1 204 ? 2.033 13.500 14.075 1.00 97.31 204 GLU A CA 1
ATOM 1634 C C . GLU A 1 204 ? 1.761 14.939 14.570 1.00 97.31 204 GLU A C 1
ATOM 1636 O O . GLU A 1 204 ? 2.114 15.278 15.703 1.00 97.31 204 GLU A O 1
ATOM 1641 N N . GLN A 1 205 ? 1.100 15.780 13.770 1.00 95.38 205 GLN A N 1
ATOM 1642 C CA . GLN A 1 205 ? 0.635 17.107 14.193 1.00 95.38 205 GLN A CA 1
ATOM 1643 C C . GLN A 1 205 ? -0.489 17.018 15.234 1.00 95.38 205 GLN A C 1
ATOM 1645 O O . GLN A 1 205 ? -0.460 17.757 16.215 1.00 95.38 205 GLN A O 1
ATOM 1650 N N . ALA A 1 206 ? -1.432 16.085 15.088 1.00 95.06 206 ALA A N 1
ATOM 1651 C CA . ALA A 1 206 ? -2.473 15.851 16.085 1.00 95.06 206 ALA A CA 1
ATOM 1652 C C . ALA A 1 206 ? -1.867 15.429 17.433 1.00 95.06 206 ALA A C 1
ATOM 1654 O O . ALA A 1 206 ? -2.240 15.979 18.468 1.00 95.06 206 ALA A O 1
ATOM 1655 N N . ILE A 1 207 ? -0.857 14.548 17.429 1.00 95.06 207 ILE A N 1
ATOM 1656 C CA . ILE A 1 207 ? -0.123 14.181 18.652 1.00 95.06 207 ILE A CA 1
ATOM 1657 C C . ILE A 1 207 ? 0.504 15.414 19.310 1.00 95.06 207 ILE A C 1
ATOM 1659 O O . ILE A 1 207 ? 0.410 15.555 20.527 1.00 95.06 207 ILE A O 1
ATOM 1663 N N . LEU A 1 208 ? 1.114 16.323 18.542 1.00 94.19 208 LEU A N 1
ATOM 1664 C CA . LEU A 1 208 ? 1.720 17.542 19.092 1.00 94.19 208 LEU A CA 1
ATOM 1665 C C . LEU A 1 208 ? 0.715 18.380 19.896 1.00 94.19 208 LEU A C 1
ATOM 1667 O O . LEU A 1 208 ? 1.080 18.920 20.940 1.00 94.19 208 LEU A O 1
ATOM 1671 N N . LEU A 1 209 ? -0.540 18.451 19.441 1.00 92.69 209 LEU A N 1
ATOM 1672 C CA . LEU A 1 209 ? -1.612 19.182 20.124 1.00 92.69 209 LEU A CA 1
ATOM 1673 C C . LEU A 1 209 ? -2.044 18.526 21.443 1.00 92.69 209 LEU A C 1
ATOM 1675 O O . LEU A 1 209 ? -2.552 19.215 22.321 1.00 92.69 209 LEU A O 1
ATOM 1679 N N . THR A 1 210 ? -1.824 17.219 21.605 1.00 93.00 210 THR A N 1
ATOM 1680 C CA . THR A 1 210 ? -2.145 16.495 22.850 1.00 93.00 210 THR A CA 1
ATOM 1681 C C . THR A 1 210 ? -1.080 16.637 23.941 1.00 93.00 210 THR A C 1
ATOM 1683 O O . THR A 1 210 ? -1.342 16.308 25.097 1.00 93.00 210 THR A O 1
ATOM 1686 N N . ILE A 1 211 ? 0.124 17.112 23.601 1.00 93.25 211 ILE A N 1
ATOM 1687 C CA . ILE A 1 211 ? 1.232 17.259 24.553 1.00 93.25 211 ILE A CA 1
ATOM 1688 C C . ILE A 1 211 ? 1.022 18.509 25.419 1.00 93.25 211 ILE A C 1
ATOM 1690 O O . ILE A 1 211 ? 0.792 19.604 24.898 1.00 93.25 211 ILE A O 1
ATOM 1694 N N . ASP A 1 212 ? 1.181 18.348 26.736 1.00 91.31 212 ASP A N 1
ATOM 1695 C CA . ASP A 1 212 ? 1.084 19.423 27.731 1.00 91.31 212 ASP A CA 1
ATOM 1696 C C . ASP A 1 212 ? 1.971 20.629 27.365 1.00 91.31 212 ASP A C 1
ATOM 1698 O O . ASP A 1 212 ? 3.126 20.483 26.957 1.00 91.31 212 ASP A O 1
ATOM 1702 N N . GLU A 1 213 ? 1.436 21.846 27.499 1.00 89.00 213 GLU A N 1
ATOM 1703 C CA . GLU A 1 213 ? 2.148 23.082 27.152 1.00 89.00 213 GLU A CA 1
ATOM 1704 C C . GLU A 1 213 ? 3.416 23.317 27.975 1.00 89.00 213 GLU A C 1
ATOM 1706 O O . GLU A 1 213 ? 4.353 23.947 27.480 1.00 89.00 213 GLU A O 1
ATOM 1711 N N . SER A 1 214 ? 3.469 22.789 29.196 1.00 92.50 214 SER A N 1
ATOM 1712 C CA . SER A 1 214 ? 4.638 22.878 30.065 1.00 92.50 214 SER A CA 1
ATOM 1713 C C . SER A 1 214 ? 5.759 21.910 29.669 1.00 92.50 214 SER A C 1
ATOM 1715 O O . SER A 1 214 ? 6.924 22.176 29.983 1.00 92.50 214 SER A O 1
ATOM 1717 N N . ASP A 1 215 ? 5.461 20.833 28.928 1.00 94.12 215 ASP A N 1
ATOM 1718 C CA . ASP A 1 215 ? 6.464 19.867 28.464 1.00 94.12 215 ASP A CA 1
ATOM 1719 C C . ASP A 1 215 ? 7.111 20.307 27.141 1.00 94.12 215 ASP A C 1
ATOM 1721 O O . ASP A 1 215 ? 6.915 19.743 26.058 1.00 94.12 215 ASP A O 1
ATOM 1725 N N . ILE A 1 216 ? 7.945 21.342 27.252 1.00 92.31 216 ILE A N 1
ATOM 1726 C CA . ILE A 1 216 ? 8.715 21.910 26.138 1.00 92.31 216 ILE A CA 1
ATOM 1727 C C . ILE A 1 216 ? 9.599 20.837 25.477 1.00 92.31 216 ILE A C 1
ATOM 1729 O O . ILE A 1 216 ? 9.784 20.842 24.259 1.00 92.31 216 ILE A O 1
ATOM 1733 N N . GLN A 1 217 ? 10.138 19.890 26.255 1.00 94.50 217 GLN A N 1
ATOM 1734 C CA . GLN A 1 217 ? 11.040 18.867 25.730 1.00 94.50 217 GLN A CA 1
ATOM 1735 C C . GLN A 1 217 ? 10.298 17.844 24.861 1.00 94.50 217 GLN A C 1
ATOM 1737 O O . GLN A 1 217 ? 10.817 17.447 23.812 1.00 94.50 217 GLN A O 1
ATOM 1742 N N . ALA A 1 218 ? 9.112 17.397 25.276 1.00 93.31 218 ALA A N 1
ATOM 1743 C CA . ALA A 1 218 ? 8.286 16.502 24.473 1.00 93.31 218 ALA A CA 1
ATOM 1744 C C . ALA A 1 218 ? 7.801 17.185 23.189 1.00 93.31 218 ALA A C 1
ATOM 1746 O O . ALA A 1 218 ? 7.893 16.577 22.118 1.00 93.31 218 ALA A O 1
ATOM 1747 N N . LYS A 1 219 ? 7.385 18.459 23.263 1.00 93.75 219 LYS A N 1
ATOM 1748 C CA . LYS A 1 219 ? 7.004 19.241 22.075 1.00 93.75 219 LYS A CA 1
ATOM 1749 C C . LYS A 1 219 ? 8.151 19.379 21.084 1.00 93.75 219 LYS A C 1
ATOM 1751 O O . LYS A 1 219 ? 7.955 19.120 19.901 1.00 93.75 219 LYS A O 1
ATOM 1756 N N . GLU A 1 220 ? 9.362 19.684 21.547 1.00 93.94 220 GLU A N 1
ATOM 1757 C CA . GLU A 1 220 ? 10.518 19.799 20.651 1.00 93.94 220 GLU A CA 1
ATOM 1758 C C . GLU A 1 220 ? 10.856 18.464 19.970 1.00 93.94 220 GLU A C 1
ATOM 1760 O O . GLU A 1 220 ? 11.105 18.418 18.765 1.00 93.94 220 GLU A O 1
ATOM 1765 N N . LYS A 1 221 ? 10.792 17.343 20.704 1.00 95.19 221 LYS A N 1
ATOM 1766 C CA . LYS A 1 221 ? 10.970 16.005 20.110 1.00 95.19 221 LYS A CA 1
ATOM 1767 C C . LYS A 1 221 ? 9.919 15.717 19.038 1.00 95.19 221 LYS A C 1
ATOM 1769 O O . LYS A 1 221 ? 10.257 15.173 17.986 1.00 95.19 221 LYS A O 1
ATOM 1774 N N . GLN A 1 222 ? 8.665 16.074 19.301 1.00 95.94 222 GLN A N 1
ATOM 1775 C CA . GLN A 1 222 ? 7.561 15.856 18.373 1.00 95.94 222 GLN A CA 1
ATOM 1776 C C . GLN A 1 222 ? 7.679 16.752 17.131 1.00 95.94 222 GLN A C 1
ATOM 1778 O O . GLN A 1 222 ? 7.571 16.261 16.008 1.00 95.94 222 GLN A O 1
ATOM 1783 N N . ASN A 1 223 ? 8.031 18.026 17.307 1.00 95.50 223 ASN A N 1
ATOM 1784 C CA . ASN A 1 223 ? 8.347 18.952 16.221 1.00 95.50 223 ASN A CA 1
ATOM 1785 C C . ASN A 1 223 ? 9.494 18.447 15.349 1.00 95.50 223 ASN A C 1
ATOM 1787 O O . ASN A 1 223 ? 9.402 18.470 14.122 1.00 95.50 223 ASN A O 1
ATOM 1791 N N . GLN A 1 224 ? 10.566 17.937 15.958 1.00 95.94 224 GLN A N 1
ATOM 1792 C CA . GLN A 1 224 ? 11.673 17.371 15.199 1.00 95.94 224 GLN A CA 1
ATOM 1793 C C . GLN A 1 224 ? 11.240 16.146 14.383 1.00 95.94 224 GLN A C 1
ATOM 1795 O O . GLN A 1 224 ? 11.723 15.954 13.268 1.00 95.94 224 GLN A O 1
ATOM 1800 N N . ARG A 1 225 ? 10.293 15.350 14.891 1.00 96.69 225 ARG A N 1
ATOM 1801 C CA . ARG A 1 225 ? 9.717 14.209 14.168 1.00 96.69 225 ARG A CA 1
ATOM 1802 C C . ARG A 1 225 ? 8.931 14.657 12.936 1.00 96.69 225 ARG A C 1
ATOM 1804 O O . ARG A 1 225 ? 9.181 14.143 11.848 1.00 96.69 225 ARG A O 1
ATOM 1811 N N . ILE A 1 226 ? 8.059 15.656 13.091 1.00 97.56 226 ILE A N 1
ATOM 1812 C CA . ILE A 1 226 ? 7.292 16.263 11.989 1.00 97.56 226 ILE A CA 1
ATOM 1813 C C . ILE A 1 226 ? 8.243 16.867 10.945 1.00 97.56 226 ILE A C 1
ATOM 1815 O O . ILE A 1 226 ? 8.102 16.609 9.750 1.00 97.56 226 ILE A O 1
ATOM 1819 N N . ARG A 1 227 ? 9.275 17.595 11.387 1.00 96.44 227 ARG A N 1
ATOM 1820 C CA . ARG A 1 227 ? 10.313 18.165 10.514 1.00 96.44 227 ARG A CA 1
ATOM 1821 C C . ARG A 1 227 ? 11.031 17.093 9.699 1.00 96.44 227 ARG A C 1
ATOM 1823 O O . ARG A 1 227 ? 11.166 17.226 8.486 1.00 96.44 227 ARG A O 1
ATOM 1830 N N . THR A 1 228 ? 11.463 16.011 10.348 1.00 97.00 228 THR A N 1
ATOM 1831 C CA . THR A 1 228 ? 12.092 14.875 9.664 1.00 97.00 228 THR A CA 1
ATOM 1832 C C . THR A 1 228 ? 11.136 14.217 8.668 1.00 97.00 228 THR A C 1
ATOM 1834 O O . THR A 1 228 ? 11.577 13.809 7.595 1.00 97.00 228 THR A O 1
ATOM 1837 N N . LEU A 1 229 ? 9.838 14.146 8.974 1.00 97.56 229 LEU A N 1
ATOM 1838 C CA . LEU A 1 229 ? 8.836 13.599 8.062 1.00 97.56 229 LEU A CA 1
ATOM 1839 C C . LEU A 1 229 ? 8.675 14.465 6.800 1.00 97.56 229 LEU A C 1
ATOM 1841 O O . LEU A 1 229 ? 8.703 13.924 5.696 1.00 97.56 229 LEU A O 1
ATOM 1845 N N . PHE A 1 230 ? 8.624 15.795 6.941 1.00 97.44 230 PHE A N 1
ATOM 1846 C CA . PHE A 1 230 ? 8.663 16.718 5.799 1.00 97.44 230 PHE A CA 1
ATOM 1847 C C . PHE A 1 230 ? 9.933 16.547 4.963 1.00 97.44 230 PHE A C 1
ATOM 1849 O O . PHE A 1 230 ? 9.856 16.450 3.742 1.00 97.44 230 PHE A O 1
ATOM 1856 N N . HIS A 1 231 ? 11.107 16.476 5.598 1.00 97.12 231 HIS A N 1
ATOM 1857 C CA . HIS A 1 231 ? 12.378 16.311 4.879 1.00 97.12 231 HIS A CA 1
ATOM 1858 C C . HIS A 1 231 ? 12.420 15.005 4.083 1.00 97.12 231 HIS A C 1
ATOM 1860 O O . HIS A 1 231 ? 12.870 15.002 2.937 1.00 97.12 231 HIS A O 1
ATOM 1866 N N . ARG A 1 232 ? 11.911 13.910 4.662 1.00 97.69 232 ARG A N 1
ATOM 1867 C CA . ARG A 1 232 ? 11.772 12.623 3.968 1.00 97.69 232 ARG A CA 1
ATOM 1868 C C . ARG A 1 232 ? 10.856 12.754 2.756 1.00 97.69 232 ARG A C 1
ATOM 1870 O O . ARG A 1 232 ? 11.287 12.411 1.664 1.00 97.69 232 ARG A O 1
ATOM 1877 N N . GLN A 1 233 ? 9.650 13.296 2.922 1.00 97.50 233 GLN A N 1
ATOM 1878 C CA . GLN A 1 233 ? 8.690 13.441 1.824 1.00 97.50 233 GLN A CA 1
ATOM 1879 C C . GLN A 1 233 ? 9.210 14.354 0.704 1.00 97.50 233 GLN A C 1
ATOM 1881 O O . GLN A 1 233 ? 9.092 14.005 -0.466 1.00 97.50 233 GLN A O 1
ATOM 1886 N N . LEU A 1 234 ? 9.830 15.491 1.041 1.00 96.62 234 LEU A N 1
ATOM 1887 C CA . LEU A 1 234 ? 10.423 16.413 0.061 1.00 96.62 234 LEU A CA 1
ATOM 1888 C C . LEU A 1 234 ? 11.562 15.772 -0.742 1.00 96.62 234 LEU A C 1
ATOM 1890 O O . LEU A 1 234 ? 11.906 16.268 -1.808 1.00 96.62 234 LEU A O 1
ATOM 1894 N N . SER A 1 235 ? 12.130 14.672 -0.246 1.00 96.94 235 SER A N 1
ATOM 1895 C CA . SER A 1 235 ? 13.157 13.892 -0.938 1.00 96.94 235 SER A CA 1
ATOM 1896 C C . SER A 1 235 ? 12.578 12.806 -1.856 1.00 96.94 235 SER A C 1
ATOM 1898 O O . SER A 1 235 ? 13.347 12.109 -2.521 1.00 96.94 235 SER A O 1
ATOM 1900 N N . VAL A 1 236 ? 11.252 12.632 -1.904 1.00 97.00 236 VAL A N 1
ATOM 1901 C CA . VAL A 1 236 ? 10.582 11.628 -2.740 1.00 97.00 236 VAL A CA 1
ATOM 1902 C C . VAL A 1 236 ? 9.958 12.295 -3.974 1.00 97.00 236 VAL A C 1
ATOM 1904 O O . VAL A 1 236 ? 9.193 13.247 -3.829 1.00 97.00 236 VAL A O 1
ATOM 1907 N N . PRO A 1 237 ? 10.233 11.790 -5.193 1.00 96.88 237 PRO A N 1
ATOM 1908 C CA . PRO A 1 237 ? 9.568 12.240 -6.417 1.00 96.88 237 PRO A CA 1
ATOM 1909 C C . PRO A 1 237 ? 8.068 11.892 -6.441 1.00 96.88 237 PRO A C 1
ATOM 1911 O O . PRO A 1 237 ? 7.693 10.808 -6.897 1.00 96.88 237 PRO A O 1
ATOM 1914 N N . LEU A 1 238 ? 7.228 12.803 -5.945 1.00 96.44 238 LEU A N 1
ATOM 1915 C CA . LEU A 1 238 ? 5.763 12.691 -5.888 1.00 96.44 238 LEU A CA 1
ATOM 1916 C C . LEU A 1 238 ? 5.093 13.816 -6.685 1.00 96.44 238 LEU A C 1
ATOM 1918 O O . LEU A 1 238 ? 5.724 14.814 -7.016 1.00 96.44 238 LEU A O 1
ATOM 1922 N N . VAL A 1 239 ? 3.797 13.694 -6.951 1.00 95.25 239 VAL A N 1
ATOM 1923 C CA . VAL A 1 239 ? 2.978 14.795 -7.470 1.00 95.25 239 VAL A CA 1
ATOM 1924 C C . VAL A 1 239 ? 2.899 15.948 -6.456 1.00 95.25 239 VAL A C 1
ATOM 1926 O O . VAL A 1 239 ? 3.087 15.759 -5.256 1.00 95.25 239 VAL A O 1
ATOM 1929 N N . ASN A 1 240 ? 2.625 17.168 -6.928 1.00 92.69 240 ASN A N 1
ATOM 1930 C CA . ASN A 1 240 ? 2.394 18.352 -6.084 1.00 92.69 240 ASN A CA 1
ATOM 1931 C C . ASN A 1 240 ? 3.541 18.711 -5.114 1.00 92.69 240 ASN A C 1
ATOM 1933 O O . ASN A 1 240 ? 3.316 19.308 -4.057 1.00 92.69 240 ASN A O 1
ATOM 1937 N N . MET A 1 241 ? 4.796 18.437 -5.492 1.00 93.38 241 MET A N 1
ATOM 1938 C CA . MET A 1 241 ? 5.976 18.764 -4.671 1.00 93.38 241 MET A CA 1
ATOM 1939 C C . MET A 1 241 ? 6.040 20.233 -4.236 1.00 93.38 241 MET A C 1
ATOM 1941 O O . MET A 1 241 ? 6.424 20.524 -3.105 1.00 93.38 241 MET A O 1
ATOM 1945 N N . LYS A 1 242 ? 5.616 21.161 -5.104 1.00 92.81 242 LYS A N 1
ATOM 1946 C CA . LYS A 1 242 ? 5.571 22.598 -4.791 1.00 92.81 242 LYS A CA 1
ATOM 1947 C C . LYS A 1 242 ? 4.631 22.899 -3.621 1.00 92.81 242 LYS A C 1
ATOM 1949 O O . LYS A 1 242 ? 5.022 23.605 -2.700 1.00 92.81 242 LYS A O 1
ATOM 1954 N N . SER A 1 243 ? 3.436 22.308 -3.626 1.00 93.94 243 SER A N 1
ATOM 1955 C CA . SER A 1 243 ? 2.468 22.444 -2.529 1.00 93.94 243 SER A CA 1
ATOM 1956 C C . SER A 1 243 ? 3.026 21.868 -1.227 1.00 93.94 243 SER A C 1
ATOM 1958 O O . SER A 1 243 ? 2.881 22.462 -0.163 1.00 93.94 243 SER A O 1
ATOM 1960 N N . THR A 1 244 ? 3.735 20.736 -1.306 1.00 94.81 244 THR A N 1
ATOM 1961 C CA . THR A 1 244 ? 4.395 20.133 -0.136 1.00 94.81 244 THR A CA 1
ATOM 1962 C C . THR A 1 244 ? 5.480 21.053 0.437 1.00 94.81 244 THR A C 1
ATOM 1964 O O . THR A 1 244 ? 5.585 21.201 1.654 1.00 94.81 244 THR A O 1
ATOM 1967 N N . LEU A 1 245 ? 6.266 21.709 -0.423 1.00 94.31 245 LEU A N 1
ATOM 1968 C CA . LEU A 1 245 ? 7.278 22.683 -0.009 1.00 94.31 245 LEU A CA 1
ATOM 1969 C C . LEU A 1 245 ? 6.649 23.906 0.670 1.00 94.31 245 LEU A C 1
ATOM 1971 O O . LEU A 1 245 ? 7.141 24.344 1.708 1.00 94.31 245 LEU A O 1
ATOM 1975 N N . GLN A 1 246 ? 5.557 24.431 0.116 1.00 94.06 246 GLN A N 1
ATOM 1976 C CA . GLN A 1 246 ? 4.814 25.545 0.711 1.00 94.06 246 GLN A CA 1
ATOM 1977 C C . GLN A 1 246 ? 4.256 25.167 2.087 1.00 94.06 246 GLN A C 1
ATOM 1979 O O . GLN A 1 246 ? 4.446 25.912 3.046 1.00 94.06 246 GLN A O 1
ATOM 1984 N N . ALA A 1 247 ? 3.667 23.974 2.223 1.00 94.25 247 ALA A N 1
ATOM 1985 C CA . ALA A 1 247 ? 3.195 23.459 3.508 1.00 94.25 247 ALA A CA 1
ATOM 1986 C C . ALA A 1 247 ? 4.336 23.312 4.532 1.00 94.25 247 ALA A C 1
ATOM 1988 O O . ALA A 1 247 ? 4.169 23.665 5.697 1.00 94.25 247 ALA A O 1
ATOM 1989 N N . TYR A 1 248 ? 5.516 22.847 4.103 1.00 95.19 248 TYR A N 1
ATOM 1990 C CA . TYR A 1 248 ? 6.699 22.778 4.965 1.00 95.19 248 TYR A CA 1
ATOM 1991 C C . TYR A 1 248 ? 7.148 24.166 5.443 1.00 95.19 248 TYR A C 1
ATOM 1993 O O . TYR A 1 248 ? 7.411 24.356 6.631 1.00 95.19 248 TYR A O 1
ATOM 2001 N N . LYS A 1 249 ? 7.219 25.146 4.534 1.00 93.38 249 LYS A N 1
ATOM 2002 C CA . LYS A 1 249 ? 7.587 26.525 4.872 1.00 93.38 249 LYS A CA 1
ATOM 2003 C C . LYS A 1 249 ? 6.584 27.156 5.834 1.00 93.38 249 LYS A C 1
ATOM 2005 O O . LYS A 1 249 ? 7.010 27.736 6.827 1.00 93.38 249 LYS A O 1
ATOM 2010 N N . ALA A 1 250 ? 5.285 27.006 5.570 1.00 93.81 250 ALA A N 1
ATOM 2011 C CA . ALA A 1 250 ? 4.222 27.486 6.450 1.00 93.81 250 ALA A CA 1
ATOM 2012 C C . ALA A 1 250 ? 4.361 26.894 7.860 1.00 93.81 250 ALA A C 1
ATOM 2014 O O . ALA A 1 250 ? 4.393 27.631 8.842 1.00 93.81 250 ALA A O 1
ATOM 2015 N N . TRP A 1 251 ? 4.571 25.579 7.951 1.00 94.88 251 TRP A N 1
ATOM 2016 C CA . TRP A 1 251 ? 4.774 24.904 9.228 1.00 94.88 251 TRP A CA 1
ATOM 2017 C C . TRP A 1 251 ? 6.040 25.383 9.965 1.00 94.88 251 TRP A C 1
ATOM 2019 O O . TRP A 1 251 ? 6.006 25.607 11.170 1.00 94.88 251 TRP A O 1
ATOM 2029 N N . GLU A 1 252 ? 7.166 25.602 9.278 1.00 92.69 252 GLU A N 1
ATOM 2030 C CA . GLU A 1 252 ? 8.376 26.159 9.911 1.00 92.69 252 GLU A CA 1
ATOM 2031 C C . GLU A 1 252 ? 8.185 27.612 10.385 1.00 92.69 252 GLU A C 1
ATOM 2033 O O . GLU A 1 252 ? 8.790 28.004 11.388 1.00 92.69 252 GLU A O 1
ATOM 2038 N N . VAL A 1 253 ? 7.338 28.399 9.708 1.00 92.19 253 VAL A N 1
ATOM 2039 C CA . VAL A 1 253 ? 6.951 29.746 10.161 1.00 92.19 253 VAL A CA 1
ATOM 2040 C C . VAL A 1 253 ? 6.157 29.681 11.463 1.00 92.19 253 VAL A C 1
ATOM 2042 O O . VAL A 1 253 ? 6.446 30.442 12.386 1.00 92.19 253 VAL A O 1
ATOM 2045 N N . GLU A 1 254 ? 5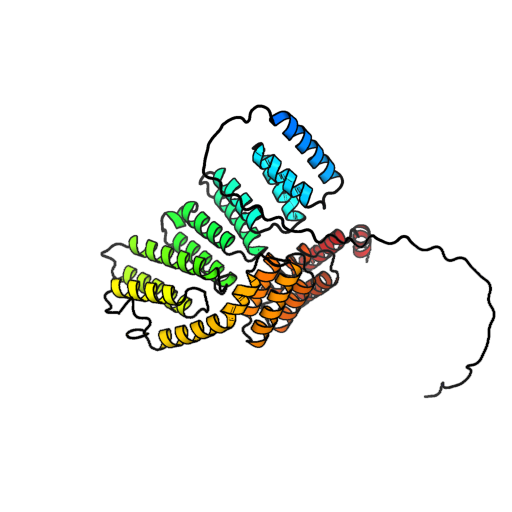.237 28.723 11.597 1.00 90.44 254 GLU A N 1
ATOM 2046 C CA . GLU A 1 254 ? 4.529 28.462 12.861 1.00 90.44 254 GLU A CA 1
ATOM 2047 C C . GLU A 1 254 ? 5.492 28.081 13.998 1.00 90.44 254 GLU A C 1
ATOM 2049 O O . GLU A 1 254 ? 5.241 28.408 15.156 1.00 90.44 254 GLU A O 1
ATOM 2054 N N . GLN A 1 255 ? 6.630 27.453 13.677 1.00 87.88 255 GLN A N 1
ATOM 2055 C CA . GLN A 1 255 ? 7.695 27.150 14.644 1.00 87.88 255 GLN A CA 1
ATOM 2056 C C . GLN A 1 255 ? 8.640 28.339 14.923 1.00 87.88 255 GLN A C 1
ATOM 2058 O O . GLN A 1 255 ? 9.650 28.179 15.611 1.00 87.88 255 GLN A O 1
ATOM 2063 N N . GLY A 1 256 ? 8.341 29.534 14.402 1.00 82.88 256 GLY A N 1
ATOM 2064 C CA . GLY A 1 256 ? 9.076 30.770 14.679 1.00 82.88 256 GLY A CA 1
ATOM 2065 C C . GLY A 1 256 ? 10.224 31.083 13.716 1.00 82.88 256 GLY A C 1
ATOM 2066 O O . GLY A 1 256 ? 11.012 31.991 13.992 1.00 82.88 256 GLY A O 1
ATOM 2067 N N . LYS A 1 257 ? 10.350 30.368 12.588 1.00 84.38 257 LYS A N 1
ATOM 2068 C CA . LYS A 1 257 ? 11.281 30.766 11.520 1.00 84.38 257 LYS A CA 1
ATOM 2069 C C . LYS A 1 257 ? 10.669 31.847 10.635 1.00 84.38 257 LYS A C 1
ATOM 2071 O O . LYS A 1 257 ? 9.464 31.920 10.448 1.00 84.38 257 LYS A O 1
ATOM 2076 N N . VAL A 1 258 ? 11.520 32.679 10.044 1.00 80.81 258 VAL A N 1
ATOM 2077 C CA . VAL A 1 258 ? 11.096 33.665 9.045 1.00 80.81 258 VAL A CA 1
ATOM 2078 C C . VAL A 1 258 ? 11.410 33.093 7.670 1.00 80.81 258 VAL A C 1
ATOM 2080 O O . VAL A 1 258 ? 12.574 33.035 7.279 1.00 80.81 258 VAL A O 1
ATOM 2083 N N . LEU A 1 259 ? 10.377 32.630 6.968 1.00 81.81 259 LEU A N 1
ATOM 2084 C CA . LEU A 1 259 ? 10.463 32.104 5.607 1.00 81.81 259 LEU A CA 1
ATOM 2085 C C . LEU A 1 259 ? 9.380 32.749 4.743 1.00 81.81 259 LEU A C 1
ATOM 2087 O O . LEU A 1 259 ? 8.275 33.007 5.216 1.00 81.81 259 LEU A O 1
ATOM 2091 N N . ASP A 1 260 ? 9.696 32.967 3.470 1.00 83.25 260 ASP A N 1
ATOM 2092 C CA . ASP A 1 260 ? 8.703 33.341 2.468 1.00 83.25 260 ASP A CA 1
ATOM 2093 C C . ASP A 1 260 ? 7.975 32.079 1.983 1.00 83.25 260 ASP A C 1
ATOM 2095 O O . ASP A 1 260 ? 8.556 31.247 1.275 1.00 83.25 260 ASP A O 1
ATOM 2099 N N . VAL A 1 261 ? 6.722 31.927 2.425 1.00 79.06 261 VAL A N 1
ATOM 2100 C CA . VAL A 1 261 ? 5.862 30.762 2.166 1.00 79.06 261 VAL A CA 1
ATOM 2101 C C . VAL A 1 261 ? 5.430 30.688 0.703 1.00 79.06 261 VAL A C 1
ATOM 2103 O O . VAL A 1 261 ? 5.349 29.590 0.156 1.00 79.06 261 VAL A O 1
ATOM 2106 N N . GLU A 1 262 ? 5.166 31.828 0.065 1.00 79.38 262 GLU A N 1
ATOM 2107 C CA . GLU A 1 262 ? 4.612 31.873 -1.292 1.00 79.38 262 GLU A CA 1
ATOM 2108 C C . GLU A 1 262 ? 5.699 31.744 -2.360 1.00 79.38 262 GLU A C 1
ATOM 2110 O O . GLU A 1 262 ? 5.438 31.217 -3.445 1.00 79.38 262 GLU A O 1
ATOM 2115 N N . SER A 1 263 ? 6.930 32.157 -2.045 1.00 80.38 263 SER A N 1
ATOM 2116 C CA . SER A 1 263 ? 8.055 32.007 -2.963 1.00 80.38 263 SER A CA 1
ATOM 2117 C C . SER A 1 263 ? 8.387 30.534 -3.247 1.00 80.38 263 SER A C 1
ATOM 2119 O O . SER A 1 263 ? 8.431 29.679 -2.355 1.00 80.38 263 SER A O 1
ATOM 2121 N N . SER A 1 264 ? 8.697 30.235 -4.511 1.00 75.31 264 SER A N 1
ATOM 2122 C CA . SER A 1 264 ? 9.272 28.950 -4.928 1.00 75.31 264 SER A CA 1
ATOM 2123 C C . SER A 1 264 ? 10.751 28.794 -4.566 1.00 75.31 264 SER A C 1
ATOM 2125 O O . SER A 1 264 ? 11.303 27.708 -4.739 1.00 75.31 264 SER A O 1
ATOM 2127 N N . ASP A 1 265 ? 11.393 29.859 -4.088 1.00 78.81 265 ASP A N 1
ATOM 2128 C CA . ASP A 1 265 ? 12.820 29.876 -3.791 1.00 78.81 265 ASP A CA 1
ATOM 2129 C C . ASP A 1 265 ? 13.131 29.032 -2.556 1.00 78.81 265 ASP A C 1
ATOM 2131 O O . ASP A 1 265 ? 12.333 28.917 -1.622 1.00 78.81 265 ASP A O 1
ATOM 2135 N N . LEU A 1 266 ? 14.317 28.430 -2.535 1.00 84.31 266 LEU A N 1
ATOM 2136 C CA . LEU A 1 266 ? 14.766 27.563 -1.441 1.00 84.31 266 LEU A CA 1
ATOM 2137 C C . LEU A 1 266 ? 15.513 28.345 -0.346 1.00 84.31 266 LEU A C 1
ATOM 2139 O O . LEU A 1 266 ? 16.176 27.751 0.507 1.00 84.31 266 LEU A O 1
ATOM 2143 N N . ASP A 1 267 ? 15.396 29.671 -0.360 1.00 79.94 267 ASP A N 1
ATOM 2144 C CA . ASP A 1 267 ? 16.045 30.566 0.590 1.00 79.94 267 ASP A CA 1
ATOM 2145 C C . ASP A 1 267 ? 15.577 30.286 2.025 1.00 79.94 267 ASP A C 1
ATOM 2147 O O . ASP A 1 267 ? 14.394 30.097 2.309 1.00 79.94 267 ASP A O 1
ATOM 2151 N N . GLY A 1 268 ? 16.537 30.215 2.950 1.00 78.56 268 GLY A N 1
ATOM 2152 C CA . GLY A 1 268 ? 16.286 29.888 4.358 1.00 78.56 268 GLY A CA 1
ATOM 2153 C C . GLY A 1 268 ? 16.076 28.396 4.652 1.00 78.56 268 GLY A C 1
ATOM 2154 O O . GLY A 1 268 ? 16.054 28.006 5.823 1.00 78.56 268 GLY A O 1
ATOM 2155 N N . ILE A 1 269 ? 15.991 27.539 3.629 1.00 87.50 269 ILE A N 1
ATOM 2156 C CA . ILE A 1 269 ? 15.976 26.081 3.791 1.00 87.50 269 ILE A CA 1
ATOM 2157 C C . ILE A 1 269 ? 17.417 25.564 3.884 1.00 87.50 269 ILE A C 1
ATOM 2159 O O . ILE A 1 269 ? 18.338 26.080 3.252 1.00 87.50 269 ILE A O 1
ATOM 2163 N N . SER A 1 270 ? 17.634 24.520 4.688 1.00 90.25 270 SER A N 1
ATOM 2164 C CA . SER A 1 270 ? 18.935 23.847 4.756 1.00 90.25 270 SER A CA 1
ATOM 2165 C C . SER A 1 270 ? 19.376 23.364 3.370 1.00 90.25 270 SER A C 1
ATOM 2167 O O . SER A 1 270 ? 18.594 22.740 2.650 1.00 90.25 270 SER A O 1
ATOM 2169 N N . SER A 1 271 ? 20.649 23.576 3.026 1.00 91.25 271 SER A N 1
ATOM 2170 C CA . SER A 1 271 ? 21.222 23.187 1.729 1.00 91.25 271 SER A CA 1
ATOM 2171 C C . SER A 1 271 ? 21.018 21.706 1.399 1.00 91.25 271 SER A C 1
ATOM 2173 O O . SER A 1 271 ? 20.792 21.353 0.241 1.00 91.25 271 SER A O 1
ATOM 2175 N N . HIS A 1 272 ? 21.042 20.836 2.412 1.00 92.69 272 HIS A N 1
ATOM 2176 C CA . HIS A 1 272 ? 20.798 19.407 2.243 1.00 92.69 272 HIS A CA 1
ATOM 2177 C C . HIS A 1 272 ? 19.365 19.121 1.768 1.00 92.69 272 HIS A C 1
ATOM 2179 O O . HIS A 1 272 ? 19.176 18.390 0.798 1.00 92.69 272 HIS A O 1
ATOM 2185 N N . VAL A 1 273 ? 18.369 19.745 2.405 1.00 93.62 273 VAL A N 1
ATOM 2186 C CA . VAL A 1 273 ? 16.945 19.578 2.064 1.00 93.62 273 VAL A CA 1
ATOM 2187 C C . VAL A 1 273 ? 16.644 20.203 0.704 1.00 93.62 273 VAL A C 1
ATOM 2189 O O . VAL A 1 273 ? 15.957 19.592 -0.105 1.00 93.62 273 VAL A O 1
ATOM 2192 N N . ALA A 1 274 ? 17.219 21.373 0.416 1.00 93.81 274 ALA A N 1
ATOM 2193 C CA . ALA A 1 274 ? 17.099 22.030 -0.883 1.00 93.81 274 ALA A CA 1
ATOM 2194 C C . ALA A 1 274 ? 17.642 21.153 -2.027 1.00 93.81 274 ALA A C 1
ATOM 2196 O O . ALA A 1 274 ? 16.982 20.978 -3.049 1.00 93.81 274 ALA A O 1
ATOM 2197 N N . THR A 1 275 ? 18.813 20.537 -1.831 1.00 95.75 275 THR A N 1
ATOM 2198 C CA . THR A 1 275 ? 19.418 19.629 -2.821 1.00 95.75 275 THR A CA 1
ATOM 2199 C C . THR A 1 275 ? 18.574 18.369 -3.019 1.00 95.75 275 THR A C 1
ATOM 2201 O O . THR A 1 275 ? 18.359 17.937 -4.151 1.00 95.75 275 THR A O 1
ATOM 2204 N N . ALA A 1 276 ? 18.077 17.778 -1.927 1.00 96.56 276 ALA A N 1
ATOM 2205 C CA . ALA A 1 276 ? 17.221 16.599 -1.994 1.00 96.56 276 ALA A CA 1
ATOM 2206 C C . ALA A 1 276 ? 15.894 16.895 -2.712 1.00 96.56 276 ALA A C 1
ATOM 2208 O O . ALA A 1 276 ? 15.493 16.125 -3.582 1.00 96.56 276 ALA A O 1
ATOM 2209 N N . TYR A 1 277 ? 15.276 18.043 -2.416 1.00 96.56 277 TYR A N 1
ATOM 2210 C CA . TYR A 1 277 ? 14.073 18.524 -3.093 1.00 96.56 277 TYR A CA 1
ATOM 2211 C C . TYR A 1 277 ? 14.298 18.736 -4.589 1.00 96.56 277 TYR A C 1
ATOM 2213 O O . TYR A 1 277 ? 13.505 18.260 -5.396 1.00 96.56 277 TYR A O 1
ATOM 2221 N N . GLN A 1 278 ? 15.396 19.390 -4.977 1.00 95.94 278 GLN A N 1
ATOM 2222 C CA . GLN A 1 278 ? 15.708 19.625 -6.386 1.00 95.94 278 GLN A CA 1
ATOM 2223 C C . GLN A 1 278 ? 15.877 18.306 -7.155 1.00 95.94 278 GLN A C 1
ATOM 2225 O O . GLN A 1 278 ? 15.277 18.121 -8.213 1.00 95.94 278 GLN A O 1
ATOM 2230 N N . LYS A 1 279 ? 16.615 17.348 -6.579 1.00 96.31 279 LYS A N 1
ATOM 2231 C CA . LYS A 1 279 ? 16.763 16.003 -7.152 1.00 96.31 279 LYS A CA 1
ATOM 2232 C C . LYS A 1 279 ? 15.415 15.288 -7.270 1.00 96.31 279 LYS A C 1
ATOM 2234 O O . LYS A 1 279 ? 15.151 14.619 -8.269 1.00 96.31 279 LYS A O 1
ATOM 2239 N N . ALA A 1 280 ? 14.567 15.401 -6.251 1.00 96.88 280 ALA A N 1
ATOM 2240 C CA . ALA A 1 280 ? 13.259 14.768 -6.256 1.00 96.88 280 ALA A CA 1
ATOM 2241 C C . ALA A 1 280 ? 12.314 15.403 -7.292 1.00 96.88 280 ALA A C 1
ATOM 2243 O O . ALA A 1 280 ? 11.610 14.676 -7.991 1.00 96.88 280 ALA A O 1
ATOM 2244 N N . LEU A 1 281 ? 12.381 16.724 -7.474 1.00 96.56 281 LEU A N 1
ATOM 2245 C CA . LEU A 1 281 ? 11.629 17.463 -8.488 1.00 96.56 281 LEU A CA 1
ATOM 2246 C C . LEU A 1 281 ? 12.037 17.060 -9.909 1.00 96.56 281 LEU A C 1
ATOM 2248 O O . LEU A 1 281 ? 11.177 16.808 -10.749 1.00 96.56 281 LEU A O 1
ATOM 2252 N N . GLU A 1 282 ? 13.336 16.936 -10.175 1.00 96.00 282 GLU A N 1
ATOM 2253 C CA . GLU A 1 282 ? 13.848 16.396 -11.441 1.00 96.00 282 GLU A CA 1
ATOM 2254 C C . GLU A 1 282 ? 13.379 14.954 -11.665 1.00 96.00 282 GLU A C 1
ATOM 2256 O O . GLU A 1 282 ? 12.910 14.610 -12.751 1.00 96.00 282 GLU A O 1
ATOM 2261 N N . GLY A 1 283 ? 13.426 14.129 -10.614 1.00 95.69 283 GLY A N 1
ATOM 2262 C CA . GLY A 1 283 ? 12.915 12.763 -10.644 1.00 95.69 283 GLY A CA 1
ATOM 2263 C C . GLY A 1 283 ? 11.419 12.681 -10.962 1.00 95.69 283 GLY A C 1
ATOM 2264 O O . GLY A 1 283 ? 11.009 11.764 -11.675 1.00 95.69 283 GLY A O 1
ATOM 2265 N N . TYR A 1 284 ? 10.611 13.622 -10.467 1.00 96.19 284 TYR A N 1
ATOM 2266 C CA . TYR A 1 284 ? 9.177 13.691 -10.752 1.00 96.19 284 TYR A CA 1
ATOM 2267 C C . TYR A 1 284 ? 8.937 14.140 -12.193 1.00 96.19 284 TYR A C 1
ATOM 2269 O O . TYR A 1 284 ? 8.188 13.495 -12.923 1.00 96.19 284 TYR A O 1
ATOM 2277 N N . ASN A 1 285 ? 9.630 15.190 -12.640 1.00 95.75 285 ASN A N 1
ATOM 2278 C CA . ASN A 1 285 ? 9.496 15.710 -14.001 1.00 95.75 285 ASN A CA 1
ATOM 2279 C C . ASN A 1 285 ? 9.835 14.651 -15.060 1.00 95.75 285 ASN A C 1
ATOM 2281 O O . ASN A 1 285 ? 9.164 14.578 -16.084 1.00 95.75 285 ASN A O 1
ATOM 2285 N N . ALA A 1 286 ? 10.821 13.788 -14.793 1.00 95.94 286 ALA A N 1
ATOM 2286 C CA . ALA A 1 286 ? 11.162 12.667 -15.669 1.00 95.94 286 ALA A CA 1
ATOM 2287 C C . ALA A 1 286 ? 10.038 11.616 -15.806 1.00 95.94 286 ALA A C 1
ATOM 2289 O O . ALA A 1 286 ? 10.055 10.828 -16.746 1.00 95.94 286 ALA A O 1
ATOM 2290 N N . ARG A 1 287 ? 9.073 11.595 -14.877 1.00 95.94 287 ARG A N 1
ATOM 2291 C CA . ARG A 1 287 ? 7.979 10.610 -14.801 1.00 95.94 287 ARG A CA 1
ATOM 2292 C C . ARG A 1 287 ? 6.609 11.187 -15.123 1.00 95.94 287 ARG A C 1
ATOM 2294 O O . ARG A 1 287 ? 5.711 10.423 -15.445 1.00 95.94 287 ARG A O 1
ATOM 2301 N N . ALA A 1 288 ? 6.450 12.509 -15.072 1.00 95.44 288 ALA A N 1
ATOM 2302 C CA . ALA A 1 288 ? 5.158 13.178 -15.209 1.00 95.44 288 ALA A CA 1
ATOM 2303 C C . ALA A 1 288 ? 4.373 12.728 -16.455 1.00 95.44 288 ALA A C 1
ATOM 2305 O O . ALA A 1 288 ? 3.194 12.410 -16.353 1.00 95.44 288 ALA A O 1
ATOM 2306 N N . HIS A 1 289 ? 5.041 12.623 -17.608 1.00 95.00 289 HIS A N 1
ATOM 2307 C CA . HIS A 1 289 ? 4.395 12.175 -18.844 1.00 95.00 289 HIS A CA 1
ATOM 2308 C C . HIS A 1 289 ? 4.006 10.685 -18.825 1.00 95.00 289 HIS A C 1
ATOM 2310 O O . HIS A 1 289 ? 2.961 10.314 -19.350 1.00 95.00 289 HIS A O 1
ATOM 2316 N N . LEU A 1 290 ? 4.823 9.832 -18.201 1.00 95.94 290 LEU A N 1
ATOM 2317 C CA . LEU A 1 290 ? 4.553 8.393 -18.086 1.00 95.94 290 LEU A CA 1
ATOM 2318 C C . LEU A 1 290 ? 3.366 8.130 -17.146 1.00 95.94 290 LEU A C 1
ATOM 2320 O O . LEU A 1 290 ? 2.525 7.278 -17.428 1.00 95.94 290 LEU A O 1
ATOM 2324 N N . GLU A 1 291 ? 3.268 8.900 -16.060 1.00 95.12 291 GLU A N 1
ATOM 2325 C CA . GLU A 1 291 ? 2.132 8.879 -15.133 1.00 95.12 291 GLU A CA 1
ATOM 2326 C C . GLU A 1 291 ? 0.838 9.356 -15.804 1.00 95.12 291 GLU A C 1
ATOM 2328 O O . GLU A 1 291 ? -0.214 8.740 -15.634 1.00 95.12 291 GLU A O 1
ATOM 2333 N N . GLU A 1 292 ? 0.910 10.404 -16.628 1.00 93.00 292 GLU A N 1
ATOM 2334 C CA . GLU A 1 292 ? -0.230 10.875 -17.418 1.00 93.00 292 GLU A CA 1
ATOM 2335 C C . GLU A 1 292 ? -0.707 9.787 -18.391 1.00 93.00 292 GLU A C 1
ATOM 2337 O O . GLU A 1 292 ? -1.886 9.457 -18.411 1.00 93.00 292 GLU A O 1
ATOM 2342 N N . GLN A 1 293 ? 0.204 9.152 -19.135 1.00 91.19 293 GLN A N 1
ATOM 2343 C CA . GLN A 1 293 ? -0.147 8.084 -20.078 1.00 91.19 293 GLN A CA 1
ATOM 2344 C C . GLN A 1 293 ? -0.737 6.844 -19.400 1.00 91.19 293 GLN A C 1
ATOM 2346 O O . GLN A 1 293 ? -1.677 6.257 -19.929 1.00 91.19 293 GLN A O 1
ATOM 2351 N N . SER A 1 294 ? -0.207 6.454 -18.238 1.00 88.44 294 SER A N 1
ATOM 2352 C CA . SER A 1 294 ? -0.641 5.245 -17.520 1.00 88.44 294 SER A CA 1
ATOM 2353 C C . SER A 1 294 ? -1.977 5.426 -16.787 1.00 88.44 294 SER A C 1
ATOM 2355 O O . SER A 1 294 ? -2.645 4.442 -16.482 1.00 88.44 294 SER A O 1
ATOM 2357 N N . SER A 1 295 ? -2.382 6.671 -16.512 1.00 88.38 295 SER A N 1
ATOM 2358 C CA . SER A 1 295 ? -3.646 6.996 -15.830 1.00 88.38 295 SER A CA 1
ATOM 2359 C C . SER A 1 295 ? -4.821 7.264 -16.778 1.00 88.38 295 SER A C 1
ATOM 2361 O O . SER A 1 295 ? -5.942 7.484 -16.321 1.00 88.38 295 SER A O 1
ATOM 2363 N N . ARG A 1 296 ? -4.592 7.224 -18.095 1.00 88.44 296 ARG A N 1
ATOM 2364 C CA . ARG A 1 296 ? -5.638 7.383 -19.110 1.00 88.44 296 ARG A CA 1
ATOM 2365 C C . ARG A 1 296 ? -6.656 6.245 -19.058 1.00 88.44 296 ARG A C 1
ATOM 2367 O O . ARG A 1 296 ? -6.294 5.079 -19.192 1.00 88.44 296 ARG A O 1
ATOM 2374 N N . GLN A 1 297 ? -7.926 6.613 -18.914 1.00 86.06 297 GLN A N 1
ATOM 2375 C CA . GLN A 1 297 ? -9.076 5.699 -18.927 1.00 86.06 297 GLN A CA 1
ATOM 2376 C C . GLN A 1 297 ? -9.765 5.632 -20.301 1.00 86.06 297 GLN A C 1
ATOM 2378 O O . GLN A 1 297 ? -10.596 4.768 -20.533 1.00 86.06 297 GLN A O 1
ATOM 2383 N N . ASP A 1 298 ? -9.403 6.516 -21.236 1.00 90.25 298 ASP A N 1
ATOM 2384 C CA . ASP A 1 298 ? -9.995 6.598 -22.579 1.00 90.25 298 ASP A CA 1
ATOM 2385 C C . ASP A 1 298 ? -9.441 5.563 -23.576 1.00 90.25 298 ASP A C 1
ATOM 2387 O O . ASP A 1 298 ? -9.859 5.525 -24.733 1.00 90.25 298 ASP A O 1
ATOM 2391 N N . ILE A 1 299 ? -8.476 4.752 -23.147 1.00 91.69 299 ILE A N 1
ATOM 2392 C CA . ILE A 1 299 ? -7.767 3.764 -23.965 1.00 91.69 299 ILE A CA 1
ATOM 2393 C C . ILE A 1 299 ? -8.049 2.345 -23.470 1.00 91.69 299 ILE A C 1
ATOM 2395 O O . ILE A 1 299 ? -8.408 2.137 -22.313 1.00 91.69 299 ILE A O 1
ATOM 2399 N N . SER A 1 300 ? -7.861 1.357 -24.343 1.00 94.00 300 SER A N 1
ATOM 2400 C CA . SER A 1 300 ? -8.106 -0.045 -23.994 1.00 94.00 300 SER A CA 1
ATOM 2401 C C . SER A 1 300 ? -7.130 -0.558 -22.930 1.00 94.00 300 SER A C 1
ATOM 2403 O O . SER A 1 300 ? -5.986 -0.110 -22.841 1.00 94.00 300 SER A O 1
ATOM 2405 N N . ASP A 1 301 ? -7.533 -1.580 -22.174 1.00 91.50 301 ASP A N 1
ATOM 2406 C CA . ASP A 1 301 ? -6.670 -2.211 -21.166 1.00 91.50 301 ASP A CA 1
ATOM 2407 C C . ASP A 1 301 ? -5.360 -2.760 -21.746 1.00 91.50 301 ASP A C 1
ATOM 2409 O O . ASP A 1 301 ? -4.313 -2.684 -21.105 1.00 91.50 301 ASP A O 1
ATOM 2413 N N . SER A 1 302 ? -5.380 -3.244 -22.993 1.00 92.62 302 SER A N 1
ATOM 2414 C CA . SER A 1 302 ? -4.160 -3.676 -23.684 1.00 92.62 302 SER A CA 1
ATOM 2415 C C . SER A 1 302 ? -3.195 -2.509 -23.918 1.00 92.62 302 SER A C 1
ATOM 2417 O O . SER A 1 302 ? -1.991 -2.645 -23.696 1.00 92.62 302 SER A O 1
ATOM 2419 N N . GLU A 1 303 ? -3.707 -1.345 -24.322 1.00 94.38 303 GLU A N 1
ATOM 2420 C CA . GLU A 1 303 ? -2.899 -0.138 -24.511 1.00 94.38 303 GLU A CA 1
ATOM 2421 C C . GLU A 1 303 ? -2.389 0.413 -23.176 1.00 94.38 303 GLU A C 1
ATOM 2423 O O . GLU A 1 303 ? -1.224 0.805 -23.094 1.00 94.38 303 GLU A O 1
ATOM 2428 N N . ARG A 1 304 ? -3.213 0.392 -22.118 1.00 94.56 304 ARG A N 1
ATOM 2429 C CA . ARG A 1 304 ? -2.804 0.782 -20.757 1.00 94.56 304 ARG A CA 1
ATOM 2430 C C . ARG A 1 304 ? -1.678 -0.106 -20.240 1.00 94.56 304 ARG A C 1
ATOM 2432 O O . ARG A 1 304 ? -0.660 0.406 -19.775 1.00 94.56 304 ARG A O 1
ATOM 2439 N N . LEU A 1 305 ? -1.806 -1.425 -20.389 1.00 94.94 305 LEU A N 1
ATOM 2440 C CA . LEU A 1 305 ? -0.755 -2.375 -20.027 1.00 94.94 305 LEU A CA 1
ATOM 2441 C C . LEU A 1 305 ? 0.544 -2.092 -20.801 1.00 94.94 305 LEU A C 1
ATOM 2443 O O . LEU A 1 305 ? 1.629 -2.119 -20.220 1.00 94.94 305 LEU A O 1
ATOM 2447 N N . GLN A 1 306 ? 0.458 -1.744 -22.089 1.00 95.19 306 GLN A N 1
ATOM 2448 C CA . GLN A 1 306 ? 1.634 -1.331 -22.863 1.00 95.19 306 GLN A CA 1
ATOM 2449 C C . GLN A 1 306 ? 2.286 -0.052 -22.312 1.00 95.19 306 GLN A C 1
ATOM 2451 O O . GLN A 1 306 ? 3.517 0.016 -22.278 1.00 95.19 306 GLN A O 1
ATOM 2456 N N . GLN A 1 307 ? 1.507 0.931 -21.839 1.00 96.62 307 GLN A N 1
ATOM 2457 C CA . GLN A 1 307 ? 2.065 2.121 -21.176 1.00 96.62 307 GLN A CA 1
ATOM 2458 C C . GLN A 1 307 ? 2.824 1.747 -19.898 1.00 96.62 307 GLN A C 1
ATOM 2460 O O . GLN A 1 307 ? 3.953 2.205 -19.705 1.00 96.62 307 GLN A O 1
ATOM 2465 N N . PHE A 1 308 ? 2.279 0.840 -19.080 1.00 96.81 308 PHE A N 1
ATOM 2466 C CA . PHE A 1 308 ? 2.993 0.312 -17.915 1.00 96.81 308 PHE A CA 1
ATOM 2467 C C . PHE A 1 308 ? 4.295 -0.394 -18.300 1.00 96.81 308 PHE A C 1
ATOM 2469 O O . PHE A 1 308 ? 5.316 -0.163 -17.660 1.00 96.81 308 PHE A O 1
ATOM 2476 N N . VAL A 1 309 ? 4.312 -1.195 -19.369 1.00 96.25 309 VAL A N 1
ATOM 2477 C CA . VAL A 1 309 ? 5.538 -1.860 -19.852 1.00 96.25 309 VAL A CA 1
ATOM 2478 C C . VAL A 1 309 ? 6.592 -0.847 -20.317 1.00 96.25 309 VAL A C 1
ATOM 2480 O O . VAL A 1 309 ? 7.783 -1.025 -20.050 1.00 96.25 309 VAL A O 1
ATOM 2483 N N . ILE A 1 310 ? 6.189 0.229 -21.002 1.00 96.94 310 ILE A N 1
ATOM 2484 C CA . ILE A 1 310 ? 7.097 1.326 -21.381 1.00 96.94 310 ILE A CA 1
ATOM 2485 C C . ILE A 1 310 ? 7.671 1.986 -20.126 1.00 96.94 310 ILE A C 1
ATOM 2487 O O . ILE A 1 310 ? 8.881 2.213 -20.038 1.00 96.94 310 ILE A O 1
ATOM 2491 N N . TYR A 1 311 ? 6.818 2.250 -19.140 1.00 97.69 311 TYR A N 1
ATOM 2492 C CA . TYR A 1 311 ? 7.233 2.881 -17.901 1.00 97.69 311 TYR A CA 1
ATOM 2493 C C . TYR A 1 311 ? 8.168 1.966 -17.077 1.00 97.69 311 TYR A C 1
ATOM 2495 O O . TYR A 1 311 ? 9.214 2.410 -16.601 1.00 97.69 311 TYR A O 1
ATOM 2503 N N . LEU A 1 312 ? 7.891 0.663 -17.000 1.00 97.25 312 LEU A N 1
ATOM 2504 C CA . LEU A 1 312 ? 8.755 -0.321 -16.339 1.00 97.25 312 LEU A CA 1
ATOM 2505 C C . LEU A 1 312 ? 10.156 -0.348 -16.950 1.00 97.25 312 LEU A C 1
ATOM 2507 O O . LEU A 1 312 ? 11.140 -0.277 -16.218 1.00 97.25 312 LEU A O 1
ATOM 2511 N N . LYS A 1 313 ? 10.268 -0.327 -18.283 1.00 96.62 313 LYS A N 1
ATOM 2512 C CA . LYS A 1 313 ? 11.570 -0.235 -18.967 1.00 96.62 313 LYS A CA 1
ATOM 2513 C C . LYS A 1 313 ? 12.340 1.030 -18.581 1.00 96.62 313 LYS A C 1
ATOM 2515 O O . LYS A 1 313 ? 13.558 0.980 -18.405 1.00 96.62 313 LYS A O 1
ATOM 2520 N N . PHE A 1 314 ? 11.648 2.161 -18.434 1.00 96.88 314 PHE A N 1
ATOM 2521 C CA . PHE A 1 314 ? 12.262 3.398 -17.954 1.00 96.88 314 PHE A CA 1
ATOM 2522 C C . PHE A 1 314 ? 12.763 3.267 -16.504 1.00 96.88 314 PHE A C 1
ATOM 2524 O O . PHE A 1 314 ? 13.915 3.621 -16.227 1.00 96.88 314 PHE A O 1
ATOM 2531 N N . GLU A 1 315 ? 11.953 2.736 -15.584 1.00 96.31 315 GLU A N 1
ATOM 2532 C CA . GLU A 1 315 ? 12.354 2.559 -14.179 1.00 96.31 315 GLU A CA 1
ATOM 2533 C C . GLU A 1 315 ? 13.513 1.559 -14.040 1.00 96.31 315 GLU A C 1
ATOM 2535 O O . GLU A 1 315 ? 14.480 1.830 -13.326 1.00 96.31 315 GLU A O 1
ATOM 2540 N N . GLU A 1 316 ? 13.486 0.450 -14.786 1.00 95.06 316 GLU A N 1
ATOM 2541 C CA . GLU A 1 316 ? 14.574 -0.534 -14.810 1.00 95.06 316 GLU A CA 1
ATOM 2542 C C . GLU A 1 316 ? 15.881 0.076 -15.329 1.00 95.06 316 GLU A C 1
ATOM 2544 O O . GLU A 1 316 ? 16.951 -0.189 -14.777 1.00 95.06 316 GLU A O 1
ATOM 2549 N N . SER A 1 317 ? 15.809 0.952 -16.340 1.00 94.69 317 SER A N 1
ATOM 2550 C CA . SER A 1 317 ? 16.979 1.688 -16.839 1.00 94.69 317 SER A CA 1
ATOM 2551 C C . SER A 1 317 ? 17.506 2.732 -15.846 1.00 94.69 317 SER A C 1
ATOM 2553 O O . SER A 1 317 ? 18.703 3.017 -15.825 1.00 94.69 317 SER A O 1
ATOM 2555 N N . SER A 1 318 ? 16.625 3.270 -14.995 1.00 91.00 318 SER A N 1
ATOM 2556 C CA . SER A 1 318 ? 16.976 4.219 -13.933 1.00 91.00 318 SER A CA 1
ATOM 2557 C C . SER A 1 318 ? 17.683 3.538 -12.755 1.00 91.00 318 SER A C 1
ATOM 2559 O O . SER A 1 318 ? 18.406 4.202 -12.012 1.00 91.00 318 SER A O 1
ATOM 2561 N N . GLY A 1 319 ? 17.503 2.222 -12.594 1.00 87.75 319 GLY A N 1
ATOM 2562 C CA . GLY A 1 319 ? 18.267 1.397 -11.658 1.00 87.75 319 GLY A CA 1
ATOM 2563 C C . GLY A 1 319 ? 17.896 1.570 -10.184 1.00 87.75 319 GLY A C 1
ATOM 2564 O O . GLY A 1 319 ? 18.737 1.305 -9.327 1.00 87.75 319 GLY A O 1
ATOM 2565 N N . ASP A 1 320 ? 16.670 2.010 -9.877 1.00 91.81 320 ASP A N 1
ATOM 2566 C CA . ASP A 1 320 ? 16.142 2.088 -8.508 1.00 91.81 320 ASP A CA 1
ATOM 2567 C C . ASP A 1 320 ? 15.177 0.917 -8.239 1.00 91.81 320 ASP A C 1
ATOM 2569 O O . ASP A 1 320 ? 14.021 0.963 -8.676 1.00 91.81 320 ASP A O 1
ATOM 2573 N N . PRO A 1 321 ? 15.607 -0.134 -7.509 1.00 93.38 321 PRO A N 1
ATOM 2574 C CA . PRO A 1 321 ? 14.779 -1.316 -7.310 1.00 93.38 321 PRO A CA 1
ATOM 2575 C C . PRO A 1 321 ? 13.471 -1.055 -6.577 1.00 93.38 321 PRO A C 1
ATOM 2577 O O . PRO A 1 321 ? 12.486 -1.723 -6.875 1.00 93.38 321 PRO A O 1
ATOM 2580 N N . ALA A 1 322 ? 13.436 -0.083 -5.660 1.00 93.50 322 ALA A N 1
ATOM 2581 C CA . ALA A 1 322 ? 12.223 0.223 -4.912 1.00 93.50 322 ALA A CA 1
ATOM 2582 C C . ALA A 1 322 ? 11.157 0.851 -5.823 1.00 93.50 322 ALA A C 1
ATOM 2584 O O . ALA A 1 322 ? 9.972 0.558 -5.686 1.00 93.50 322 ALA A O 1
ATOM 2585 N N . ARG A 1 323 ? 11.571 1.669 -6.800 1.00 95.06 323 ARG A N 1
ATOM 2586 C CA . ARG A 1 323 ? 10.647 2.262 -7.780 1.00 95.06 323 ARG A CA 1
ATOM 2587 C C . ARG A 1 323 ? 10.154 1.255 -8.802 1.00 95.06 323 ARG A C 1
ATOM 2589 O O . ARG A 1 323 ? 8.966 1.254 -9.105 1.00 95.06 323 ARG A O 1
ATOM 2596 N N . VAL A 1 324 ? 11.043 0.387 -9.288 1.00 96.19 324 VAL A N 1
ATOM 2597 C CA . VAL A 1 324 ? 10.656 -0.716 -10.177 1.00 96.19 324 VAL A CA 1
ATOM 2598 C C . VAL A 1 324 ? 9.633 -1.612 -9.480 1.00 96.19 324 VAL A C 1
ATOM 2600 O O . VAL A 1 324 ? 8.591 -1.906 -10.055 1.00 96.19 324 VAL A O 1
ATOM 2603 N N . GLN A 1 325 ? 9.882 -1.969 -8.215 1.00 95.25 325 GLN A N 1
ATOM 2604 C CA . GLN A 1 325 ? 8.958 -2.771 -7.419 1.00 95.25 325 GLN A CA 1
ATOM 2605 C C . GLN A 1 325 ? 7.590 -2.095 -7.282 1.00 95.25 325 GLN A C 1
ATOM 2607 O O . GLN A 1 325 ? 6.582 -2.705 -7.615 1.00 95.25 325 GLN A O 1
ATOM 2612 N N . VAL A 1 326 ? 7.542 -0.827 -6.861 1.00 96.50 326 VAL A N 1
ATOM 2613 C CA . VAL A 1 326 ? 6.273 -0.092 -6.727 1.00 96.50 326 VAL A CA 1
ATOM 2614 C C . VAL A 1 326 ? 5.525 -0.001 -8.057 1.00 96.50 326 VAL A C 1
ATOM 2616 O O . VAL A 1 326 ? 4.302 -0.096 -8.066 1.00 96.50 326 VAL A O 1
ATOM 2619 N N . LEU A 1 327 ? 6.221 0.153 -9.186 1.00 97.44 327 LEU A N 1
ATOM 2620 C CA . LEU A 1 327 ? 5.565 0.197 -10.491 1.00 97.44 327 LEU A CA 1
ATOM 2621 C C . LEU A 1 327 ? 5.011 -1.171 -10.922 1.00 97.44 327 LEU A C 1
ATOM 2623 O O . LEU A 1 327 ? 3.895 -1.218 -11.433 1.00 97.44 327 LEU A O 1
ATOM 2627 N N . TYR A 1 328 ? 5.731 -2.269 -10.668 1.00 97.62 328 TYR A N 1
ATOM 2628 C CA . TYR A 1 328 ? 5.195 -3.618 -10.876 1.00 97.62 328 TYR A CA 1
ATOM 2629 C C . TYR A 1 328 ? 3.972 -3.870 -9.991 1.00 97.62 328 TYR A C 1
ATOM 2631 O O . TYR A 1 328 ? 2.955 -4.321 -10.503 1.00 97.62 328 TYR A O 1
ATOM 2639 N N . GLU A 1 329 ? 4.041 -3.527 -8.700 1.00 97.31 329 GLU A N 1
ATOM 2640 C CA . GLU A 1 329 ? 2.933 -3.686 -7.746 1.00 97.31 329 GLU A CA 1
ATOM 2641 C C . GLU A 1 329 ? 1.677 -2.904 -8.164 1.00 97.31 329 GLU A C 1
ATOM 2643 O O . GLU A 1 329 ? 0.561 -3.393 -8.009 1.00 97.31 329 GLU A O 1
ATOM 2648 N N . ARG A 1 330 ? 1.848 -1.712 -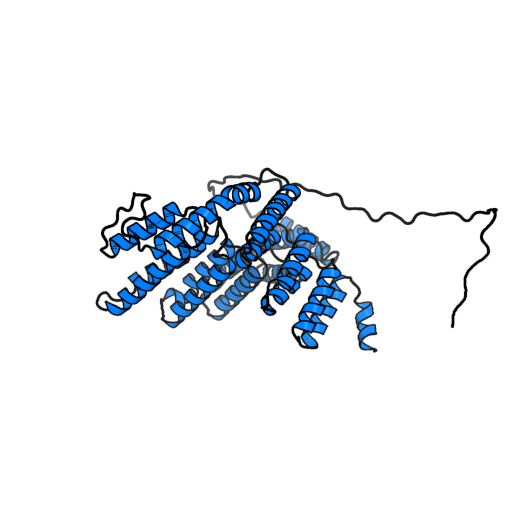8.748 1.00 96.75 330 ARG A N 1
ATOM 2649 C CA . ARG A 1 330 ? 0.745 -0.946 -9.349 1.00 96.75 330 ARG A CA 1
ATOM 2650 C C . ARG A 1 330 ? 0.172 -1.651 -10.576 1.00 96.75 330 ARG A C 1
ATOM 2652 O O . ARG A 1 330 ? -1.036 -1.806 -10.684 1.00 96.75 330 ARG A O 1
ATOM 2659 N N . ALA A 1 331 ? 1.033 -2.106 -11.485 1.00 96.75 331 ALA A N 1
ATOM 2660 C CA . ALA A 1 331 ? 0.596 -2.753 -12.715 1.00 96.75 331 ALA A CA 1
ATOM 2661 C C . ALA A 1 331 ? -0.158 -4.071 -12.448 1.00 96.75 331 ALA A C 1
ATOM 2663 O O . ALA A 1 331 ? -1.150 -4.340 -13.114 1.00 96.75 331 ALA A O 1
ATOM 2664 N N . ILE A 1 332 ? 0.262 -4.885 -11.469 1.00 96.38 332 ILE A N 1
ATOM 2665 C CA . ILE A 1 332 ? -0.437 -6.140 -11.120 1.00 96.38 332 ILE A CA 1
ATOM 2666 C C . ILE A 1 332 ? -1.752 -5.897 -10.373 1.00 96.38 332 ILE A C 1
ATOM 2668 O O . ILE A 1 332 ? -2.617 -6.767 -10.397 1.00 96.38 332 ILE A O 1
ATOM 2672 N N . ALA A 1 333 ? -1.913 -4.748 -9.710 1.00 95.31 333 ALA A N 1
ATOM 2673 C CA . ALA A 1 333 ? -3.190 -4.366 -9.115 1.00 95.31 333 ALA A CA 1
ATOM 2674 C C . ALA A 1 333 ? -4.229 -4.025 -10.198 1.00 95.31 333 ALA A C 1
ATOM 2676 O O . ALA A 1 333 ? -5.395 -4.384 -10.050 1.00 95.31 333 ALA A O 1
ATOM 2677 N N . ASP A 1 334 ? -3.790 -3.405 -11.299 1.00 93.88 334 ASP A N 1
ATOM 2678 C CA . ASP A 1 334 ? -4.640 -3.084 -12.453 1.00 93.88 334 ASP A CA 1
ATOM 2679 C C . ASP A 1 334 ? -4.858 -4.295 -13.380 1.00 93.88 334 ASP A C 1
ATOM 2681 O O . ASP A 1 334 ? -5.950 -4.483 -13.913 1.00 93.88 334 ASP A O 1
ATOM 2685 N N . PHE A 1 335 ? -3.833 -5.135 -13.566 1.00 95.19 335 PHE A N 1
ATOM 2686 C CA . PHE A 1 335 ? -3.837 -6.273 -14.496 1.00 95.19 335 PHE A CA 1
ATOM 2687 C C . PHE A 1 335 ? -3.450 -7.593 -13.804 1.00 95.19 335 PHE A C 1
ATOM 2689 O O . PHE A 1 335 ? -2.461 -8.232 -14.179 1.00 95.19 335 PHE A O 1
ATOM 2696 N N . PRO A 1 336 ? -4.227 -8.053 -12.807 1.00 94.75 336 PRO A N 1
ATOM 2697 C CA . PRO A 1 336 ? -3.870 -9.200 -11.971 1.00 94.75 336 PRO A CA 1
ATOM 2698 C C . PRO A 1 336 ? -3.735 -10.517 -12.738 1.00 94.75 336 PRO A C 1
ATOM 2700 O O . PRO A 1 336 ? -2.951 -11.376 -12.350 1.00 94.75 336 PRO A O 1
ATOM 2703 N N . ILE A 1 337 ? -4.445 -10.682 -13.852 1.00 93.38 337 ILE A N 1
ATOM 2704 C CA . ILE A 1 337 ? -4.420 -11.912 -14.660 1.00 93.38 337 ILE A CA 1
ATOM 2705 C C . ILE A 1 337 ? -3.394 -11.876 -15.807 1.00 93.38 337 ILE A C 1
ATOM 2707 O O . ILE A 1 337 ? -3.308 -12.824 -16.589 1.00 93.38 337 ILE A O 1
ATOM 2711 N N . ALA A 1 338 ? -2.607 -10.800 -15.932 1.00 95.88 338 ALA A N 1
ATOM 2712 C CA . ALA A 1 338 ? -1.563 -10.688 -16.947 1.00 95.88 338 ALA A CA 1
ATOM 2713 C C . ALA A 1 338 ? -0.336 -11.530 -16.553 1.00 95.88 338 ALA A C 1
ATOM 2715 O O . ALA A 1 338 ? 0.562 -11.069 -15.846 1.00 95.88 338 ALA A O 1
ATOM 2716 N N . SER A 1 339 ? -0.281 -12.778 -17.024 1.00 96.19 339 SER A N 1
ATOM 2717 C CA . SER A 1 339 ? 0.777 -13.737 -16.670 1.00 96.19 339 SER A CA 1
ATOM 2718 C C . SER A 1 339 ? 2.191 -13.244 -16.974 1.00 96.19 339 SER A C 1
ATOM 2720 O O . SER A 1 339 ? 3.109 -13.493 -16.192 1.00 96.19 339 SER A O 1
ATOM 2722 N N . ASP A 1 340 ? 2.366 -12.528 -18.086 1.00 96.31 340 ASP A N 1
ATOM 2723 C CA . ASP A 1 340 ? 3.671 -12.009 -18.506 1.00 96.31 340 ASP A CA 1
ATOM 2724 C C . ASP A 1 340 ? 4.215 -10.987 -17.504 1.00 96.31 340 ASP A C 1
ATOM 2726 O O . ASP A 1 340 ? 5.400 -11.012 -17.177 1.00 96.31 340 ASP A O 1
ATOM 2730 N N . LEU A 1 341 ? 3.335 -10.163 -16.926 1.00 97.06 341 LEU A N 1
ATOM 2731 C CA . LEU A 1 341 ? 3.703 -9.176 -15.918 1.00 97.06 341 LEU A CA 1
ATOM 2732 C C . LEU A 1 341 ? 4.232 -9.848 -14.644 1.00 97.06 341 LEU A C 1
ATOM 2734 O O . LEU A 1 341 ? 5.268 -9.444 -14.118 1.00 97.06 341 LEU A O 1
ATOM 2738 N N . TRP A 1 342 ? 3.573 -10.911 -14.175 1.00 97.75 342 TRP A N 1
ATOM 2739 C CA . TRP A 1 342 ? 4.039 -11.693 -13.024 1.00 97.75 342 TRP A CA 1
ATOM 2740 C C . TRP A 1 342 ? 5.353 -12.423 -13.296 1.00 97.75 342 TRP A C 1
ATOM 2742 O O . TRP A 1 342 ? 6.228 -12.477 -12.426 1.00 97.75 342 TRP A O 1
ATOM 2752 N N . LEU A 1 343 ? 5.510 -12.992 -14.493 1.00 97.19 343 LEU A N 1
ATOM 2753 C CA . LEU A 1 343 ? 6.743 -13.663 -14.897 1.00 97.19 343 LEU A CA 1
ATOM 2754 C C . LEU A 1 343 ? 7.916 -12.682 -14.945 1.00 97.19 343 LEU A C 1
ATOM 2756 O O . LEU A 1 343 ? 8.982 -12.982 -14.407 1.00 97.19 343 LEU A O 1
ATOM 2760 N N . ASP A 1 344 ? 7.728 -11.508 -15.536 1.00 96.88 344 ASP A N 1
ATOM 2761 C CA . ASP A 1 344 ? 8.772 -10.488 -15.620 1.00 96.88 344 ASP A CA 1
ATOM 2762 C C . ASP A 1 344 ? 9.089 -9.891 -14.249 1.00 96.88 344 ASP A C 1
ATOM 2764 O O . ASP A 1 344 ? 10.263 -9.787 -13.884 1.00 96.88 344 ASP A O 1
ATOM 2768 N N . TYR A 1 345 ? 8.066 -9.629 -13.432 1.00 96.56 345 TYR A N 1
ATOM 2769 C CA . TYR A 1 345 ? 8.251 -9.139 -12.072 1.00 96.56 345 TYR A CA 1
ATOM 2770 C C . TYR A 1 345 ? 9.058 -10.124 -11.217 1.00 96.56 345 TYR A C 1
ATOM 2772 O O . TYR A 1 345 ? 10.081 -9.769 -10.630 1.00 96.56 345 TYR A O 1
ATOM 2780 N N . THR A 1 346 ? 8.658 -11.395 -11.188 1.00 95.38 346 THR A N 1
ATOM 2781 C CA . THR A 1 346 ? 9.357 -12.424 -10.403 1.00 95.38 346 THR A CA 1
ATOM 2782 C C . THR A 1 346 ? 10.789 -12.662 -10.894 1.00 95.38 346 THR A C 1
ATOM 2784 O O . THR A 1 346 ? 11.707 -12.767 -10.077 1.00 95.38 346 THR A O 1
ATOM 2787 N N . ARG A 1 347 ? 11.028 -12.649 -12.215 1.00 94.12 347 ARG A N 1
ATOM 2788 C CA . ARG A 1 347 ? 12.381 -12.701 -12.805 1.00 94.12 347 ARG A CA 1
ATOM 2789 C C . ARG A 1 347 ? 13.234 -11.503 -12.395 1.00 94.12 347 ARG A C 1
ATOM 2791 O O . ARG A 1 347 ? 14.418 -11.672 -12.091 1.00 94.12 347 ARG A O 1
ATOM 2798 N N . TYR A 1 348 ? 12.655 -10.304 -12.396 1.00 94.44 348 TYR A N 1
ATOM 2799 C CA . TYR A 1 348 ? 13.333 -9.093 -11.955 1.00 94.44 348 TYR A CA 1
ATOM 2800 C C . TYR A 1 348 ? 13.756 -9.207 -10.486 1.00 94.44 348 TYR A C 1
ATOM 2802 O O . TYR A 1 348 ? 14.918 -8.944 -10.158 1.00 94.44 348 TYR A O 1
ATOM 2810 N N . LEU A 1 349 ? 12.857 -9.659 -9.607 1.00 92.81 349 LEU A N 1
ATOM 2811 C CA . LEU A 1 349 ? 13.145 -9.814 -8.180 1.00 92.81 349 LEU A CA 1
ATOM 2812 C C . LEU A 1 349 ? 14.218 -10.872 -7.915 1.00 92.81 349 LEU A C 1
ATOM 2814 O O . LEU A 1 349 ? 15.149 -10.596 -7.162 1.00 92.81 349 LEU A O 1
ATOM 2818 N N . ASP A 1 350 ? 14.154 -12.027 -8.584 1.00 90.75 350 ASP A N 1
ATOM 2819 C CA . ASP A 1 350 ? 15.180 -13.078 -8.488 1.00 90.75 350 ASP A CA 1
ATOM 2820 C C . ASP A 1 350 ? 16.581 -12.563 -8.867 1.00 90.75 350 ASP A C 1
ATOM 2822 O O . ASP A 1 350 ? 17.593 -13.014 -8.324 1.00 90.75 350 ASP A O 1
ATOM 2826 N N . LYS A 1 351 ? 16.659 -11.612 -9.807 1.00 90.06 351 LYS A N 1
ATOM 2827 C CA . LYS A 1 351 ? 17.920 -11.015 -10.266 1.00 90.06 351 LYS A CA 1
ATOM 2828 C C . LYS A 1 351 ? 18.430 -9.909 -9.340 1.00 90.06 351 LYS A C 1
ATOM 2830 O O . LYS A 1 351 ? 19.644 -9.733 -9.218 1.00 90.06 351 LYS A O 1
ATOM 2835 N N . THR A 1 352 ? 17.533 -9.118 -8.756 1.00 87.00 352 THR A N 1
ATOM 2836 C CA . THR A 1 352 ? 17.884 -7.840 -8.113 1.00 87.00 352 THR A CA 1
ATOM 2837 C C . THR A 1 352 ? 17.829 -7.868 -6.592 1.00 87.00 352 THR A C 1
ATOM 2839 O O . THR A 1 352 ? 18.617 -7.170 -5.948 1.00 87.00 352 THR A O 1
ATOM 2842 N N . LEU A 1 353 ? 16.951 -8.677 -5.994 1.00 77.25 353 LEU A N 1
ATOM 2843 C CA . LEU A 1 353 ? 16.735 -8.687 -4.553 1.00 77.25 353 LEU A CA 1
ATOM 2844 C C . LEU A 1 353 ? 17.416 -9.872 -3.871 1.00 77.25 353 LEU A C 1
ATOM 2846 O O . LEU A 1 353 ? 17.390 -11.008 -4.326 1.00 77.25 353 LEU A O 1
ATOM 2850 N N . LYS A 1 354 ? 17.993 -9.594 -2.698 1.00 68.31 354 LYS A N 1
ATOM 2851 C CA . LYS A 1 354 ? 18.565 -10.607 -1.792 1.00 68.31 354 LYS A CA 1
ATOM 2852 C C . LYS A 1 354 ? 17.631 -10.967 -0.632 1.00 68.31 354 LYS A C 1
ATOM 2854 O O . LYS A 1 354 ? 18.013 -11.735 0.246 1.00 68.31 354 LYS A O 1
ATOM 2859 N N . VAL A 1 355 ? 16.432 -10.384 -0.595 1.00 75.31 355 VAL A N 1
ATOM 2860 C CA . VAL A 1 355 ? 15.456 -10.574 0.485 1.00 75.31 355 VAL A CA 1
ATOM 2861 C C . VAL A 1 355 ? 14.473 -11.665 0.070 1.00 75.31 355 VAL A C 1
ATOM 2863 O O . VAL A 1 355 ? 13.459 -11.384 -0.559 1.00 75.31 355 VAL A O 1
ATOM 2866 N N . GLY A 1 356 ? 14.783 -12.918 0.415 1.00 79.69 356 GLY A N 1
ATOM 2867 C CA . GLY A 1 356 ? 14.011 -14.087 -0.032 1.00 79.69 356 GLY A CA 1
ATOM 2868 C C . GLY A 1 356 ? 12.526 -14.063 0.353 1.00 79.69 356 GLY A C 1
ATOM 2869 O O . GLY A 1 356 ? 11.704 -14.609 -0.376 1.00 79.69 356 GLY A O 1
ATOM 2870 N N . ASN A 1 357 ? 12.169 -13.389 1.450 1.00 85.31 357 ASN A N 1
ATOM 2871 C CA . ASN A 1 357 ? 10.785 -13.303 1.924 1.00 85.31 357 ASN A CA 1
ATOM 2872 C C . ASN A 1 357 ? 9.894 -12.535 0.935 1.00 85.31 357 ASN A C 1
ATOM 2874 O O . ASN A 1 357 ? 8.843 -13.033 0.558 1.00 85.31 357 ASN A O 1
ATOM 2878 N N . VAL A 1 358 ? 10.358 -11.380 0.442 1.00 86.81 358 VAL A N 1
ATOM 2879 C CA . VAL A 1 358 ? 9.606 -10.554 -0.523 1.00 86.81 358 VAL A CA 1
ATOM 2880 C C . VAL A 1 358 ? 9.363 -11.333 -1.816 1.00 86.81 358 VAL A C 1
ATOM 2882 O O . VAL A 1 358 ? 8.257 -11.350 -2.346 1.00 86.81 358 VAL A O 1
ATOM 2885 N N . VAL A 1 359 ? 10.386 -12.044 -2.299 1.00 91.62 359 VAL A N 1
ATOM 2886 C CA . VAL A 1 359 ? 10.282 -12.866 -3.514 1.00 91.62 359 VAL A CA 1
ATOM 2887 C C . VAL A 1 359 ? 9.261 -13.995 -3.325 1.00 91.62 359 VAL A C 1
ATOM 2889 O O . VAL A 1 359 ? 8.426 -14.23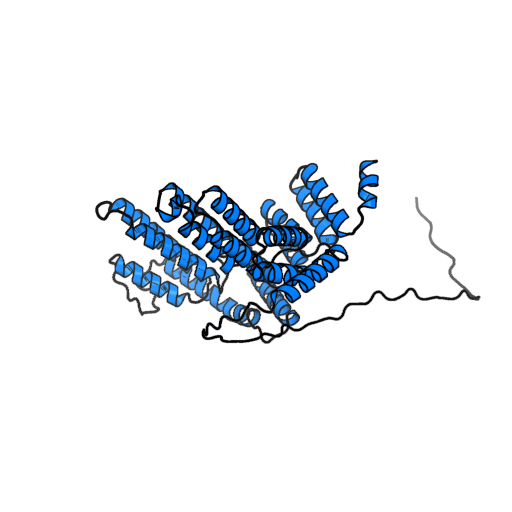2 -4.197 1.00 91.62 359 VAL A O 1
ATOM 2892 N N . ARG A 1 360 ? 9.281 -14.658 -2.162 1.00 92.56 360 ARG A N 1
ATOM 2893 C CA . ARG A 1 360 ? 8.329 -15.717 -1.797 1.00 92.56 360 ARG A CA 1
ATOM 2894 C C . ARG A 1 360 ? 6.883 -15.216 -1.798 1.00 92.56 360 ARG A C 1
ATOM 2896 O O . ARG A 1 360 ? 6.008 -15.896 -2.326 1.00 92.56 360 ARG A O 1
ATOM 2903 N N . GLU A 1 361 ? 6.636 -14.051 -1.207 1.00 93.75 361 GLU A N 1
ATOM 2904 C CA . GLU A 1 361 ? 5.303 -13.441 -1.134 1.00 93.75 361 GLU A CA 1
ATOM 2905 C C . GLU A 1 361 ? 4.770 -13.089 -2.527 1.00 93.75 361 GLU A C 1
ATOM 2907 O O . GLU A 1 361 ? 3.610 -13.360 -2.834 1.00 93.75 361 GLU A O 1
ATOM 2912 N N . VAL A 1 362 ? 5.625 -12.558 -3.406 1.00 95.69 362 VAL A N 1
ATOM 2913 C CA . VAL A 1 362 ? 5.254 -12.257 -4.796 1.00 95.69 362 VAL A CA 1
ATOM 2914 C C . VAL A 1 362 ? 4.917 -13.534 -5.569 1.00 95.69 362 VAL A C 1
ATOM 2916 O O . VAL A 1 362 ? 3.897 -13.561 -6.249 1.00 95.69 362 VAL A O 1
ATOM 2919 N N . TYR A 1 363 ? 5.694 -14.614 -5.430 1.00 95.88 363 TYR A N 1
ATOM 2920 C CA . TYR A 1 363 ? 5.366 -15.895 -6.073 1.00 95.88 363 TYR A CA 1
ATOM 2921 C C . TYR A 1 363 ? 4.053 -16.511 -5.561 1.00 95.88 363 TYR A C 1
ATOM 2923 O O . TYR A 1 363 ? 3.269 -17.039 -6.355 1.00 95.88 363 TYR A O 1
ATOM 2931 N N . SER A 1 364 ? 3.787 -16.416 -4.255 1.00 94.44 364 SER A N 1
ATOM 2932 C CA . SER A 1 364 ? 2.516 -16.858 -3.666 1.00 94.44 364 SER A CA 1
ATOM 2933 C C . SER A 1 364 ? 1.328 -16.128 -4.303 1.00 94.44 364 SER A C 1
ATOM 2935 O O . SER A 1 364 ? 0.376 -16.751 -4.771 1.00 94.44 364 SER A O 1
ATOM 2937 N N . ARG A 1 365 ? 1.421 -14.799 -4.439 1.00 95.88 365 ARG A N 1
ATOM 2938 C CA . ARG A 1 365 ? 0.385 -14.000 -5.108 1.00 95.88 365 ARG A CA 1
ATOM 2939 C C . ARG A 1 365 ? 0.286 -14.306 -6.598 1.00 95.88 365 ARG A C 1
ATOM 2941 O O . ARG A 1 365 ? -0.823 -14.463 -7.101 1.00 95.88 365 ARG A O 1
ATOM 2948 N N . ALA A 1 366 ? 1.413 -14.461 -7.288 1.00 96.44 366 ALA A N 1
ATOM 2949 C CA . ALA A 1 366 ? 1.456 -14.765 -8.716 1.00 96.44 366 ALA A CA 1
ATOM 2950 C C . ALA A 1 366 ? 0.729 -16.076 -9.046 1.00 96.44 366 ALA A C 1
ATOM 2952 O O . ALA A 1 366 ? -0.071 -16.130 -9.975 1.00 96.44 366 ALA A O 1
ATOM 2953 N N . THR A 1 367 ? 0.965 -17.124 -8.254 1.00 94.44 367 THR A N 1
ATOM 2954 C CA . THR A 1 367 ? 0.326 -18.439 -8.435 1.00 94.44 367 THR A CA 1
ATOM 2955 C C . THR A 1 367 ? -1.156 -18.440 -8.058 1.00 94.44 367 THR A C 1
ATOM 2957 O O . THR A 1 367 ? -1.930 -19.163 -8.679 1.00 94.44 367 THR A O 1
ATOM 2960 N N . LYS A 1 368 ? -1.585 -17.582 -7.122 1.00 91.88 368 LYS A N 1
ATOM 2961 C CA . LYS A 1 368 ? -3.011 -17.355 -6.827 1.00 91.88 368 LYS A CA 1
ATOM 2962 C C . LYS A 1 368 ? -3.732 -16.589 -7.945 1.00 91.88 368 LYS A C 1
ATOM 2964 O O . LYS A 1 368 ? -4.885 -16.874 -8.240 1.00 91.88 368 LYS A O 1
ATOM 2969 N N . ASN A 1 369 ? -3.059 -15.618 -8.559 1.00 93.19 369 ASN A N 1
ATOM 2970 C CA . ASN A 1 369 ? -3.613 -14.778 -9.624 1.00 93.19 369 ASN A CA 1
ATOM 2971 C C . ASN A 1 369 ? -3.629 -15.467 -10.994 1.00 93.19 369 ASN A C 1
ATOM 2973 O O . ASN A 1 369 ? -4.568 -15.297 -11.764 1.00 93.19 369 ASN A O 1
ATOM 2977 N N . CYS A 1 370 ? -2.583 -16.236 -11.296 1.00 94.00 370 CYS A N 1
ATOM 2978 C CA . CYS A 1 370 ? -2.382 -16.925 -12.567 1.00 94.00 370 CYS A CA 1
ATOM 2979 C C . CYS A 1 370 ? -2.143 -18.435 -12.346 1.00 94.00 370 CYS A C 1
ATOM 2981 O O . CYS A 1 370 ? -1.086 -18.956 -12.726 1.00 94.00 370 CYS A O 1
ATOM 2983 N N . PRO A 1 371 ? -3.098 -19.170 -11.740 1.00 91.12 371 PRO A N 1
ATOM 2984 C CA . PRO A 1 371 ? -2.920 -20.576 -11.370 1.00 91.12 371 PRO A CA 1
ATOM 2985 C C . PRO A 1 371 ? -2.662 -21.504 -12.564 1.00 91.12 371 PRO A C 1
ATOM 2987 O O . PRO A 1 371 ? -2.034 -22.546 -12.396 1.00 91.12 371 PRO A O 1
ATOM 2990 N N . TRP A 1 372 ? -3.069 -21.117 -13.775 1.00 89.94 372 TRP A N 1
ATOM 2991 C CA . TRP A 1 372 ? -2.848 -21.877 -15.012 1.00 89.94 372 TRP A CA 1
ATOM 2992 C C . TRP A 1 372 ? -1.408 -21.807 -15.549 1.00 89.94 372 TRP A C 1
ATOM 2994 O O . TRP A 1 372 ? -1.057 -22.532 -16.481 1.00 89.94 372 TRP A O 1
ATOM 3004 N N . VAL A 1 373 ? -0.547 -20.949 -14.994 1.00 94.19 373 VAL A N 1
ATOM 3005 C CA . VAL A 1 373 ? 0.816 -20.742 -15.504 1.00 94.19 373 VAL A CA 1
ATOM 3006 C C . VAL A 1 373 ? 1.796 -21.655 -14.773 1.00 94.19 373 VAL A C 1
ATOM 3008 O O . VAL A 1 373 ? 2.342 -21.308 -13.726 1.00 94.19 373 VAL A O 1
ATOM 3011 N N . GLY A 1 374 ? 2.076 -22.823 -15.355 1.00 92.69 374 GLY A N 1
ATOM 3012 C CA . GLY A 1 374 ? 2.995 -23.812 -14.773 1.00 92.69 374 GLY A CA 1
ATOM 3013 C C . GLY A 1 374 ? 4.399 -23.268 -14.464 1.00 92.69 374 GLY A C 1
ATOM 3014 O O . GLY A 1 374 ? 5.000 -23.654 -13.464 1.00 92.69 374 GLY A O 1
ATOM 3015 N N . GLU A 1 375 ? 4.911 -22.323 -15.265 1.00 94.75 375 GLU A N 1
ATOM 3016 C CA . GLU A 1 375 ? 6.228 -21.710 -15.024 1.00 94.75 375 GLU A CA 1
ATOM 3017 C C . GLU A 1 375 ? 6.289 -20.961 -13.679 1.00 94.75 375 GLU A C 1
ATOM 3019 O O . GLU A 1 375 ? 7.310 -21.039 -12.993 1.00 94.75 375 GLU A O 1
ATOM 3024 N N . LEU A 1 376 ? 5.208 -20.283 -13.267 1.00 95.38 376 LEU A N 1
ATOM 3025 C CA . LEU A 1 376 ? 5.159 -19.575 -11.982 1.00 95.38 376 LEU A CA 1
ATOM 3026 C C . LEU A 1 376 ? 5.264 -20.553 -10.807 1.00 95.38 376 LEU A C 1
ATOM 3028 O O . LEU A 1 376 ? 6.017 -20.294 -9.870 1.00 95.38 376 LEU A O 1
ATOM 3032 N N . TRP A 1 377 ? 4.587 -21.701 -10.884 1.00 95.38 377 TRP A N 1
ATOM 3033 C CA . TRP A 1 377 ? 4.646 -22.745 -9.857 1.00 95.38 377 TRP A CA 1
ATOM 3034 C C . TRP A 1 377 ? 6.036 -23.368 -9.732 1.00 95.38 377 TRP A C 1
ATOM 3036 O O . TRP A 1 377 ? 6.572 -23.467 -8.628 1.00 95.38 377 TRP A O 1
ATOM 3046 N N . VAL A 1 378 ? 6.659 -23.730 -10.859 1.00 93.25 378 VAL A N 1
ATOM 3047 C CA . VAL A 1 378 ? 8.022 -24.287 -10.869 1.00 93.25 378 VAL A CA 1
ATOM 3048 C C . VAL A 1 378 ? 9.007 -23.298 -10.249 1.00 93.25 378 VAL A C 1
ATOM 3050 O O . VAL A 1 378 ? 9.812 -23.664 -9.392 1.00 93.25 378 VAL A O 1
ATOM 3053 N N . ARG A 1 379 ? 8.934 -22.024 -10.644 1.00 93.69 379 ARG A N 1
ATOM 3054 C CA . ARG A 1 379 ? 9.794 -20.977 -10.084 1.00 93.69 379 ARG A CA 1
ATOM 3055 C C . ARG A 1 379 ? 9.526 -20.735 -8.602 1.00 93.69 379 ARG A C 1
ATOM 3057 O O . ARG A 1 379 ? 10.484 -20.536 -7.856 1.00 93.69 379 ARG A O 1
ATOM 3064 N N . TYR A 1 380 ? 8.269 -20.805 -8.168 1.00 94.62 380 TYR A N 1
ATOM 3065 C CA . TYR A 1 380 ? 7.916 -20.671 -6.760 1.00 94.62 380 TYR A CA 1
ATOM 3066 C C . TYR A 1 380 ? 8.537 -21.791 -5.916 1.00 94.62 380 TYR A C 1
ATOM 3068 O O . TYR A 1 380 ? 9.200 -21.511 -4.918 1.00 94.62 380 TYR A O 1
ATOM 3076 N N . LEU A 1 381 ? 8.423 -23.048 -6.353 1.00 93.56 381 LEU A N 1
ATOM 3077 C CA . LEU A 1 381 ? 9.044 -24.188 -5.671 1.00 93.56 381 LEU A CA 1
ATOM 3078 C C . LEU A 1 381 ? 10.573 -24.059 -5.610 1.00 93.56 381 LEU A C 1
ATOM 3080 O O . LEU A 1 381 ? 11.162 -24.253 -4.549 1.00 93.56 381 LEU A O 1
ATOM 3084 N N . LEU A 1 382 ? 11.217 -23.634 -6.702 1.00 91.56 382 LEU A N 1
ATOM 3085 C CA . LEU A 1 382 ? 12.660 -23.358 -6.713 1.00 91.56 382 LEU A CA 1
ATOM 3086 C C . LEU A 1 382 ? 13.041 -22.204 -5.771 1.00 91.56 382 LEU A C 1
ATOM 3088 O O . LEU A 1 382 ? 14.098 -22.237 -5.140 1.00 91.56 382 LEU A O 1
ATOM 3092 N N . CYS A 1 383 ? 12.204 -21.169 -5.668 1.00 91.19 383 CYS A N 1
ATOM 3093 C CA . CYS A 1 383 ? 12.392 -20.071 -4.720 1.00 91.19 383 CYS A CA 1
ATOM 3094 C C . CYS A 1 383 ? 12.340 -20.583 -3.270 1.00 91.19 383 CYS A C 1
ATOM 3096 O O . CYS A 1 383 ? 13.218 -20.256 -2.467 1.00 91.19 383 CYS A O 1
ATOM 3098 N N . LEU A 1 384 ? 11.363 -21.437 -2.950 1.00 91.69 384 LEU A N 1
ATOM 3099 C CA . LEU A 1 384 ? 11.221 -22.067 -1.638 1.00 91.69 384 LEU A CA 1
ATOM 3100 C C . LEU A 1 384 ? 12.404 -22.981 -1.301 1.00 91.69 384 LEU A C 1
ATOM 3102 O O . LEU A 1 384 ? 12.953 -22.877 -0.203 1.00 91.69 384 LEU A O 1
ATOM 3106 N N . GLU A 1 385 ? 12.857 -23.801 -2.250 1.00 90.25 385 GLU A N 1
ATOM 3107 C CA . GLU A 1 385 ? 14.024 -24.674 -2.084 1.00 90.25 385 GLU A CA 1
ATOM 3108 C C . GLU A 1 385 ? 15.297 -23.863 -1.790 1.00 90.25 385 GLU A C 1
ATOM 3110 O O . GLU A 1 385 ? 15.995 -24.115 -0.803 1.00 90.25 385 GLU A O 1
ATOM 3115 N N . ARG A 1 386 ? 15.571 -22.812 -2.580 1.00 90.00 386 ARG A N 1
ATOM 3116 C CA . ARG A 1 386 ? 16.697 -21.887 -2.334 1.00 90.00 386 ARG A CA 1
ATOM 3117 C C . ARG A 1 386 ? 16.588 -21.211 -0.968 1.00 90.00 386 ARG A C 1
ATOM 3119 O O . ARG A 1 386 ? 17.601 -20.996 -0.302 1.00 90.00 386 ARG A O 1
ATOM 3126 N N . GLY A 1 387 ? 15.363 -20.883 -0.563 1.00 88.31 387 GLY A N 1
ATOM 3127 C CA . GLY A 1 387 ? 15.030 -20.305 0.734 1.00 88.31 387 GLY A CA 1
ATOM 3128 C C . GLY A 1 387 ? 15.037 -21.298 1.898 1.00 88.31 387 GLY A C 1
ATOM 3129 O O . GLY A 1 387 ? 14.773 -20.869 3.019 1.00 88.31 387 GLY A O 1
ATOM 3130 N N . ARG A 1 388 ? 15.337 -22.587 1.658 1.00 90.06 388 ARG A N 1
ATOM 3131 C CA . ARG A 1 388 ? 15.285 -23.678 2.649 1.00 90.06 388 ARG A CA 1
ATOM 3132 C C . ARG A 1 388 ? 13.956 -23.720 3.408 1.00 90.06 388 ARG A C 1
ATOM 3134 O O . ARG A 1 388 ? 13.941 -23.853 4.632 1.00 90.06 388 ARG A O 1
ATOM 3141 N N . ALA A 1 389 ? 12.861 -23.552 2.671 1.00 90.75 389 ALA A N 1
ATOM 3142 C CA . ALA A 1 389 ? 11.508 -23.771 3.166 1.00 90.75 389 ALA A CA 1
ATOM 3143 C C . ALA A 1 389 ? 11.362 -25.177 3.768 1.00 90.75 389 ALA A C 1
ATOM 3145 O O . ALA A 1 389 ? 12.106 -26.095 3.408 1.00 90.75 389 ALA A O 1
ATOM 3146 N N . SER A 1 390 ? 10.419 -25.345 4.694 1.00 92.44 390 SER A N 1
ATOM 3147 C CA . SER A 1 390 ? 10.146 -26.665 5.267 1.00 92.44 390 SER A CA 1
ATOM 3148 C C . SER A 1 390 ? 9.515 -27.598 4.229 1.00 92.44 390 SER A C 1
ATOM 3150 O O . SER A 1 390 ? 8.910 -27.156 3.250 1.00 92.44 390 SER A O 1
ATOM 3152 N N . GLU A 1 391 ? 9.617 -28.908 4.459 1.00 90.81 391 GLU A N 1
ATOM 3153 C CA . GLU A 1 391 ? 8.925 -29.905 3.630 1.00 90.81 391 GLU A CA 1
ATOM 3154 C C . GLU A 1 391 ? 7.404 -29.689 3.640 1.00 90.81 391 GLU A C 1
ATOM 3156 O O . GLU A 1 391 ? 6.754 -29.867 2.616 1.00 90.81 391 GLU A O 1
ATOM 3161 N N . GLU A 1 392 ? 6.847 -29.224 4.763 1.00 91.88 392 GLU A N 1
ATOM 3162 C CA . GLU A 1 392 ? 5.429 -28.871 4.894 1.00 91.88 392 GLU A CA 1
ATOM 3163 C C . GLU A 1 392 ? 5.038 -27.703 3.974 1.00 91.88 392 GLU A C 1
ATOM 3165 O O . GLU A 1 392 ? 4.017 -27.775 3.290 1.00 91.88 392 GLU A O 1
ATOM 3170 N N . GLU A 1 393 ? 5.859 -26.647 3.911 1.00 89.19 393 GLU A N 1
ATOM 3171 C CA . GLU A 1 393 ? 5.629 -25.503 3.017 1.00 89.19 393 GLU A CA 1
ATOM 3172 C C . GLU A 1 393 ? 5.689 -25.933 1.543 1.00 89.19 393 GLU A C 1
ATOM 3174 O O . GLU A 1 393 ? 4.822 -25.562 0.749 1.00 89.19 393 GLU A O 1
ATOM 3179 N N . LEU A 1 394 ? 6.682 -26.748 1.174 1.00 89.44 394 LEU A N 1
ATOM 3180 C CA . LEU A 1 394 ? 6.814 -27.282 -0.185 1.00 89.44 394 LEU A CA 1
ATOM 3181 C C . LEU A 1 394 ? 5.623 -28.175 -0.556 1.00 89.44 394 LEU A C 1
ATOM 3183 O O . LEU A 1 394 ? 5.052 -28.022 -1.636 1.00 89.44 394 LEU A O 1
ATOM 3187 N N . ALA A 1 395 ? 5.212 -29.068 0.348 1.00 89.06 395 ALA A N 1
ATOM 3188 C CA . ALA A 1 395 ? 4.069 -29.950 0.145 1.00 89.06 395 ALA A CA 1
ATOM 3189 C C . ALA A 1 395 ? 2.764 -29.163 -0.033 1.00 89.06 395 ALA A C 1
ATOM 3191 O O . ALA A 1 395 ? 1.975 -29.495 -0.918 1.00 89.06 395 ALA A O 1
ATOM 3192 N N . ALA A 1 396 ? 2.558 -28.095 0.746 1.00 90.12 396 ALA A N 1
ATOM 3193 C CA . ALA A 1 396 ? 1.388 -27.229 0.620 1.00 90.12 396 ALA A CA 1
ATOM 3194 C C . ALA A 1 396 ? 1.321 -26.545 -0.756 1.00 90.12 396 ALA A C 1
ATOM 3196 O O . ALA A 1 396 ? 0.263 -26.524 -1.387 1.00 90.12 396 ALA A O 1
ATOM 3197 N N . VAL A 1 397 ? 2.448 -26.038 -1.267 1.00 89.62 397 VAL A N 1
ATOM 3198 C CA . VAL A 1 397 ? 2.495 -25.427 -2.607 1.00 89.62 397 VAL A CA 1
ATOM 3199 C C . VAL A 1 397 ? 2.282 -26.463 -3.707 1.00 89.62 397 VAL A C 1
ATOM 3201 O O . VAL A 1 397 ? 1.513 -26.208 -4.631 1.00 89.62 397 VAL A O 1
ATOM 3204 N N . CYS A 1 398 ? 2.885 -27.650 -3.597 1.00 86.88 398 CYS A N 1
ATOM 3205 C CA . CYS A 1 398 ? 2.641 -28.751 -4.532 1.00 86.88 398 CYS A CA 1
ATOM 3206 C C . CYS A 1 398 ? 1.168 -29.182 -4.547 1.00 86.88 398 CYS A C 1
ATOM 3208 O O . CYS A 1 398 ? 0.609 -29.428 -5.614 1.00 86.88 398 CYS A O 1
ATOM 3210 N N . TYR A 1 399 ? 0.528 -29.250 -3.378 1.00 85.50 399 TYR A N 1
ATOM 3211 C CA . TYR A 1 399 ? -0.891 -29.573 -3.261 1.00 85.50 399 TYR A CA 1
ATOM 3212 C C . TYR A 1 399 ? -1.764 -28.515 -3.949 1.00 85.50 399 TYR A C 1
ATOM 3214 O O . TYR A 1 399 ? -2.598 -28.857 -4.787 1.00 85.50 399 TYR A O 1
ATOM 3222 N N . ASN A 1 400 ? -1.511 -27.231 -3.682 1.00 85.88 400 ASN A N 1
ATOM 3223 C CA . ASN A 1 400 ? -2.216 -26.129 -4.340 1.00 85.88 400 ASN A CA 1
ATOM 3224 C C . ASN A 1 400 ? -2.009 -26.138 -5.862 1.00 85.88 400 ASN A C 1
ATOM 3226 O O . ASN A 1 400 ? -2.952 -25.885 -6.611 1.00 85.88 400 ASN A O 1
ATOM 3230 N N . TRP A 1 401 ? -0.811 -26.495 -6.331 1.00 86.56 401 TRP A N 1
ATOM 3231 C CA . TRP A 1 401 ? -0.539 -26.657 -7.756 1.00 86.56 401 TRP A CA 1
ATOM 3232 C C . TRP A 1 401 ? -1.366 -27.799 -8.371 1.00 86.56 401 TRP A C 1
ATOM 3234 O O . TRP A 1 401 ? -1.984 -27.625 -9.421 1.00 86.56 401 TRP A O 1
ATOM 3244 N N . CYS A 1 402 ? -1.447 -28.955 -7.703 1.00 83.00 402 CYS A N 1
ATOM 3245 C CA . CYS A 1 402 ? -2.264 -30.081 -8.170 1.00 83.00 402 CYS A CA 1
ATOM 3246 C C . CYS A 1 402 ? -3.754 -29.719 -8.237 1.00 83.00 402 CYS A C 1
ATOM 3248 O O . CYS A 1 402 ? -4.427 -30.080 -9.206 1.00 83.00 402 CYS A O 1
ATOM 3250 N N . LEU A 1 403 ? -4.256 -28.980 -7.239 1.00 81.31 403 LEU A N 1
ATOM 3251 C CA . LEU A 1 403 ? -5.623 -28.453 -7.236 1.00 81.31 403 LEU A CA 1
ATOM 3252 C C . LEU A 1 403 ? -5.869 -27.517 -8.424 1.00 81.31 403 LEU A C 1
ATOM 3254 O O . LEU A 1 403 ? -6.867 -27.679 -9.122 1.00 81.31 403 LEU A O 1
ATOM 3258 N N . ALA A 1 404 ? -4.944 -26.591 -8.691 1.00 79.12 404 ALA A N 1
ATOM 3259 C CA . ALA A 1 404 ? -5.058 -25.621 -9.780 1.00 79.12 404 ALA A CA 1
ATOM 3260 C C . ALA A 1 404 ? -5.186 -26.269 -11.171 1.00 79.12 404 ALA A C 1
ATOM 3262 O O . ALA A 1 404 ? -5.891 -25.743 -12.027 1.00 79.12 404 ALA A O 1
ATOM 3263 N N . PHE A 1 405 ? -4.542 -27.418 -11.400 1.00 76.19 405 PHE A N 1
ATOM 3264 C CA . PHE A 1 405 ? -4.601 -28.135 -12.682 1.00 76.19 405 PHE A CA 1
ATOM 3265 C C . PHE A 1 405 ? -5.639 -29.272 -12.702 1.00 76.19 405 PHE A C 1
ATOM 3267 O O . PHE A 1 405 ? -5.704 -30.026 -13.673 1.00 76.19 405 PHE A O 1
ATOM 3274 N N . GLY A 1 406 ? -6.444 -29.430 -11.644 1.00 65.94 406 GLY A N 1
ATOM 3275 C CA . GLY A 1 406 ? -7.434 -30.509 -11.546 1.00 65.94 406 GLY A CA 1
ATOM 3276 C C . GLY A 1 406 ? -6.815 -31.911 -11.495 1.00 65.94 406 GLY A C 1
ATOM 3277 O O . GLY A 1 406 ? -7.496 -32.907 -11.732 1.00 65.94 406 GLY A O 1
ATOM 3278 N N . VAL A 1 407 ? -5.522 -32.014 -11.172 1.00 58.19 407 VAL A N 1
ATOM 3279 C CA . VAL A 1 407 ? -4.754 -33.266 -11.178 1.00 58.19 407 VAL A CA 1
ATOM 3280 C C . VAL A 1 407 ? -4.671 -33.850 -9.766 1.00 58.19 407 VAL A C 1
ATOM 3282 O O . VAL A 1 407 ? -3.613 -34.258 -9.292 1.00 58.19 407 VAL A O 1
ATOM 3285 N N . ILE A 1 408 ? -5.806 -33.909 -9.065 1.00 52.28 408 ILE A N 1
ATOM 3286 C CA . ILE A 1 408 ? -5.886 -34.491 -7.712 1.00 52.28 408 ILE A CA 1
ATOM 3287 C C . ILE A 1 408 ? -5.470 -35.976 -7.734 1.00 52.28 408 ILE A C 1
ATOM 3289 O O . ILE A 1 408 ? -4.882 -36.481 -6.782 1.00 52.28 408 ILE A O 1
ATOM 3293 N N . VAL A 1 409 ? -5.680 -36.657 -8.867 1.00 46.66 409 VAL A N 1
ATOM 3294 C CA . VAL A 1 409 ? -5.425 -38.098 -9.033 1.00 46.66 409 VAL A CA 1
ATOM 3295 C C . VAL A 1 409 ? -3.927 -38.462 -9.006 1.00 46.66 409 VAL A C 1
ATOM 3297 O O . VAL A 1 409 ? -3.589 -39.615 -8.761 1.00 46.66 409 VA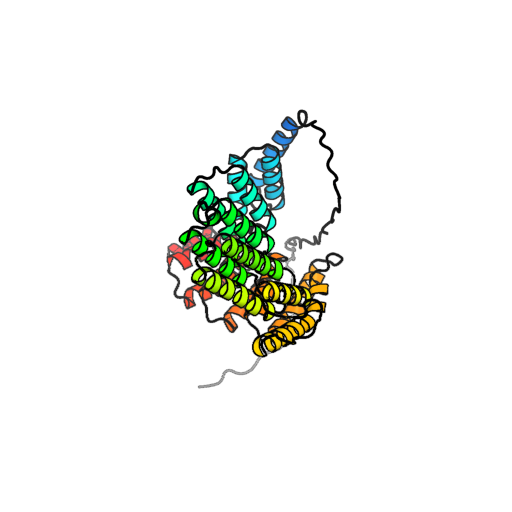L A O 1
ATOM 3300 N N . LEU A 1 410 ? -3.004 -37.510 -9.208 1.00 45.84 410 LEU A N 1
ATOM 3301 C CA . LEU A 1 410 ? -1.558 -37.789 -9.142 1.00 45.84 410 LEU A CA 1
ATOM 3302 C C . LEU A 1 410 ? -0.957 -37.628 -7.739 1.00 45.84 410 LEU A C 1
ATOM 3304 O O . LEU A 1 410 ? 0.114 -38.175 -7.486 1.00 45.84 410 LEU A O 1
ATOM 3308 N N . TRP A 1 411 ? -1.633 -36.950 -6.807 1.00 47.09 411 TRP A N 1
ATOM 3309 C CA . TRP A 1 411 ? -1.096 -36.750 -5.456 1.00 47.09 411 TRP A CA 1
ATOM 3310 C C . TRP A 1 411 ? -1.128 -38.040 -4.621 1.00 47.09 411 TRP A C 1
ATOM 3312 O O . TRP A 1 411 ? -0.169 -38.335 -3.910 1.00 47.09 411 TRP A O 1
ATOM 3322 N N . GLU A 1 412 ? -2.152 -38.882 -4.804 1.00 43.22 412 GLU A N 1
ATOM 3323 C CA . GLU A 1 412 ? -2.172 -40.232 -4.217 1.00 43.22 412 GLU A CA 1
ATOM 3324 C C . GLU A 1 412 ? -1.083 -41.150 -4.800 1.00 43.22 412 GLU A C 1
ATOM 3326 O O . GLU A 1 412 ? -0.664 -42.088 -4.131 1.00 43.22 412 GLU A O 1
ATOM 3331 N N . LEU A 1 413 ? -0.574 -40.877 -6.008 1.00 42.12 413 LEU A N 1
ATOM 3332 C CA . LEU A 1 413 ? 0.492 -41.668 -6.636 1.00 42.12 413 LEU A CA 1
ATOM 3333 C C . LEU A 1 413 ? 1.901 -41.189 -6.264 1.00 42.12 413 LEU A C 1
ATOM 3335 O O . LEU A 1 413 ? 2.817 -42.007 -6.200 1.00 42.12 413 LEU A O 1
ATOM 3339 N N . ILE A 1 414 ? 2.083 -39.893 -5.996 1.00 48.16 414 ILE A N 1
ATOM 3340 C CA . ILE A 1 414 ? 3.386 -39.326 -5.612 1.00 48.16 414 ILE A CA 1
ATOM 3341 C C . ILE A 1 414 ? 3.729 -39.647 -4.148 1.00 48.16 414 ILE A C 1
ATOM 3343 O O . ILE A 1 414 ? 4.899 -39.807 -3.839 1.00 48.16 414 ILE A O 1
ATOM 3347 N N . LEU A 1 415 ? 2.739 -39.843 -3.269 1.00 44.88 415 LEU A N 1
ATOM 3348 C CA . LEU A 1 415 ? 2.953 -40.314 -1.888 1.00 44.88 415 LEU A CA 1
ATOM 3349 C C . LEU A 1 415 ? 3.205 -41.832 -1.762 1.00 44.88 415 LEU A C 1
ATOM 3351 O O . LEU A 1 415 ? 3.417 -42.328 -0.655 1.00 44.88 415 LEU A O 1
ATOM 3355 N N . ILE A 1 416 ? 3.167 -42.579 -2.872 1.00 44.31 416 ILE A N 1
ATOM 3356 C CA . ILE A 1 416 ? 3.451 -44.027 -2.914 1.00 44.31 416 ILE A CA 1
ATOM 3357 C C . ILE A 1 416 ? 4.929 -44.318 -3.272 1.00 44.31 416 ILE A C 1
ATOM 3359 O O . ILE A 1 416 ? 5.359 -45.471 -3.197 1.00 44.31 416 ILE A O 1
ATOM 3363 N N . PHE A 1 417 ? 5.733 -43.296 -3.578 1.00 35.22 417 PHE A N 1
ATOM 3364 C CA . PHE A 1 417 ? 7.184 -43.396 -3.785 1.00 35.22 417 PHE A CA 1
ATOM 3365 C C . PHE A 1 417 ? 7.941 -42.471 -2.837 1.00 35.22 417 PHE A C 1
ATOM 3367 O O . PHE A 1 417 ? 9.084 -42.844 -2.481 1.00 35.22 417 PHE A O 1
#

Foldseek 3Di:
DDDDDDDDDDDDDDDDDDDDDDDDDDDPDPDPDDDPDDDDDDDDDDDDDPDPCVVVLVVLLVVLVVVCVVPVLDPVSLVVNLVSCVVVVVVVVNVVSLVSNVVQAPDALVSLLVVLVVLLVVDDLDPVSLVVSLVSLVSSCLLFLDLVSLLSSLVSLCPRVPCNVVVPPVNLVVSVVSLVVNCLQCCQPAERNVVSLVVVLVSLVVSLVVDDPVPPVVNVVSLVVSLVSLLVSLLHQHPPSQVSQLVSQVVVVVVVDDDDSPDPDCPPPDPVSVVSNVVSPVVNVVCVVLVVQLPDPPDRPVSNLVSLVVVLVVVVVVPDVSNNLSSLSVSCSSVVQPLVSLVVNLVVCVVPPPPLVVSLSSLVSSCSSHVVDVVSLVVNLVSCVVVVHDPVVSVVSVCSSCVSVVNNVCVVVVVVD

Secondary structure (DSSP, 8-state):
---------------------PPPPP------------------------SSSHHHHHHHHHHHHHHHHH-TT-HHHHHHHHHHHHHHT-HHHHHHHHHHHHHHSPPPHHHHHHHHHHHHHH--S-HHHHHHHHHHHHHHHHH---HHHHHHHHHHHHHH-HHHHTT-HHHHHHHHHHHHHHHHHHTT-TTTHHHHHHHHHHHHHHHHHHS-TT-HHHHHHHHHHHHHHHHHHHTS--TTHHHHHHHHHHHHHHTT----SS----TTS-HHHHHHHHHHHHHHHHHHHHHHHHT-SSS-HHHHHHHHHHHHHHHHHHT-HHHHHHHHHHHHHH-TT-HHHHHHHHHHHHHH---HHHHHHHHHHHHHH-TT-HHHHHHHHHHHHHTT--HHHHHHHHHHHHHHTT-HHHHHHHTT-

pLDDT: mean 83.91, std 21.05, range [24.89, 98.56]

Radius of gyration: 27.99 Å; chains: 1; bounding box: 80×80×84 Å